Protein AF-A0A1D1V673-F1 (afdb_monomer)

Secondary structure (DSSP, 8-state):
---SSTTSB-TTTTTPPPPS---BPPSSEEEEEEEE--S-S---HHHHHHHHHHHHHHHHHT-STT-PPPSS-S-SEEE-TTS-EEESS-SSB---S-TTTTTTEEEEEESS--SSST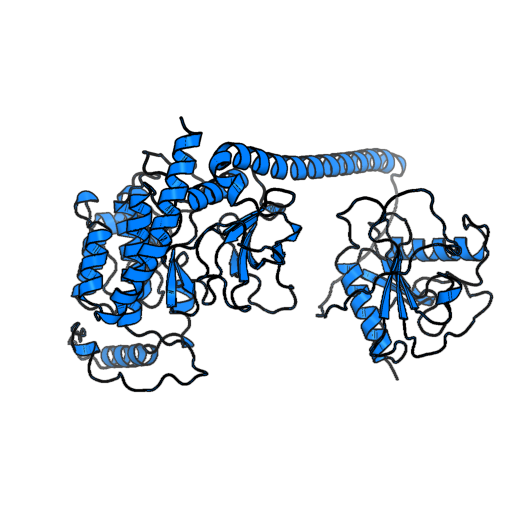T-PPPHHHHHHHHHHHHHHHHTTSEEEEEEEEES-SS---------SPPPS-PPPPPB----------------------TTHHHHHHHHHHHHHHHHHHHHHHHHHHHHHHHHHHHHHHSHHHHHHHBPPGGGEEEPPTTS-GGGEEEE-SS-EEEEEEE-S--TTSS-S-TTSS-STTTTEEEEEE--GGG--HHHHHHHHHHHHHHHHH---TTB--EEEEE-SSS-EEEEE--TTEEHHHHHH-GGGBTTHHHHHHHHHHHHTT-----PPPTTTTSSSS------TT----B-HHHHHHHHHHHHHHHHHHHHTTEE-S--SGGGEEE-TT--EEE--GGG-EESS------TTPPP-GGG--HHHHHSTT---HHHHHHHHHHHHHHHHTTSPPTTTTTSTT--SHHHHHHHHHTT--PPPPTT--HHHHHHHHHHT-SSGGGSPPHHHHHHHHHHTS-HHHHHHHHHHHHHHHHHHHHHHHHHHHT--

Structure (mmCIF, N/CA/C/O backbone):
data_AF-A0A1D1V673-F1
#
_entry.id   AF-A0A1D1V673-F1
#
loop_
_atom_site.group_PDB
_atom_site.id
_atom_site.type_symbol
_atom_site.label_atom_id
_atom_site.label_alt_id
_atom_site.label_comp_id
_atom_site.label_asym_id
_atom_site.label_entity_id
_atom_site.label_seq_id
_atom_site.pdbx_PDB_ins_code
_atom_site.Cartn_x
_atom_site.Cartn_y
_atom_site.Cartn_z
_atom_site.occupancy
_atom_site.B_iso_or_equiv
_atom_site.auth_seq_id
_atom_site.auth_comp_id
_atom_site.auth_asym_id
_atom_site.auth_atom_id
_atom_site.pdbx_PDB_model_num
ATOM 1 N N . MET A 1 1 ? 11.106 -20.265 47.624 1.00 32.03 1 MET A N 1
ATOM 2 C CA . MET A 1 1 ? 9.904 -20.278 46.762 1.00 32.03 1 MET A CA 1
ATOM 3 C C . MET A 1 1 ? 9.604 -18.835 46.405 1.00 32.03 1 MET A C 1
ATOM 5 O O . MET A 1 1 ? 9.009 -18.136 47.212 1.00 32.03 1 MET A O 1
ATOM 9 N N . GLY A 1 2 ? 10.173 -18.324 45.316 1.00 38.97 2 GLY A N 1
ATOM 10 C CA . GLY A 1 2 ? 10.207 -16.886 45.058 1.00 38.97 2 GLY A CA 1
ATOM 11 C C . GLY A 1 2 ? 10.139 -16.556 43.573 1.00 38.97 2 GLY A C 1
ATOM 12 O O . GLY A 1 2 ? 10.525 -17.374 42.748 1.00 38.97 2 GLY A O 1
ATOM 13 N N . SER A 1 3 ? 9.661 -15.335 43.318 1.00 45.88 3 SER A N 1
ATOM 14 C CA . SER A 1 3 ? 9.827 -14.518 42.108 1.00 45.88 3 SER A CA 1
ATOM 15 C C . SER A 1 3 ? 9.028 -14.835 40.833 1.00 45.88 3 SER A C 1
ATOM 17 O O . SER A 1 3 ? 9.628 -14.886 39.768 1.00 45.88 3 SER A O 1
ATOM 19 N N . ASN A 1 4 ? 7.689 -14.885 40.878 1.00 56.91 4 ASN A N 1
ATOM 20 C CA . ASN A 1 4 ? 6.883 -14.627 39.660 1.00 56.91 4 ASN A CA 1
ATOM 21 C C . ASN A 1 4 ? 6.107 -13.291 39.674 1.00 56.91 4 ASN A C 1
ATOM 23 O O . ASN A 1 4 ? 5.568 -12.869 38.653 1.00 56.91 4 ASN A O 1
ATOM 27 N N . CYS A 1 5 ? 6.100 -12.567 40.803 1.00 77.62 5 CYS A N 1
ATOM 28 C CA . CYS A 1 5 ? 5.280 -11.359 40.979 1.00 77.62 5 CYS A CA 1
ATOM 29 C C . CYS A 1 5 ? 5.991 -10.199 41.702 1.00 77.62 5 CYS A C 1
ATOM 31 O O . CYS A 1 5 ? 5.331 -9.331 42.264 1.00 77.62 5 CYS A O 1
ATOM 33 N N . SER A 1 6 ? 7.329 -10.159 41.716 1.00 78.69 6 SER A N 1
ATOM 34 C CA . SER A 1 6 ? 8.121 -9.174 42.490 1.00 78.69 6 SER A CA 1
ATOM 35 C C . SER A 1 6 ? 8.006 -7.721 42.010 1.00 78.69 6 SER A C 1
ATOM 37 O O . SER A 1 6 ? 8.618 -6.833 42.586 1.00 78.69 6 SER A O 1
ATOM 39 N N . TRP A 1 7 ? 7.267 -7.486 40.929 1.00 89.56 7 TRP A N 1
ATOM 40 C CA . TRP A 1 7 ? 7.009 -6.175 40.335 1.00 89.56 7 TRP A CA 1
ATOM 41 C C . TRP A 1 7 ? 5.727 -5.519 40.875 1.00 89.56 7 TRP A C 1
ATOM 43 O O . TRP A 1 7 ? 5.427 -4.382 40.514 1.00 89.56 7 TRP A O 1
ATOM 53 N N . ILE A 1 8 ? 4.956 -6.229 41.706 1.00 93.81 8 ILE A N 1
ATOM 54 C CA . ILE A 1 8 ? 3.811 -5.662 42.422 1.00 93.81 8 ILE A CA 1
ATOM 55 C C . ILE A 1 8 ? 4.352 -4.789 43.555 1.00 93.81 8 ILE A C 1
ATOM 57 O O . ILE A 1 8 ? 5.090 -5.282 44.405 1.00 93.81 8 ILE A O 1
ATOM 61 N N . ILE A 1 9 ? 3.941 -3.521 43.592 1.00 94.44 9 ILE A N 1
ATOM 62 C CA . ILE A 1 9 ? 4.285 -2.596 44.671 1.00 94.44 9 ILE A CA 1
ATOM 63 C C . ILE A 1 9 ? 3.601 -3.076 45.945 1.00 94.44 9 ILE A C 1
ATOM 65 O O . ILE A 1 9 ? 2.375 -3.002 46.086 1.00 94.44 9 ILE A O 1
ATOM 69 N N . THR A 1 10 ? 4.410 -3.583 46.861 1.00 94.25 10 THR A N 1
ATOM 70 C CA . THR A 1 10 ? 3.971 -4.165 48.124 1.00 94.25 10 THR A CA 1
ATOM 71 C C . THR A 1 10 ? 3.368 -3.112 49.040 1.00 94.25 10 THR A C 1
ATOM 73 O O . THR A 1 10 ? 3.652 -1.912 48.941 1.00 94.25 10 THR A O 1
ATOM 76 N N . ARG A 1 11 ? 2.579 -3.576 50.010 1.00 93.56 11 ARG A N 1
ATOM 77 C CA . ARG A 1 11 ? 2.031 -2.725 51.078 1.00 93.56 11 ARG A CA 1
ATOM 78 C C . ARG A 1 11 ? 3.078 -1.855 51.772 1.00 93.56 11 ARG A C 1
ATOM 80 O O . ARG A 1 11 ? 2.797 -0.703 52.090 1.00 93.56 11 ARG A O 1
ATOM 87 N N . THR A 1 12 ? 4.284 -2.374 51.976 1.00 91.69 12 THR A N 1
ATOM 88 C CA . THR A 1 12 ? 5.381 -1.615 52.585 1.00 91.69 12 THR A CA 1
ATOM 89 C C . THR A 1 12 ? 5.859 -0.490 51.664 1.00 91.69 12 THR A C 1
ATOM 91 O O . THR A 1 12 ? 6.010 0.646 52.107 1.00 91.69 12 THR A O 1
ATOM 94 N N . GLU A 1 13 ? 6.029 -0.759 50.368 1.00 91.00 13 GLU A N 1
ATOM 95 C CA . GLU A 1 13 ? 6.554 0.211 49.394 1.00 91.00 13 GLU A CA 1
ATOM 96 C C . GLU A 1 13 ? 5.611 1.386 49.123 1.00 91.00 13 GLU A C 1
ATOM 98 O O . GLU A 1 13 ? 6.067 2.502 48.850 1.00 91.00 13 GLU A O 1
ATOM 103 N N . TRP A 1 14 ? 4.294 1.171 49.209 1.00 93.12 14 TRP A N 1
ATOM 104 C CA . TRP A 1 14 ? 3.331 2.270 49.159 1.00 93.12 14 TRP A CA 1
ATOM 105 C C . TRP A 1 14 ? 2.950 2.815 50.537 1.00 93.12 14 TRP A C 1
ATOM 107 O O . TRP A 1 14 ? 2.175 3.762 50.587 1.00 93.12 14 TRP A O 1
ATOM 117 N N . ASN A 1 15 ? 3.577 2.362 51.629 1.00 93.44 15 ASN A N 1
ATOM 118 C CA . ASN A 1 15 ? 3.338 2.801 53.014 1.00 93.44 15 ASN A CA 1
ATOM 119 C C . ASN A 1 15 ? 1.876 2.623 53.460 1.00 93.44 15 ASN A C 1
ATOM 121 O O . ASN A 1 15 ? 1.220 3.570 53.903 1.00 93.44 15 ASN A O 1
ATOM 125 N N . ALA A 1 16 ? 1.365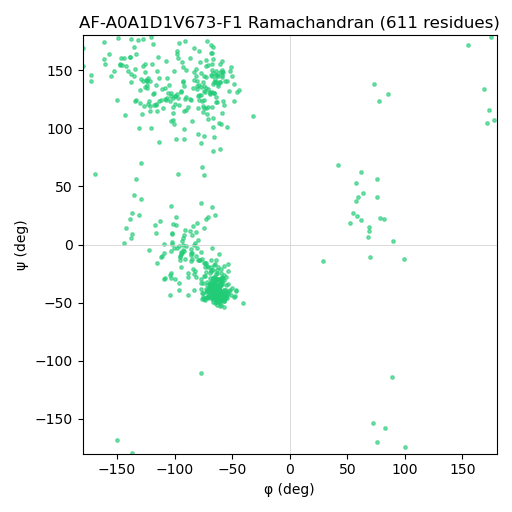 1.408 53.291 1.00 93.00 16 ALA A N 1
ATOM 126 C CA . ALA A 1 16 ? 0.054 1.007 53.766 1.00 93.00 16 ALA A CA 1
ATOM 127 C C . ALA A 1 16 ? -0.024 1.068 55.286 1.00 93.00 16 ALA A C 1
ATOM 129 O O . ALA A 1 16 ? 0.873 0.599 55.990 1.00 93.00 16 ALA A O 1
ATOM 130 N N . ARG A 1 17 ? -1.159 1.533 55.803 1.00 93.81 17 ARG A N 1
ATOM 131 C CA . ARG A 1 17 ? -1.465 1.361 57.221 1.00 93.81 17 ARG A CA 1
ATOM 132 C C . ARG A 1 17 ? -1.822 -0.110 57.511 1.00 93.81 17 ARG A C 1
ATOM 134 O O . ARG A 1 17 ? -2.272 -0.828 56.599 1.00 93.81 17 ARG A O 1
ATOM 141 N N . PRO A 1 18 ? -1.609 -0.593 58.745 1.00 93.44 18 PRO A N 1
ATOM 142 C CA . PRO A 1 18 ? -1.967 -1.957 59.112 1.00 93.44 18 PRO A CA 1
ATOM 143 C C . PRO A 1 18 ? -3.493 -2.152 59.048 1.00 93.44 18 PRO A C 1
ATOM 145 O O . PRO A 1 18 ? -4.235 -1.230 59.398 1.00 93.44 18 PRO A O 1
ATOM 148 N N . PRO A 1 19 ? -3.980 -3.322 58.596 1.00 93.38 19 PRO A N 1
ATOM 149 C CA . PRO A 1 19 ? -5.406 -3.635 58.629 1.00 93.38 19 PRO A CA 1
ATOM 150 C C . PRO A 1 19 ? -5.899 -3.773 60.080 1.00 93.38 19 PRO A C 1
ATOM 152 O O . PRO A 1 19 ? -5.157 -4.250 60.938 1.00 93.38 19 PRO A O 1
ATOM 155 N N . LYS A 1 20 ? -7.156 -3.398 60.353 1.00 91.75 20 LYS A N 1
ATOM 156 C CA . LYS A 1 20 ? -7.810 -3.608 61.662 1.00 91.75 20 LYS A CA 1
ATOM 157 C C . LYS A 1 20 ? -8.069 -5.091 61.924 1.00 91.75 20 LYS A C 1
ATOM 159 O O . LYS A 1 20 ? -7.875 -5.564 63.036 1.00 91.75 20 LYS A O 1
ATOM 164 N N . ASN A 1 21 ? -8.489 -5.817 60.889 1.00 90.12 21 ASN A N 1
ATOM 165 C CA . ASN A 1 21 ? -8.712 -7.255 60.924 1.00 90.12 21 ASN A CA 1
ATOM 166 C C . ASN A 1 21 ? -8.392 -7.878 59.557 1.00 90.12 21 ASN A C 1
ATOM 168 O O . ASN A 1 21 ? -8.444 -7.208 58.522 1.00 90.12 21 ASN A O 1
ATOM 172 N N . VAL A 1 22 ? -8.045 -9.165 59.544 1.00 89.00 22 VAL A N 1
ATOM 173 C CA . VAL A 1 22 ? -7.684 -9.902 58.330 1.00 89.00 22 VAL A CA 1
ATOM 174 C C . VAL A 1 22 ? -8.534 -11.158 58.225 1.00 89.00 22 VAL A C 1
ATOM 176 O O . VAL A 1 22 ? -8.456 -12.054 59.056 1.00 89.00 22 VAL A O 1
ATOM 179 N N . THR A 1 23 ? -9.313 -11.250 57.151 1.00 91.69 23 THR A N 1
ATOM 180 C CA . THR A 1 23 ? -10.013 -12.479 56.767 1.00 91.69 23 THR A CA 1
ATOM 181 C C . THR A 1 23 ? -9.307 -13.107 55.574 1.00 91.69 23 THR A C 1
ATOM 183 O O . THR A 1 23 ? -9.049 -12.423 54.581 1.00 91.69 23 THR A O 1
ATOM 186 N N . MET A 1 24 ? -9.008 -14.401 55.658 1.00 92.25 24 MET A N 1
ATOM 187 C CA . MET A 1 24 ? -8.362 -15.138 54.571 1.00 92.25 24 MET A CA 1
ATOM 188 C C . MET A 1 24 ? -9.360 -15.475 53.460 1.00 92.25 24 MET A C 1
ATOM 190 O O . MET A 1 24 ? -10.549 -15.678 53.713 1.00 92.25 24 MET A O 1
ATOM 194 N N . LEU A 1 25 ? -8.869 -15.506 52.224 1.00 90.75 25 LEU A N 1
ATOM 195 C CA . LEU A 1 25 ? -9.609 -15.981 51.060 1.00 90.75 25 LEU A CA 1
ATOM 196 C C . LEU A 1 25 ? -9.303 -17.469 50.845 1.00 90.75 25 LEU A C 1
ATOM 198 O O . LEU A 1 25 ? -8.159 -17.887 51.015 1.00 90.75 25 LEU A O 1
ATOM 202 N N . ALA A 1 26 ? -10.309 -18.262 50.476 1.00 89.06 26 ALA A N 1
ATOM 203 C CA . ALA A 1 26 ? -10.083 -19.639 50.046 1.00 89.06 26 ALA A CA 1
ATOM 204 C C . ALA A 1 26 ? -9.357 -19.638 48.692 1.00 89.06 26 ALA A C 1
ATOM 206 O O . ALA A 1 26 ? -9.748 -18.903 47.784 1.00 89.06 26 ALA A O 1
ATOM 207 N N . LEU A 1 27 ? -8.288 -20.426 48.575 1.00 89.62 27 LEU A N 1
ATOM 208 C CA . LEU A 1 27 ? -7.419 -20.468 47.400 1.00 89.62 27 LEU A CA 1
ATOM 209 C C . LEU A 1 27 ? -7.293 -21.906 46.867 1.00 89.62 27 LEU A C 1
ATOM 211 O O . LEU A 1 27 ? -7.286 -22.831 47.684 1.00 89.62 27 LEU A O 1
ATOM 215 N N . PRO A 1 28 ? -7.124 -22.095 45.545 1.00 88.56 28 PRO A N 1
ATOM 216 C CA . PRO A 1 28 ? -7.158 -21.066 44.497 1.00 88.56 28 PRO A CA 1
ATOM 217 C C . PRO A 1 28 ? -8.563 -20.462 44.312 1.00 88.56 28 PRO A C 1
ATOM 219 O O . PRO A 1 28 ? -9.572 -21.132 44.497 1.00 88.56 28 PRO A O 1
ATOM 222 N N . GLY A 1 29 ? -8.636 -19.169 43.994 1.00 85.12 29 GLY A N 1
ATOM 223 C CA . GLY A 1 29 ? -9.907 -18.480 43.760 1.00 85.12 29 GLY A CA 1
ATOM 224 C C . GLY A 1 29 ? -10.445 -18.742 42.342 1.00 85.12 29 GLY A C 1
ATOM 225 O O . GLY A 1 29 ? -9.682 -18.584 41.385 1.00 85.12 29 GLY A O 1
ATOM 226 N N . PRO A 1 30 ? -11.741 -19.066 42.165 1.00 85.75 30 PRO A N 1
ATOM 227 C CA . PRO A 1 30 ? -12.320 -19.386 40.853 1.00 85.75 30 PRO A CA 1
ATOM 228 C C . PRO A 1 30 ? -12.682 -18.154 40.008 1.00 85.75 30 PRO A C 1
ATOM 230 O O . PRO A 1 30 ? -13.062 -18.276 38.839 1.00 85.75 30 PRO A O 1
ATOM 233 N N . HIS A 1 31 ? -12.648 -16.947 40.579 1.00 85.38 31 HIS A N 1
ATOM 234 C CA . HIS A 1 31 ? -13.204 -15.760 39.931 1.00 85.38 31 HIS A CA 1
ATOM 235 C C . HIS A 1 31 ? -12.321 -14.524 40.075 1.00 85.38 31 HIS A C 1
ATOM 237 O O . HIS A 1 31 ? -11.716 -14.278 41.119 1.00 85.38 31 HIS A O 1
ATOM 243 N N . ILE A 1 32 ? -12.334 -13.681 39.045 1.00 86.38 32 ILE A N 1
ATOM 244 C CA . ILE A 1 32 ? -11.690 -12.366 39.061 1.00 86.38 32 ILE A CA 1
ATOM 245 C C . ILE A 1 32 ? -12.713 -11.308 38.677 1.00 86.38 32 ILE A C 1
ATOM 247 O O . ILE A 1 32 ? -13.467 -11.485 37.724 1.00 86.38 32 ILE A O 1
ATOM 251 N N . VAL A 1 33 ? -12.727 -10.198 39.411 1.00 85.62 33 VAL A N 1
ATOM 252 C CA . VAL A 1 33 ? -13.616 -9.061 39.160 1.00 85.62 33 VAL A CA 1
ATOM 253 C C . VAL A 1 33 ? -12.780 -7.843 38.785 1.00 85.62 33 VAL A C 1
ATOM 255 O O . VAL A 1 33 ? -11.963 -7.378 39.582 1.00 85.62 33 VAL A O 1
ATOM 258 N N . LEU A 1 34 ? -13.008 -7.313 37.585 1.00 84.31 34 LEU A N 1
ATOM 259 C CA . LEU A 1 34 ? -12.426 -6.065 37.101 1.00 84.31 34 LEU A CA 1
ATOM 260 C C . LEU A 1 34 ? -13.383 -4.903 37.359 1.00 84.31 34 LEU A C 1
ATOM 262 O O . LEU A 1 34 ? -14.566 -4.981 37.023 1.00 84.31 34 LEU A O 1
ATOM 266 N N . SER A 1 35 ? -12.871 -3.818 37.929 1.00 82.75 35 SER A N 1
ATOM 267 C CA . SER A 1 35 ? -13.652 -2.610 38.208 1.00 82.75 35 SER A CA 1
ATOM 268 C C . SER A 1 35 ? -12.776 -1.353 38.162 1.00 82.75 35 SER A C 1
ATOM 270 O O . SER A 1 35 ? -11.641 -1.393 37.685 1.00 82.75 35 SER A O 1
ATOM 272 N N . GLN A 1 36 ? -13.303 -0.225 38.628 1.00 83.38 36 GLN A N 1
ATOM 273 C CA . GLN A 1 36 ? -12.698 1.100 38.526 1.00 83.38 36 GLN A CA 1
ATOM 274 C C . GLN A 1 36 ? -12.937 1.949 39.781 1.00 83.38 36 GLN A C 1
ATOM 276 O O . GLN A 1 36 ? -13.909 1.726 40.502 1.00 83.38 36 GLN A O 1
ATOM 281 N N . THR A 1 37 ? -12.050 2.910 40.060 1.00 76.75 37 THR A N 1
ATOM 282 C CA . THR A 1 37 ? -12.095 3.740 41.284 1.00 76.75 37 THR A CA 1
ATOM 283 C C . THR A 1 37 ? -12.842 5.071 41.139 1.00 76.75 37 THR A C 1
ATOM 285 O O . THR A 1 37 ? -13.044 5.731 42.155 1.00 76.75 37 THR A O 1
ATOM 288 N N . ALA A 1 38 ? -13.265 5.459 39.926 1.00 67.44 38 ALA A N 1
ATOM 289 C CA . ALA A 1 38 ? -13.955 6.721 39.628 1.00 67.44 38 ALA A CA 1
ATOM 290 C C . ALA A 1 38 ? -13.120 7.997 39.893 1.00 67.44 38 ALA A C 1
ATOM 292 O O . ALA A 1 38 ? -13.611 8.966 40.472 1.00 67.44 38 ALA A O 1
ATOM 293 N N . MET A 1 39 ? -11.845 8.004 39.484 1.00 66.75 39 MET A N 1
ATOM 294 C CA . MET A 1 39 ? -10.909 9.125 39.700 1.00 66.75 39 MET A CA 1
ATOM 295 C C . MET A 1 39 ? -10.217 9.611 38.413 1.00 66.75 39 MET A C 1
ATOM 297 O O . MET A 1 39 ? -10.424 9.045 37.346 1.00 66.75 39 MET A O 1
ATOM 301 N N . SER A 1 40 ? -9.397 10.667 38.494 1.00 59.84 40 SER A N 1
ATOM 302 C CA . SER A 1 40 ? -8.627 11.171 37.341 1.00 59.84 40 SER A CA 1
ATOM 303 C C . SER A 1 40 ? -7.585 10.151 36.852 1.00 59.84 40 SER A C 1
ATOM 305 O O . SER A 1 40 ? -6.932 9.488 37.652 1.00 59.84 40 SER A O 1
ATOM 307 N N . GLU A 1 41 ? -7.437 10.044 35.531 1.00 58.69 41 GLU A N 1
ATOM 308 C CA . GLU A 1 41 ? -6.726 8.974 34.810 1.00 58.69 41 GLU A CA 1
ATOM 309 C C . GLU A 1 41 ? -5.196 9.171 34.740 1.00 58.69 41 GLU A C 1
ATOM 311 O O . GLU A 1 41 ? -4.445 8.212 34.567 1.00 58.69 41 GLU A O 1
ATOM 316 N N . SER A 1 42 ? -4.708 10.409 34.878 1.00 55.25 42 SER A N 1
ATOM 317 C CA . SER A 1 42 ? -3.292 10.740 34.674 1.00 55.25 42 SER A CA 1
ATOM 318 C C . SER A 1 42 ? -2.531 10.819 35.994 1.00 55.25 42 SER A C 1
ATOM 320 O O . SER A 1 42 ? -2.447 11.887 36.604 1.00 55.25 42 SER A O 1
ATOM 322 N N . LEU A 1 43 ? -1.954 9.706 36.434 1.00 64.75 43 LEU A N 1
ATOM 323 C CA . LEU A 1 43 ? -1.208 9.661 37.686 1.00 64.75 43 LEU A CA 1
ATOM 324 C C . LEU A 1 43 ? 0.154 9.004 37.426 1.00 64.75 43 LEU A C 1
ATOM 326 O O . LEU A 1 43 ? 0.230 7.888 36.923 1.00 64.75 43 LEU A O 1
ATOM 330 N N . THR A 1 44 ? 1.232 9.729 37.729 1.00 68.81 44 THR A N 1
ATOM 331 C CA . THR A 1 44 ? 2.574 9.148 37.841 1.00 68.81 44 THR A CA 1
ATOM 332 C C . THR A 1 44 ? 2.624 8.231 39.063 1.00 68.81 44 THR A C 1
ATOM 334 O O . THR A 1 44 ? 1.769 8.325 39.948 1.00 68.81 44 THR A O 1
ATOM 337 N N . PHE A 1 45 ? 3.647 7.383 39.155 1.00 77.62 45 PHE A N 1
ATOM 338 C CA . PHE A 1 45 ? 3.888 6.495 40.295 1.00 77.62 45 PHE A CA 1
ATOM 339 C C . PHE A 1 45 ? 3.618 7.126 41.676 1.00 77.62 45 PHE A C 1
ATOM 341 O O . PHE A 1 45 ? 2.869 6.558 42.472 1.00 77.62 45 PHE A O 1
ATOM 348 N N . ASP A 1 46 ? 4.163 8.315 41.960 1.00 79.38 46 ASP A N 1
ATOM 349 C CA . ASP A 1 46 ? 3.986 8.976 43.261 1.00 79.38 46 ASP A CA 1
ATOM 350 C C . ASP A 1 46 ? 2.559 9.470 43.498 1.00 79.38 46 ASP A C 1
ATOM 352 O O . ASP A 1 46 ? 2.060 9.410 44.625 1.00 79.38 46 ASP A O 1
ATOM 356 N N . VAL A 1 47 ? 1.877 9.904 42.438 1.00 82.50 47 VAL A N 1
ATOM 357 C CA . VAL A 1 47 ? 0.480 10.324 42.539 1.00 82.50 47 VAL A CA 1
ATOM 358 C C . VAL A 1 47 ? -0.411 9.107 42.776 1.00 82.50 47 VAL A C 1
ATOM 360 O O . VAL A 1 47 ? -1.211 9.115 43.707 1.00 82.50 47 VAL A O 1
ATOM 363 N N . CYS A 1 48 ? -0.217 8.021 42.025 1.00 85.94 48 CYS A N 1
ATOM 364 C CA . CYS A 1 48 ? -0.942 6.771 42.253 1.00 85.94 48 CYS A CA 1
ATOM 365 C C . CYS A 1 48 ? -0.702 6.224 43.661 1.00 85.94 48 CYS A C 1
ATOM 367 O O . CYS A 1 48 ? -1.650 5.858 44.351 1.00 85.94 48 CYS A O 1
ATOM 369 N N . ARG A 1 49 ? 0.545 6.243 44.136 1.00 88.62 49 ARG A N 1
ATOM 370 C CA . ARG A 1 49 ? 0.900 5.846 45.501 1.00 88.62 49 ARG A CA 1
ATOM 371 C C . ARG A 1 49 ? 0.162 6.679 46.555 1.00 88.62 49 ARG A C 1
ATOM 373 O O . ARG A 1 49 ? -0.375 6.113 47.508 1.00 88.62 49 ARG A O 1
ATOM 380 N N . ALA A 1 50 ? 0.138 8.004 46.409 1.00 86.88 50 ALA A N 1
ATOM 381 C CA . ALA A 1 50 ? -0.588 8.888 47.322 1.00 86.88 50 ALA A CA 1
ATOM 382 C C . ALA A 1 50 ? -2.101 8.613 47.294 1.00 86.88 50 ALA A C 1
ATOM 384 O O . ALA A 1 50 ? -2.755 8.594 48.338 1.00 86.88 50 ALA A O 1
ATOM 385 N N . GLU A 1 51 ? -2.642 8.322 46.116 1.00 87.44 51 GLU A N 1
ATOM 386 C CA . GLU A 1 51 ? -4.052 8.003 45.932 1.00 87.44 51 GLU A CA 1
ATOM 387 C C . GLU A 1 51 ? -4.444 6.639 46.524 1.00 87.44 51 GLU A C 1
ATOM 389 O O . GLU A 1 51 ? -5.471 6.557 47.198 1.00 87.44 51 GLU A O 1
ATOM 394 N N . VAL A 1 52 ? -3.615 5.588 46.409 1.00 90.62 52 VAL A N 1
ATOM 395 C CA . VAL A 1 52 ? -3.858 4.313 47.126 1.00 90.62 52 VAL A CA 1
ATOM 396 C C . VAL A 1 52 ? -3.985 4.561 48.633 1.00 90.62 52 VAL A C 1
ATOM 398 O O . VAL A 1 52 ? -4.911 4.046 49.266 1.00 90.62 52 VAL A O 1
ATOM 401 N N . ARG A 1 53 ? -3.101 5.389 49.213 1.00 91.25 53 ARG A N 1
ATOM 402 C CA . ARG A 1 53 ? -3.170 5.751 50.642 1.00 91.25 53 ARG A CA 1
ATOM 403 C C . ARG A 1 53 ? -4.462 6.485 50.973 1.00 91.25 53 ARG A C 1
ATOM 405 O O . ARG A 1 53 ? -5.105 6.170 51.971 1.00 91.25 53 ARG A O 1
ATOM 412 N N . LYS A 1 54 ? -4.859 7.443 50.134 1.00 88.25 54 LYS A N 1
ATOM 413 C CA . LYS A 1 54 ? -6.102 8.200 50.313 1.00 88.25 54 LYS A CA 1
ATOM 414 C C . LYS A 1 54 ? -7.319 7.278 50.293 1.00 88.25 54 LYS A C 1
ATOM 416 O O . LYS A 1 54 ? -8.164 7.379 51.175 1.00 88.25 54 LYS A O 1
ATOM 421 N N . ILE A 1 55 ? -7.367 6.338 49.352 1.00 88.44 55 ILE A N 1
ATOM 422 C CA . ILE A 1 55 ? -8.421 5.322 49.264 1.00 88.44 55 ILE A CA 1
ATOM 423 C C . ILE A 1 55 ? -8.438 4.440 50.520 1.00 88.44 55 ILE A C 1
ATOM 425 O O . ILE A 1 55 ? -9.507 4.176 51.068 1.00 88.44 55 ILE A O 1
ATOM 429 N N . GLN A 1 56 ? -7.276 3.983 51.000 1.00 92.38 56 GLN A N 1
ATOM 430 C CA . GLN A 1 56 ? -7.202 3.188 52.228 1.00 92.38 56 GLN A CA 1
ATOM 431 C C . GLN A 1 56 ? -7.721 3.969 53.444 1.00 92.38 56 GLN A C 1
ATOM 433 O O . GLN A 1 56 ? -8.485 3.420 54.237 1.00 92.38 56 GLN A O 1
ATOM 438 N N . ASN A 1 57 ? -7.351 5.245 53.568 1.00 89.81 57 ASN A N 1
ATOM 439 C CA . ASN A 1 57 ? -7.822 6.098 54.655 1.00 89.81 57 ASN A CA 1
ATOM 440 C C . ASN A 1 57 ? -9.333 6.313 54.587 1.00 89.81 57 ASN A C 1
ATOM 442 O O . ASN A 1 57 ? -10.021 6.062 55.569 1.00 89.81 57 ASN A O 1
ATOM 446 N N . LEU A 1 58 ? -9.870 6.653 53.411 1.00 85.62 58 LEU A N 1
ATOM 447 C CA . LEU A 1 58 ? -11.316 6.799 53.218 1.00 85.62 58 LEU A CA 1
ATOM 448 C C . LEU A 1 58 ? -12.080 5.537 53.635 1.00 85.62 58 LEU A C 1
ATOM 450 O O . LEU A 1 58 ? -13.065 5.631 54.364 1.00 85.62 58 LEU A O 1
ATOM 454 N N . HIS A 1 59 ? -11.604 4.359 53.228 1.00 88.62 59 HIS A N 1
ATOM 455 C CA . HIS A 1 59 ? -12.240 3.091 53.574 1.00 88.62 59 HIS A CA 1
ATOM 456 C C . HIS A 1 59 ? -12.224 2.795 55.073 1.00 88.62 59 HIS A C 1
ATOM 458 O O . HIS A 1 59 ? -13.205 2.294 55.614 1.00 88.62 59 HIS A O 1
ATOM 464 N N . MET A 1 60 ? -11.117 3.068 55.753 1.00 89.06 60 MET A N 1
ATOM 465 C CA . MET A 1 60 ? -10.946 2.633 57.135 1.00 89.06 60 MET A CA 1
ATOM 466 C C . MET A 1 60 ? -11.316 3.705 58.176 1.00 89.06 60 MET A C 1
ATOM 468 O O . MET A 1 60 ? -11.466 3.363 59.355 1.00 89.06 60 MET A O 1
ATOM 472 N N . ASP A 1 61 ? -11.484 4.961 57.758 1.00 86.44 61 ASP A N 1
ATOM 473 C CA . ASP A 1 61 ? -11.884 6.090 58.612 1.00 86.44 61 ASP A CA 1
ATOM 474 C C . ASP A 1 61 ? -13.372 6.462 58.447 1.00 86.44 61 ASP A C 1
ATOM 476 O O . ASP A 1 61 ? -13.842 7.397 59.085 1.00 86.44 61 ASP A O 1
ATOM 480 N N . GLY A 1 62 ? -14.129 5.723 57.623 1.00 70.31 62 GLY A N 1
ATOM 481 C CA . GLY A 1 62 ? -15.567 5.955 57.415 1.00 70.31 62 GLY A CA 1
ATOM 482 C C . GLY A 1 62 ? -15.886 7.118 56.473 1.00 70.31 62 GLY A C 1
ATOM 483 O O . GLY A 1 62 ? -16.979 7.669 56.522 1.00 70.31 62 GLY A O 1
ATOM 484 N N . GLY A 1 63 ? -14.943 7.488 55.601 1.00 61.50 63 GLY A N 1
ATOM 485 C CA . GLY A 1 63 ? -15.110 8.525 54.575 1.00 61.50 63 GLY A CA 1
ATOM 486 C C . GLY A 1 63 ? -15.775 8.026 53.287 1.00 61.50 63 GLY A C 1
ATOM 487 O O . GLY A 1 63 ? -15.655 8.666 52.243 1.00 61.50 63 GLY A O 1
ATOM 488 N N . THR A 1 64 ? -16.411 6.856 53.331 1.00 65.00 64 THR A N 1
ATOM 489 C CA . THR A 1 64 ? -17.148 6.273 52.209 1.00 65.00 64 THR A CA 1
ATOM 490 C C . THR A 1 64 ? -18.534 6.896 52.132 1.00 65.00 64 THR A C 1
ATOM 492 O O . THR A 1 64 ? -19.115 7.298 53.136 1.00 65.00 64 THR A O 1
ATOM 495 N N . THR A 1 65 ? -19.105 6.975 50.938 1.00 56.88 65 THR A N 1
ATOM 496 C CA . THR A 1 65 ? -20.447 7.553 50.761 1.00 56.88 65 THR A CA 1
ATOM 497 C C . THR A 1 65 ? -21.564 6.701 51.368 1.00 56.88 65 THR A C 1
ATOM 499 O O . THR A 1 65 ? -22.641 7.223 51.629 1.00 56.88 65 THR A O 1
ATOM 502 N N . THR A 1 66 ? -21.310 5.414 51.622 1.00 61.91 66 THR A N 1
ATOM 503 C CA . THR A 1 66 ? -22.217 4.516 52.351 1.00 61.91 66 THR A CA 1
ATOM 504 C C . THR A 1 66 ? -22.049 4.603 53.869 1.00 61.91 66 THR A C 1
ATOM 506 O O . THR A 1 66 ? -22.810 3.968 54.594 1.00 61.91 66 THR A O 1
ATOM 509 N N . GLY A 1 67 ? -21.044 5.338 54.363 1.00 65.19 67 GLY A N 1
ATOM 510 C CA . GLY A 1 67 ? -20.677 5.374 55.780 1.00 65.19 67 GLY A CA 1
ATOM 511 C C . GLY A 1 67 ? -20.100 4.056 56.310 1.00 65.19 67 GLY A C 1
ATOM 512 O O . GLY A 1 67 ? -19.869 3.925 57.511 1.00 65.19 67 GLY A O 1
ATOM 513 N N . GLU A 1 68 ? -19.859 3.067 55.442 1.00 69.31 68 GLU A N 1
ATOM 514 C CA . GLU A 1 68 ? -19.252 1.804 55.845 1.00 69.31 68 GLU A CA 1
ATOM 515 C C . GLU A 1 68 ? -17.771 1.998 56.182 1.00 69.31 68 GLU A C 1
ATOM 517 O O . GLU A 1 68 ? -17.005 2.614 55.433 1.00 69.31 68 GLU A O 1
ATOM 522 N N . VAL A 1 69 ? -17.372 1.417 57.313 1.00 81.81 69 VAL A N 1
ATOM 523 C CA . VAL A 1 69 ? -15.988 1.374 57.779 1.00 81.81 69 VAL A CA 1
ATOM 524 C C . VAL A 1 69 ? -15.427 -0.006 57.477 1.00 81.81 69 VAL A C 1
ATOM 526 O O . VAL A 1 69 ? -15.896 -1.012 58.007 1.00 81.81 69 VAL A O 1
ATOM 529 N N . PHE A 1 70 ? -14.393 -0.056 56.648 1.00 85.25 70 PHE A N 1
ATOM 530 C CA . PHE A 1 70 ? -13.706 -1.292 56.308 1.00 85.25 70 PHE A CA 1
ATOM 531 C C . PHE A 1 70 ? -12.507 -1.549 57.228 1.00 85.25 70 PHE A C 1
ATOM 533 O O . PHE A 1 70 ? -11.848 -0.629 57.718 1.00 85.25 70 PHE A O 1
ATOM 540 N N . ASP A 1 71 ? -12.169 -2.826 57.403 1.00 88.88 71 ASP A N 1
ATOM 541 C CA . ASP A 1 71 ? -10.972 -3.242 58.145 1.00 88.88 71 ASP A CA 1
ATOM 542 C C . ASP A 1 71 ? -9.659 -2.941 57.407 1.00 88.88 71 ASP A C 1
ATOM 544 O O . ASP A 1 71 ? -8.594 -2.915 58.016 1.00 88.88 71 ASP A O 1
ATOM 548 N N . ASP A 1 72 ? -9.727 -2.730 56.093 1.00 92.81 72 ASP A N 1
ATOM 549 C CA . ASP A 1 72 ? -8.610 -2.392 55.208 1.00 92.81 72 ASP A CA 1
ATOM 550 C C . ASP A 1 72 ? -9.151 -1.792 53.901 1.00 92.81 72 ASP A C 1
ATOM 552 O O . ASP A 1 72 ? -10.360 -1.855 53.654 1.00 92.81 72 ASP A O 1
ATOM 556 N N . ILE A 1 73 ? -8.269 -1.311 53.018 1.00 92.12 73 ILE A N 1
ATOM 557 C CA . ILE A 1 73 ? -8.617 -0.967 51.632 1.00 92.12 73 ILE A CA 1
ATOM 558 C C . ILE A 1 73 ? -9.463 -2.078 50.998 1.00 92.12 73 ILE A C 1
ATOM 560 O O . ILE A 1 73 ? -9.126 -3.249 51.123 1.00 92.12 73 ILE A O 1
ATOM 564 N N . ALA A 1 74 ? -10.581 -1.748 50.351 1.00 88.38 74 ALA A N 1
ATOM 565 C CA . ALA A 1 74 ? -11.547 -2.764 49.930 1.00 88.38 74 ALA A CA 1
ATOM 566 C C . ALA A 1 74 ? -11.023 -3.726 48.841 1.00 88.38 74 ALA A C 1
ATOM 568 O O . ALA A 1 74 ? -11.441 -4.882 48.776 1.00 88.38 74 ALA A O 1
ATOM 569 N N . MET A 1 75 ? -10.094 -3.275 48.000 1.00 91.31 75 MET A N 1
ATOM 570 C CA . MET A 1 75 ? -9.645 -4.001 46.811 1.00 91.31 75 MET A CA 1
ATOM 571 C C . MET A 1 75 ? -8.461 -4.928 47.089 1.00 91.31 75 MET A C 1
ATOM 573 O O . MET A 1 75 ? -7.604 -4.632 47.926 1.00 91.31 75 MET A O 1
ATOM 577 N N . ASN A 1 76 ? -8.365 -6.030 46.337 1.00 95.50 76 ASN A N 1
ATOM 578 C CA . ASN A 1 76 ? -7.179 -6.890 46.375 1.00 95.50 76 ASN A CA 1
ATOM 579 C C . ASN A 1 76 ? -5.997 -6.209 45.684 1.00 95.50 76 ASN A C 1
ATOM 581 O O . ASN A 1 76 ? -4.909 -6.178 46.257 1.00 95.50 76 ASN A O 1
ATOM 585 N N . PHE A 1 77 ? -6.231 -5.621 44.509 1.00 96.44 77 PHE A N 1
ATOM 586 C CA . PHE A 1 77 ? -5.214 -4.925 43.725 1.00 96.44 77 PHE A CA 1
ATOM 587 C C . PHE A 1 77 ? -5.762 -3.660 43.072 1.00 96.44 77 PHE A C 1
ATOM 589 O O . PHE A 1 77 ? -6.938 -3.591 42.701 1.00 96.44 77 PHE A O 1
ATOM 596 N N . LEU A 1 78 ? -4.883 -2.674 42.905 1.00 94.19 78 LEU A N 1
ATOM 597 C CA . LEU A 1 78 ? -5.160 -1.452 42.157 1.00 94.19 78 LEU A CA 1
ATOM 598 C C . LEU A 1 78 ? -4.112 -1.268 41.061 1.00 94.19 78 LEU A C 1
ATOM 600 O O . LEU A 1 78 ? -2.932 -1.533 41.288 1.00 94.19 78 LEU A O 1
ATOM 604 N N . ILE A 1 79 ? -4.534 -0.794 39.892 1.00 92.38 79 ILE A N 1
ATOM 605 C CA . ILE A 1 79 ? -3.662 -0.590 38.733 1.00 92.38 79 ILE A CA 1
ATOM 606 C C . ILE A 1 79 ? -3.732 0.866 38.291 1.00 92.38 79 ILE A C 1
ATOM 608 O O . ILE A 1 79 ? -4.801 1.375 37.955 1.00 92.38 79 ILE A O 1
ATOM 612 N N . CYS A 1 80 ? -2.577 1.517 38.293 1.00 90.12 80 CYS A N 1
ATOM 613 C CA . CYS A 1 80 ? -2.386 2.883 37.831 1.00 90.12 80 CYS A CA 1
ATOM 614 C C . CYS A 1 80 ? -2.472 2.978 36.297 1.00 90.12 80 CYS A C 1
ATOM 616 O O . CYS A 1 80 ? -2.225 1.994 35.595 1.00 90.12 80 CYS A O 1
ATOM 618 N N . GLY A 1 81 ? -2.757 4.169 35.758 1.00 83.44 81 GLY A N 1
ATOM 619 C CA . GLY A 1 81 ? -2.796 4.401 34.308 1.00 83.44 81 GLY A CA 1
ATOM 620 C C . GLY A 1 81 ? -1.475 4.080 33.589 1.00 83.44 81 GLY A C 1
ATOM 621 O O . GLY A 1 81 ? -1.491 3.649 32.437 1.00 83.44 81 GLY A O 1
ATOM 622 N N . ASP A 1 82 ? -0.336 4.208 34.278 1.00 85.62 82 ASP A N 1
ATOM 623 C CA . ASP A 1 82 ? 0.999 3.864 33.764 1.00 85.62 82 ASP A CA 1
ATOM 624 C C . ASP A 1 82 ? 1.334 2.357 33.814 1.00 85.62 82 ASP A C 1
ATOM 626 O O . ASP A 1 82 ? 2.389 1.940 33.337 1.00 85.62 82 ASP A O 1
ATOM 630 N N . GLY A 1 83 ? 0.435 1.524 34.352 1.00 88.69 83 GLY A N 1
ATOM 631 C CA . GLY A 1 83 ? 0.634 0.081 34.503 1.00 88.69 83 GLY A CA 1
ATOM 632 C C . GLY A 1 83 ? 1.285 -0.353 35.819 1.00 88.69 83 GLY A C 1
ATOM 633 O O . GLY A 1 83 ? 1.513 -1.551 36.006 1.00 88.69 83 GLY A O 1
ATOM 634 N N . THR A 1 84 ? 1.559 0.566 36.748 1.00 92.25 84 THR A N 1
ATOM 635 C CA . THR A 1 84 ? 2.000 0.215 38.105 1.00 92.25 84 THR A CA 1
ATOM 636 C C . THR A 1 84 ? 0.884 -0.513 38.852 1.00 92.25 84 THR A C 1
ATOM 638 O O . THR A 1 84 ? -0.249 -0.031 38.910 1.00 92.25 84 THR A O 1
ATOM 641 N N . VAL A 1 85 ? 1.203 -1.655 39.465 1.00 95.00 85 VAL A N 1
ATOM 642 C CA . VAL A 1 85 ? 0.248 -2.443 40.257 1.00 95.00 85 VAL A CA 1
ATOM 643 C C . VAL A 1 85 ? 0.572 -2.329 41.734 1.00 95.00 85 VAL A C 1
ATOM 645 O O . VAL A 1 85 ? 1.681 -2.644 42.152 1.00 95.00 85 VAL A O 1
ATOM 648 N N . PHE A 1 86 ? -0.418 -1.923 42.519 1.00 95.12 86 PHE A N 1
ATOM 649 C CA . PHE A 1 86 ? -0.336 -1.818 43.967 1.00 95.12 86 PHE A CA 1
ATOM 650 C C . PHE A 1 86 ? -1.065 -2.983 44.627 1.00 95.12 86 PHE A C 1
ATOM 652 O O . PHE A 1 86 ? -2.228 -3.274 44.321 1.00 95.12 86 PHE A O 1
ATOM 659 N N . GLU A 1 87 ? -0.385 -3.627 45.569 1.00 96.00 87 GLU A N 1
ATOM 660 C CA . GLU A 1 87 ? -0.983 -4.616 46.452 1.00 96.00 87 GLU A CA 1
ATOM 661 C C . GLU A 1 87 ? -1.923 -3.917 47.442 1.00 96.00 87 GLU A C 1
ATOM 663 O O . GLU A 1 87 ? -1.477 -3.237 48.364 1.00 96.00 87 GLU A O 1
ATOM 668 N N . GLY A 1 88 ? -3.233 -4.092 47.267 1.00 95.12 88 GLY A N 1
ATOM 669 C CA . GLY A 1 88 ? -4.222 -3.734 48.278 1.00 95.12 88 GLY A CA 1
ATOM 670 C C . GLY A 1 88 ? -4.229 -4.795 49.375 1.00 95.12 88 GLY A C 1
ATOM 671 O O . GLY A 1 88 ? -3.270 -4.940 50.135 1.00 95.12 88 GLY A O 1
ATOM 672 N N . ARG A 1 89 ? -5.300 -5.586 49.455 1.00 94.69 89 ARG A N 1
ATOM 673 C CA . ARG A 1 89 ? -5.343 -6.760 50.346 1.00 94.69 89 ARG A CA 1
ATOM 674 C C . ARG A 1 89 ? -4.466 -7.924 49.865 1.00 94.69 89 ARG A C 1
ATOM 676 O O . ARG A 1 89 ? -4.129 -8.790 50.669 1.00 94.69 89 ARG A O 1
ATOM 683 N N . GLY A 1 90 ? -4.083 -7.939 48.589 1.00 93.56 90 GLY A N 1
ATOM 684 C CA . GLY A 1 90 ? -3.272 -9.003 48.000 1.00 93.56 90 GLY A CA 1
ATOM 685 C C . GLY A 1 90 ? -4.061 -10.289 47.732 1.00 93.56 90 GLY A C 1
ATOM 686 O O . GLY A 1 90 ? -5.292 -10.316 47.811 1.00 93.56 90 GLY A O 1
ATOM 687 N N . TRP A 1 91 ? -3.347 -11.365 47.393 1.00 94.00 91 TRP A N 1
ATOM 688 C CA . TRP A 1 91 ? -3.939 -12.628 46.932 1.00 94.00 91 TRP A CA 1
ATOM 689 C C . TRP A 1 91 ? -4.631 -13.441 48.027 1.00 94.00 91 TRP A C 1
ATOM 691 O O . TRP A 1 91 ? -5.688 -14.017 47.793 1.00 94.00 91 TRP A O 1
ATOM 701 N N . ALA A 1 92 ? -4.035 -13.499 49.219 1.00 91.00 92 ALA A N 1
ATOM 702 C CA . ALA A 1 92 ? -4.450 -14.429 50.270 1.00 91.00 92 ALA A CA 1
ATOM 703 C C . ALA A 1 92 ? -5.596 -13.912 51.154 1.00 91.00 92 ALA A C 1
ATOM 705 O O . ALA A 1 92 ? -6.110 -14.647 51.996 1.00 91.00 92 ALA A O 1
ATOM 706 N N . LYS A 1 93 ? -5.994 -12.645 50.996 1.00 93.00 93 LYS A N 1
ATOM 707 C CA . LYS A 1 93 ? -6.959 -11.978 51.876 1.00 93.00 93 LYS A CA 1
ATOM 708 C C . LYS A 1 93 ? -8.249 -11.656 51.135 1.00 93.00 93 LYS A C 1
ATOM 710 O O . LYS A 1 93 ? -8.247 -11.258 49.971 1.00 93.00 93 LYS A O 1
ATOM 715 N N . ARG A 1 94 ? -9.364 -11.786 51.846 1.00 91.31 94 ARG A N 1
ATOM 716 C CA . ARG A 1 94 ? -10.713 -11.519 51.348 1.00 91.31 94 ARG A CA 1
ATOM 717 C C . ARG A 1 94 ? -10.874 -10.037 50.983 1.00 91.31 94 ARG A C 1
ATOM 719 O O . ARG A 1 94 ? -10.619 -9.169 51.822 1.00 91.31 94 ARG A O 1
ATOM 726 N N . GLY A 1 95 ? -11.330 -9.751 49.762 1.00 87.06 95 GLY A N 1
ATOM 727 C CA . GLY A 1 95 ? -11.729 -8.405 49.329 1.00 87.06 95 GLY A CA 1
ATOM 728 C C . GLY A 1 95 ? -12.980 -7.891 50.058 1.00 87.06 95 GLY A C 1
ATOM 729 O O . GLY A 1 95 ? -13.668 -8.650 50.738 1.00 87.06 95 GLY A O 1
ATOM 730 N N . ALA A 1 96 ? -13.302 -6.610 49.890 1.00 83.50 96 ALA A N 1
ATOM 731 C CA . ALA A 1 96 ? -14.531 -5.975 50.373 1.00 83.50 96 ALA A CA 1
ATOM 732 C C . ALA A 1 96 ? -15.251 -5.182 49.259 1.00 83.50 96 ALA A C 1
ATOM 734 O O . ALA A 1 96 ? -15.774 -4.102 49.493 1.00 83.50 96 ALA A O 1
ATOM 735 N N . HIS A 1 97 ? -15.260 -5.719 48.035 1.00 74.44 97 HIS A N 1
ATOM 736 C CA . HIS A 1 97 ? -15.812 -5.075 46.839 1.00 74.44 97 HIS A CA 1
ATOM 737 C C . HIS A 1 97 ? -17.315 -5.357 46.624 1.00 74.44 97 HIS A C 1
ATOM 739 O O . HIS A 1 97 ? -18.075 -4.443 46.317 1.00 74.44 97 HIS A O 1
ATOM 745 N N . ARG A 1 98 ? -17.778 -6.604 46.805 1.00 74.62 98 ARG A N 1
ATOM 746 C CA . ARG A 1 98 ? -19.206 -6.983 46.732 1.00 74.62 98 ARG A CA 1
ATOM 747 C C . ARG A 1 98 ? -19.464 -8.171 47.652 1.00 74.62 98 ARG A C 1
ATOM 749 O O . ARG A 1 98 ? -18.811 -9.202 47.515 1.00 74.62 98 ARG A O 1
ATOM 756 N N . ARG A 1 99 ? -20.417 -8.049 48.586 1.00 72.56 99 ARG A N 1
ATOM 757 C CA . ARG A 1 99 ? -20.606 -8.992 49.716 1.00 72.56 99 ARG A CA 1
ATOM 758 C C . ARG A 1 99 ? -20.620 -10.471 49.296 1.00 72.56 99 ARG A C 1
ATOM 760 O O . ARG A 1 99 ? -19.903 -11.274 49.894 1.00 72.56 99 ARG A O 1
ATOM 767 N N . GLU A 1 100 ? -21.346 -10.800 48.229 1.00 75.06 100 GLU A N 1
ATOM 768 C CA . GLU A 1 100 ? -21.483 -12.167 47.692 1.00 75.06 100 GLU A CA 1
ATOM 769 C C . GLU A 1 100 ? -20.239 -12.696 46.963 1.00 75.06 100 GLU A C 1
ATOM 771 O O . GLU A 1 100 ? -20.091 -13.903 46.779 1.00 75.06 100 GLU A O 1
ATOM 776 N N . TRP A 1 101 ? -19.345 -11.805 46.537 1.00 79.25 101 TRP A N 1
ATOM 777 C CA . TRP A 1 101 ? -18.154 -12.123 45.746 1.00 79.25 101 TRP A CA 1
ATOM 778 C C . TRP A 1 101 ? -16.874 -12.088 46.571 1.00 79.25 101 TRP A C 1
ATOM 780 O O . TRP A 1 101 ? -15.951 -12.844 46.300 1.00 79.25 101 TRP A O 1
ATOM 790 N N . ASN A 1 102 ? -16.857 -11.310 47.654 1.00 82.50 102 ASN A N 1
ATOM 791 C CA . ASN A 1 102 ? -15.699 -11.100 48.518 1.00 82.50 102 ASN A CA 1
ATOM 792 C C . ASN A 1 102 ? -14.964 -12.391 48.907 1.00 82.50 102 ASN A C 1
ATOM 794 O O . ASN A 1 102 ? -13.745 -12.376 49.001 1.00 82.50 102 ASN A O 1
ATOM 798 N N . GLY A 1 103 ? -15.697 -13.479 49.178 1.00 84.75 103 GLY A N 1
ATOM 799 C CA . GLY A 1 103 ? -15.136 -14.767 49.611 1.00 84.75 103 GLY A CA 1
ATOM 800 C C . GLY A 1 103 ? -14.777 -15.745 48.490 1.00 84.75 103 GLY A C 1
ATOM 801 O O . GLY A 1 103 ? -14.315 -16.837 48.796 1.00 84.75 103 GLY A O 1
ATOM 802 N N . LYS A 1 104 ? -15.013 -15.386 47.224 1.00 85.62 104 LYS A N 1
ATOM 803 C CA . LYS A 1 104 ? -14.846 -16.274 46.062 1.00 85.62 104 LYS A CA 1
ATOM 804 C C . LYS A 1 104 ? -14.180 -15.608 44.855 1.00 85.62 104 LYS A C 1
ATOM 806 O O . LYS A 1 104 ? -14.126 -16.217 43.793 1.00 85.62 104 LYS A O 1
ATOM 811 N N . SER A 1 105 ? -13.714 -14.365 44.983 1.00 89.00 105 SER A N 1
ATOM 812 C CA . SER A 1 105 ? -13.053 -13.652 43.892 1.00 89.00 105 SER A CA 1
ATOM 813 C C . SER A 1 105 ? -11.931 -12.726 44.343 1.00 89.00 105 SER A C 1
ATOM 815 O O . SER A 1 105 ? -11.949 -12.168 45.446 1.00 89.00 105 SER A O 1
ATOM 817 N N . HIS A 1 106 ? -10.993 -12.497 43.426 1.00 92.44 106 HIS A N 1
ATOM 818 C CA . HIS A 1 106 ? -10.002 -11.430 43.522 1.00 92.44 106 HIS A CA 1
ATOM 819 C C . HIS A 1 106 ? -10.484 -10.195 42.770 1.00 92.44 106 HIS A C 1
ATOM 821 O O . HIS A 1 106 ? -10.911 -10.274 41.619 1.00 92.44 106 HIS A O 1
ATOM 827 N N . SER A 1 107 ? -10.397 -9.036 43.415 1.00 92.00 107 SER A N 1
ATOM 828 C CA . SER A 1 107 ? -10.789 -7.756 42.823 1.00 92.00 107 SER A CA 1
ATOM 829 C C . SER A 1 107 ? -9.593 -6.958 42.311 1.00 92.00 107 SER A C 1
ATOM 831 O O . SER A 1 107 ? -8.642 -6.700 43.053 1.00 92.00 107 SER A O 1
ATOM 833 N N . ILE A 1 108 ? -9.659 -6.527 41.053 1.00 92.88 108 ILE A N 1
ATOM 834 C CA . ILE A 1 108 ? -8.641 -5.700 40.401 1.00 92.88 108 ILE A CA 1
ATOM 835 C C . ILE A 1 108 ? -9.310 -4.410 39.933 1.00 92.88 108 ILE A C 1
ATOM 837 O O . ILE A 1 108 ? -10.239 -4.436 39.127 1.00 92.88 108 ILE A O 1
ATOM 841 N N . TYR A 1 109 ? -8.847 -3.277 40.456 1.00 91.31 109 TYR A N 1
ATOM 842 C CA . TYR A 1 109 ? -9.433 -1.972 40.164 1.00 91.31 109 TYR A CA 1
ATOM 843 C C . TYR A 1 109 ? -8.484 -1.109 39.339 1.00 91.31 109 TYR A C 1
ATOM 845 O O . TYR A 1 109 ? -7.359 -0.838 39.756 1.00 91.31 109 TYR A O 1
ATOM 853 N N . PHE A 1 110 ? -8.954 -0.629 38.192 1.00 88.56 110 PHE A N 1
ATOM 854 C CA . PHE A 1 110 ? -8.264 0.394 37.417 1.00 88.56 110 PHE A CA 1
ATOM 855 C C . PHE A 1 110 ? -8.480 1.762 38.058 1.00 88.56 110 PHE A C 1
ATOM 857 O O . PHE A 1 110 ? -9.613 2.168 38.328 1.00 88.56 110 PHE A O 1
ATOM 864 N N . MET A 1 111 ? -7.395 2.491 38.286 1.00 87.06 111 MET A N 1
ATOM 865 C CA . MET A 1 111 ? -7.477 3.877 38.720 1.00 87.06 111 MET A CA 1
ATOM 866 C C . MET A 1 111 ? -7.960 4.738 37.553 1.00 87.06 111 MET A C 1
ATOM 868 O O . MET A 1 111 ? -7.274 4.844 36.538 1.00 87.06 111 MET A O 1
ATOM 872 N N . GLY A 1 112 ? -9.168 5.288 37.659 1.00 79.56 112 GLY A N 1
ATOM 873 C CA . GLY A 1 112 ? -9.783 6.069 36.583 1.00 79.56 112 GLY A CA 1
ATOM 874 C C . GLY A 1 112 ? -11.312 6.079 36.626 1.00 79.56 112 GLY A C 1
ATOM 875 O O . GLY A 1 112 ? -11.912 5.346 37.415 1.00 79.56 112 GLY A O 1
ATOM 876 N N . ASP A 1 113 ? -11.928 6.902 35.774 1.00 75.44 113 ASP A N 1
ATOM 877 C CA . ASP A 1 113 ? -13.365 6.889 35.479 1.00 75.44 113 ASP A CA 1
ATOM 878 C C . ASP A 1 113 ? -13.613 6.574 33.994 1.00 75.44 113 ASP A C 1
ATOM 880 O O . ASP A 1 113 ? -13.181 7.292 33.089 1.00 75.44 113 ASP A O 1
ATOM 884 N N . TYR A 1 114 ? -14.327 5.480 33.772 1.00 73.56 114 TYR A N 1
ATOM 885 C CA . TYR A 1 114 ? -14.619 4.815 32.508 1.00 73.56 114 TYR A CA 1
ATOM 886 C C . TYR A 1 114 ? -16.132 4.515 32.391 1.00 73.56 114 TYR A C 1
ATOM 888 O O . TYR A 1 114 ? -16.516 3.546 31.739 1.00 73.56 114 TYR A O 1
ATOM 896 N N . ARG A 1 115 ? -17.006 5.282 33.076 1.00 56.84 115 ARG A N 1
ATOM 897 C CA . ARG A 1 115 ? -18.434 4.927 33.257 1.00 56.84 115 ARG A CA 1
ATOM 898 C C . ARG A 1 115 ? -19.426 5.400 32.184 1.00 56.84 115 ARG A C 1
ATOM 900 O O . ARG A 1 115 ? -20.436 4.727 32.029 1.00 56.84 115 ARG A O 1
ATOM 907 N N . GLU A 1 116 ? -19.212 6.499 31.448 1.00 45.34 116 GLU A N 1
ATOM 908 C CA . GLU A 1 116 ? -20.344 7.127 30.712 1.00 45.34 116 GLU A CA 1
ATOM 909 C C . GLU A 1 116 ? -20.061 7.723 29.314 1.00 45.34 116 GLU A C 1
ATOM 911 O O . GLU A 1 116 ? -20.917 8.401 28.751 1.00 45.34 116 GLU A O 1
ATOM 916 N N . THR A 1 117 ? -18.928 7.429 28.665 1.00 39.38 117 THR A N 1
ATOM 917 C CA . THR A 1 117 ? -18.796 7.686 27.211 1.00 39.38 117 THR A CA 1
ATOM 918 C C . THR A 1 117 ? -18.171 6.483 26.515 1.00 39.38 117 THR A C 1
ATOM 920 O O . THR A 1 117 ? -17.099 6.015 26.890 1.00 39.38 117 THR A O 1
ATOM 923 N N . SER A 1 118 ? -18.878 5.962 25.520 1.00 43.91 118 SER A N 1
ATOM 924 C CA . SER A 1 118 ? -18.735 4.649 24.884 1.00 43.91 118 SER A CA 1
ATOM 925 C C . SER A 1 118 ? -17.451 4.397 24.068 1.00 43.91 118 SER A C 1
ATOM 927 O O . SER A 1 118 ? -17.513 3.635 23.115 1.00 43.91 118 SER A O 1
ATOM 929 N N . ASP A 1 119 ? -16.298 4.973 24.428 1.00 46.72 119 ASP A N 1
ATOM 930 C CA . ASP A 1 119 ? -15.010 4.770 23.727 1.00 46.72 119 ASP A CA 1
ATOM 931 C C . ASP A 1 119 ? -13.767 4.745 24.653 1.00 46.72 119 ASP A C 1
ATOM 933 O O . ASP A 1 119 ? -12.635 4.638 24.173 1.00 46.72 119 ASP A O 1
ATOM 937 N N . ARG A 1 120 ? -13.919 4.867 25.982 1.00 60.66 120 ARG A N 1
ATOM 938 C CA . ARG A 1 120 ? -12.778 4.935 26.920 1.00 60.66 120 ARG A CA 1
ATOM 939 C C . ARG A 1 120 ? -12.547 3.616 27.662 1.00 60.66 120 ARG A C 1
ATOM 941 O O . ARG A 1 120 ? -13.272 3.283 28.591 1.00 60.66 120 ARG A O 1
ATOM 948 N N . LEU A 1 121 ? -11.492 2.902 27.275 1.00 69.62 121 LEU A N 1
ATOM 949 C CA . LEU A 1 121 ? -10.922 1.771 28.016 1.00 69.62 121 LEU A CA 1
ATOM 950 C C . LEU A 1 121 ? -9.784 2.252 28.934 1.00 69.62 121 LEU A C 1
ATOM 952 O O . LEU A 1 121 ? -9.158 3.264 28.606 1.00 69.62 121 LEU A O 1
ATOM 956 N N . PRO A 1 122 ? -9.447 1.515 30.015 1.00 77.25 122 PRO A N 1
ATOM 957 C CA . PRO A 1 122 ? -8.213 1.756 30.753 1.00 77.25 122 PRO A CA 1
ATOM 958 C C . PRO A 1 122 ? -7.002 1.810 29.808 1.00 77.25 122 PRO A C 1
ATOM 960 O O . PRO A 1 122 ? -6.972 1.063 28.819 1.00 77.25 122 PRO A O 1
ATOM 963 N N . PRO A 1 123 ? -5.990 2.652 30.089 1.00 79.38 123 PRO A N 1
ATOM 964 C CA . PRO A 1 123 ? -4.801 2.752 29.256 1.00 79.38 123 PRO A CA 1
ATOM 965 C C . PRO A 1 123 ? -4.163 1.389 28.995 1.00 79.38 123 PRO A C 1
ATOM 967 O O . PRO A 1 123 ? -4.190 0.489 29.839 1.00 79.38 123 PRO A O 1
ATOM 970 N N . ARG A 1 124 ? -3.529 1.239 27.828 1.00 77.38 124 ARG A N 1
ATOM 971 C CA . ARG A 1 124 ? -2.954 -0.047 27.411 1.00 77.38 124 ARG A CA 1
ATOM 972 C C . ARG A 1 124 ? -1.973 -0.616 28.443 1.00 77.38 124 ARG A C 1
ATOM 974 O O . ARG A 1 124 ? -2.022 -1.810 28.712 1.00 77.38 124 ARG A O 1
ATOM 981 N N . ALA A 1 125 ? -1.163 0.240 29.068 1.00 81.75 125 ALA A N 1
ATOM 982 C CA . ALA A 1 125 ? -0.232 -0.156 30.123 1.00 81.75 125 ALA A CA 1
ATOM 983 C C . ALA A 1 125 ? -0.945 -0.766 31.344 1.00 81.75 125 ALA A C 1
ATOM 985 O O . ALA A 1 125 ? -0.511 -1.797 31.858 1.00 81.75 125 ALA A O 1
ATOM 986 N N . ALA A 1 126 ? -2.074 -0.188 31.762 1.00 84.31 126 ALA A N 1
ATOM 987 C CA . ALA A 1 126 ? -2.902 -0.713 32.842 1.00 84.31 126 ALA A CA 1
ATOM 988 C C . ALA A 1 126 ? -3.547 -2.059 32.465 1.00 84.31 126 ALA A C 1
ATOM 990 O O . ALA A 1 126 ? -3.505 -3.009 33.248 1.00 84.31 126 ALA A O 1
ATOM 991 N N . LEU A 1 127 ? -4.088 -2.181 31.246 1.00 82.12 127 LEU A N 1
ATOM 992 C CA . LEU A 1 127 ? -4.661 -3.441 30.748 1.00 82.12 127 LEU A CA 1
ATOM 993 C C . LEU A 1 127 ? -3.615 -4.562 30.663 1.00 82.12 127 LEU A C 1
ATOM 995 O O . LEU A 1 127 ? -3.884 -5.696 31.063 1.00 82.12 127 LEU A O 1
ATOM 999 N N . ASP A 1 128 ? -2.414 -4.254 30.178 1.00 77.19 128 ASP A N 1
ATOM 1000 C CA . ASP A 1 128 ? -1.320 -5.222 30.086 1.00 77.19 128 ASP A CA 1
ATOM 1001 C C . ASP A 1 128 ? -0.787 -5.602 31.481 1.00 77.19 128 ASP A C 1
ATOM 1003 O O . ASP A 1 128 ? -0.449 -6.762 31.728 1.00 77.19 128 ASP A O 1
ATOM 1007 N N . ALA A 1 129 ? -0.783 -4.669 32.435 1.00 84.12 129 ALA A N 1
ATOM 1008 C CA . ALA A 1 129 ? -0.477 -4.956 33.834 1.00 84.12 129 ALA A CA 1
ATOM 1009 C C . ALA A 1 129 ? -1.523 -5.866 34.497 1.00 84.12 129 ALA A C 1
ATOM 1011 O O . ALA A 1 129 ? -1.142 -6.794 35.208 1.00 84.12 129 ALA A O 1
ATOM 1012 N N . ALA A 1 130 ? -2.816 -5.673 34.211 1.00 86.50 130 ALA A N 1
ATOM 1013 C CA . ALA A 1 130 ? -3.880 -6.548 34.706 1.00 86.50 130 ALA A CA 1
ATOM 1014 C C . ALA A 1 130 ? -3.695 -7.988 34.219 1.00 86.50 130 ALA A C 1
ATOM 1016 O O . ALA A 1 130 ? -3.777 -8.923 35.010 1.00 86.50 130 ALA A O 1
ATOM 1017 N N . ARG A 1 131 ? -3.371 -8.175 32.934 1.00 81.75 131 ARG A N 1
ATOM 1018 C CA . ARG A 1 131 ? -3.101 -9.507 32.363 1.00 81.75 131 ARG A CA 1
ATOM 1019 C C . ARG A 1 131 ? -1.919 -10.182 33.044 1.00 81.75 131 ARG A C 1
ATOM 1021 O O . ARG A 1 131 ? -2.034 -11.326 33.471 1.00 81.75 131 ARG A O 1
ATOM 1028 N N . ARG A 1 132 ? -0.806 -9.456 33.193 1.00 85.75 132 ARG A N 1
ATOM 1029 C CA . ARG A 1 132 ? 0.381 -9.965 33.895 1.00 85.75 132 ARG A CA 1
ATOM 1030 C C . ARG A 1 132 ? 0.072 -10.320 35.345 1.00 85.75 132 ARG A C 1
ATOM 1032 O O . ARG A 1 132 ? 0.565 -11.333 35.825 1.00 85.75 132 ARG A O 1
ATOM 1039 N N . LEU A 1 133 ? -0.748 -9.518 36.025 1.00 91.31 133 LEU A N 1
ATOM 1040 C CA . LEU A 1 133 ? -1.158 -9.768 37.404 1.00 91.31 133 LEU A CA 1
ATOM 1041 C C . LEU A 1 133 ? -1.985 -11.052 37.512 1.00 91.31 133 LEU A C 1
ATOM 1043 O O . LEU A 1 133 ? -1.698 -11.888 38.360 1.00 91.31 133 LEU A O 1
ATOM 1047 N N . ILE A 1 134 ? -2.978 -11.225 36.638 1.00 87.31 134 ILE A N 1
ATOM 1048 C CA . ILE A 1 134 ? -3.828 -12.420 36.616 1.00 87.31 134 ILE A CA 1
ATOM 1049 C C . ILE A 1 134 ? -2.991 -13.669 36.340 1.00 87.31 134 ILE A C 1
ATOM 1051 O O . ILE A 1 134 ? -3.102 -14.643 37.080 1.00 87.31 134 ILE A O 1
ATOM 1055 N N . GLN A 1 135 ? -2.109 -13.620 35.337 1.00 82.75 135 GLN A N 1
ATOM 1056 C CA . GLN A 1 135 ? -1.219 -14.738 35.026 1.00 82.75 135 GLN A CA 1
ATOM 1057 C C . GLN A 1 135 ? -0.314 -15.082 36.215 1.00 82.75 135 GLN A C 1
ATOM 1059 O O . GLN A 1 135 ? -0.214 -16.241 36.591 1.00 82.75 135 GLN A O 1
ATOM 1064 N N . CYS A 1 136 ? 0.255 -14.070 36.876 1.00 87.94 136 CYS A N 1
ATOM 1065 C CA . CYS A 1 136 ? 1.011 -14.235 38.118 1.00 87.94 136 CYS A CA 1
ATOM 1066 C C . CYS A 1 136 ? 0.189 -14.956 39.208 1.00 87.94 136 CYS A C 1
ATOM 1068 O O . CYS A 1 136 ? 0.721 -15.825 39.902 1.00 87.94 136 CYS A O 1
ATOM 1070 N N . GLY A 1 137 ? -1.099 -14.626 39.348 1.00 87.88 137 GLY A N 1
ATOM 1071 C CA . GLY A 1 137 ? -2.015 -15.290 40.276 1.00 87.88 137 GLY A CA 1
ATOM 1072 C C . GLY A 1 137 ? -2.262 -16.760 39.92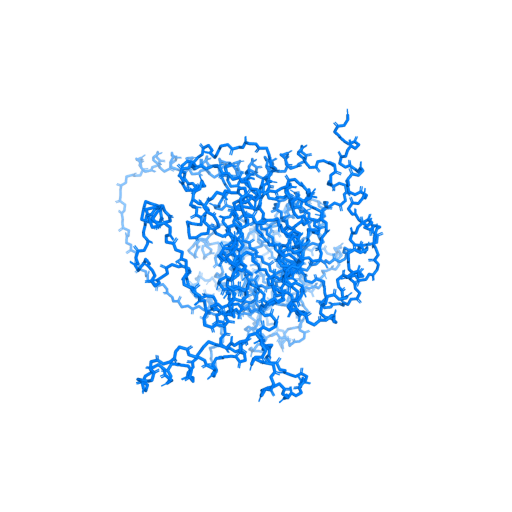8 1.00 87.88 137 GLY A C 1
ATOM 1073 O O . GLY A 1 137 ? -2.247 -17.601 40.825 1.00 87.88 137 GLY A O 1
ATOM 1074 N N . VAL A 1 138 ? -2.436 -17.079 38.642 1.00 85.50 138 VAL A N 1
ATOM 1075 C CA . VAL A 1 138 ? -2.614 -18.458 38.151 1.00 85.50 138 VAL A CA 1
ATOM 1076 C C . VAL A 1 138 ? -1.340 -19.279 38.356 1.00 85.50 138 VAL A C 1
ATOM 1078 O O . VAL A 1 138 ? -1.388 -20.353 38.956 1.00 85.50 138 VAL A O 1
ATOM 1081 N N . ASP A 1 139 ? -0.190 -18.747 37.938 1.00 85.62 139 ASP A N 1
ATOM 1082 C CA . ASP A 1 139 ? 1.114 -19.416 38.040 1.00 85.62 139 ASP A CA 1
ATOM 1083 C C . ASP A 1 139 ? 1.522 -19.668 39.498 1.00 85.62 139 ASP A C 1
ATOM 1085 O O . ASP A 1 139 ? 2.228 -20.626 39.799 1.00 85.62 139 ASP A O 1
ATOM 1089 N N . SER A 1 140 ? 1.074 -18.804 40.412 1.00 87.50 140 SER A N 1
ATOM 1090 C CA . SER A 1 140 ? 1.338 -18.923 41.850 1.00 87.50 140 SER A CA 1
ATOM 1091 C C . SER A 1 140 ? 0.255 -19.710 42.602 1.00 87.50 140 SER A C 1
ATOM 1093 O O . SER A 1 140 ? 0.271 -19.726 43.831 1.00 87.50 140 SER A O 1
ATOM 1095 N N . HIS A 1 141 ? -0.699 -20.330 41.895 1.00 89.06 141 HIS A N 1
ATOM 1096 C CA . HIS A 1 141 ? -1.832 -21.078 42.462 1.00 89.06 141 HIS A CA 1
ATOM 1097 C C . HIS A 1 141 ? -2.745 -20.269 43.404 1.00 89.06 141 HIS A C 1
ATOM 1099 O O . HIS A 1 141 ? -3.446 -20.828 44.247 1.00 89.06 141 HIS A O 1
ATOM 1105 N N . PHE A 1 142 ? -2.779 -18.944 43.251 1.00 91.62 142 PHE A N 1
ATOM 1106 C CA . PHE A 1 142 ? -3.764 -18.090 43.917 1.00 91.62 142 PHE A CA 1
ATOM 1107 C C . PHE A 1 142 ? -5.094 -18.041 43.160 1.00 91.62 142 PHE A C 1
ATOM 1109 O O . PHE A 1 142 ? -6.134 -17.798 43.767 1.00 91.62 142 PHE A O 1
ATOM 1116 N N . VAL A 1 143 ? -5.066 -18.278 41.850 1.00 87.69 143 VAL A N 1
ATOM 1117 C CA . VAL A 1 143 ? -6.225 -18.269 40.951 1.00 87.69 143 VAL A CA 1
ATOM 1118 C C . VAL A 1 143 ? -6.303 -19.620 40.241 1.00 87.69 143 VAL A C 1
ATOM 1120 O O . VAL A 1 143 ? -5.274 -20.184 39.870 1.00 87.69 143 VAL A O 1
ATOM 1123 N N . GLU A 1 144 ? -7.510 -20.154 40.064 1.00 82.44 144 GLU A N 1
ATOM 1124 C CA . GLU A 1 144 ? -7.720 -21.409 39.330 1.00 82.44 144 GLU A CA 1
ATOM 1125 C C . GLU A 1 144 ? -7.315 -21.270 37.855 1.00 82.44 144 GLU A C 1
ATOM 1127 O O . GLU A 1 144 ? -7.456 -20.203 37.267 1.00 82.44 144 GLU A O 1
ATOM 1132 N N . GLN A 1 145 ? -6.853 -22.345 37.208 1.00 76.44 145 GLN A N 1
ATOM 1133 C CA . GLN A 1 145 ? -6.493 -22.292 35.780 1.00 76.44 145 GLN A CA 1
ATOM 1134 C C . GLN A 1 145 ? -7.698 -21.988 34.870 1.00 76.44 145 GLN A C 1
ATOM 1136 O O . GLN A 1 145 ? -7.544 -21.356 33.829 1.00 76.44 145 GLN A O 1
ATOM 1141 N N . ASN A 1 146 ? -8.900 -22.405 35.273 1.00 76.94 146 ASN A N 1
ATOM 1142 C CA . ASN A 1 146 ? -10.176 -22.211 34.579 1.00 76.94 146 ASN A CA 1
ATOM 1143 C C . ASN A 1 146 ? -11.026 -21.091 35.212 1.00 76.94 146 ASN A C 1
ATOM 1145 O O . ASN A 1 146 ? -12.256 -21.174 35.233 1.00 76.94 146 ASN A O 1
ATOM 1149 N N . TYR A 1 147 ? -10.379 -20.051 35.743 1.00 80.31 147 TYR A N 1
ATOM 1150 C CA . TYR A 1 147 ? -11.071 -18.934 36.378 1.00 80.31 147 TYR A CA 1
ATOM 1151 C C . TYR A 1 147 ? -12.051 -18.221 35.434 1.00 80.31 147 TYR A C 1
ATOM 1153 O O . TYR A 1 147 ? -11.845 -18.116 34.224 1.00 80.31 147 TYR A O 1
ATOM 1161 N N . THR A 1 148 ? -13.114 -17.657 36.008 1.00 75.88 148 THR A N 1
ATOM 1162 C CA . THR A 1 148 ? -14.055 -16.792 35.280 1.00 75.88 148 THR A CA 1
ATOM 1163 C C . THR A 1 148 ? -13.752 -15.321 35.550 1.00 75.88 148 THR A C 1
ATOM 1165 O O . THR A 1 148 ? -13.668 -14.895 36.705 1.00 75.88 148 THR A O 1
ATOM 1168 N N . LEU A 1 149 ? -13.607 -14.534 34.483 1.00 76.50 149 LEU A N 1
ATOM 1169 C CA . LEU A 1 149 ? -13.362 -13.095 34.552 1.00 76.50 149 LEU A CA 1
ATOM 1170 C C . LEU A 1 149 ? -14.669 -12.313 34.388 1.00 76.50 149 LEU A C 1
ATOM 1172 O O . LEU A 1 149 ? -15.361 -12.468 33.384 1.00 76.50 149 LEU A O 1
ATOM 1176 N N . TYR A 1 150 ? -14.962 -11.436 35.343 1.00 73.31 150 TYR A N 1
ATOM 1177 C CA . TYR A 1 150 ? -16.154 -10.593 35.381 1.00 73.31 150 TYR A CA 1
ATOM 1178 C C . TYR A 1 150 ? -15.772 -9.114 35.294 1.00 73.31 150 TYR A C 1
ATOM 1180 O O . TYR A 1 150 ? -14.832 -8.677 35.959 1.00 73.31 150 TYR A O 1
ATOM 1188 N N . GLY A 1 151 ? -16.504 -8.328 34.503 1.00 66.38 151 GLY A N 1
ATOM 1189 C CA . GLY A 1 151 ? -16.303 -6.879 34.383 1.00 66.38 151 GLY A CA 1
ATOM 1190 C C . GLY A 1 151 ? -17.449 -6.077 34.994 1.00 66.38 151 GLY A C 1
ATOM 1191 O O . GLY A 1 151 ? -18.613 -6.367 34.719 1.00 66.38 151 GLY A O 1
ATOM 1192 N N . SER A 1 152 ? -17.120 -5.050 35.783 1.00 57.22 152 SER A N 1
ATOM 1193 C CA . SER A 1 152 ? -18.097 -4.156 36.397 1.00 57.22 152 SER A CA 1
ATOM 1194 C C . SER A 1 152 ? -18.417 -2.913 35.575 1.00 57.22 152 SER A C 1
ATOM 1196 O O . SER A 1 152 ? -17.548 -2.067 35.409 1.00 57.22 152 SER A O 1
ATOM 1198 N N . TYR A 1 153 ? -19.673 -2.809 35.102 1.00 52.50 153 TYR A N 1
ATOM 1199 C CA . TYR A 1 153 ? -20.263 -1.679 34.359 1.00 52.50 153 TYR A CA 1
ATOM 1200 C C . TYR A 1 153 ? -19.335 -1.063 33.298 1.00 52.50 153 TYR A C 1
ATOM 1202 O O . TYR A 1 153 ? -18.897 0.078 33.417 1.00 52.50 153 TYR A O 1
ATOM 1210 N N . LEU A 1 154 ? -19.075 -1.829 32.234 1.00 45.97 154 LEU A N 1
ATOM 1211 C CA . LEU A 1 154 ? -18.425 -1.349 31.005 1.00 45.97 154 LEU A CA 1
ATOM 1212 C C . LEU A 1 154 ? -19.415 -1.113 29.834 1.00 45.97 154 LEU A C 1
ATOM 1214 O O . LEU A 1 154 ? -18.958 -0.883 28.721 1.00 45.97 154 LEU A O 1
ATOM 1218 N N . ASN A 1 155 ? -20.743 -1.164 30.065 1.00 32.69 155 ASN A N 1
ATOM 1219 C CA . ASN A 1 155 ? -21.810 -0.526 29.251 1.00 32.69 155 ASN A CA 1
ATOM 1220 C C . ASN A 1 155 ? -23.233 -0.934 29.715 1.00 32.69 155 ASN A C 1
ATOM 1222 O O . ASN A 1 155 ? -23.583 -2.104 29.575 1.00 32.69 155 ASN A O 1
ATOM 1226 N N . ALA A 1 156 ? -24.043 0.019 30.210 1.00 28.56 156 ALA A N 1
ATOM 1227 C CA . ALA A 1 156 ? -25.516 0.161 30.067 1.00 28.56 156 ALA A CA 1
ATOM 1228 C C . ALA A 1 156 ? -26.029 1.255 31.040 1.00 28.56 156 ALA A C 1
ATOM 1230 O O . ALA A 1 156 ? -25.606 1.294 32.189 1.00 28.56 156 ALA A O 1
ATOM 1231 N N . GLY A 1 157 ? -26.884 2.166 30.562 1.00 26.53 157 GLY A N 1
ATOM 1232 C CA . GLY A 1 157 ? -27.089 3.522 31.099 1.00 26.53 157 GLY A CA 1
ATOM 1233 C C . GLY A 1 157 ? -27.867 3.741 32.419 1.00 26.53 157 GLY A C 1
ATOM 1234 O O . GLY A 1 157 ? -28.905 3.124 32.626 1.00 26.53 157 GLY A O 1
ATOM 1235 N N . VAL A 1 158 ? -27.388 4.769 33.159 1.00 27.73 158 VAL A N 1
ATOM 1236 C CA . VAL A 1 158 ? -28.075 5.823 33.977 1.00 27.73 158 VAL A CA 1
ATOM 1237 C C . VAL A 1 158 ? -28.724 5.421 35.338 1.00 27.73 158 VAL A C 1
ATOM 1239 O O . VAL A 1 158 ? -29.479 4.454 35.341 1.00 27.73 158 VAL A O 1
ATOM 1242 N N . PRO A 1 159 ? -28.629 6.197 36.467 1.00 31.66 159 PRO A N 1
ATOM 1243 C CA . PRO A 1 159 ? -27.686 7.269 36.870 1.00 31.66 159 PRO A CA 1
ATOM 1244 C C . PRO A 1 159 ? -27.126 7.226 38.340 1.00 31.66 159 PRO A C 1
ATOM 1246 O O . PRO A 1 159 ? -27.682 6.603 39.236 1.00 31.66 159 PRO A O 1
ATOM 1249 N N . VAL A 1 160 ? -26.116 8.086 38.580 1.00 25.91 160 VAL A N 1
ATOM 1250 C CA . VAL A 1 160 ? -25.662 8.777 39.829 1.00 25.91 160 VAL A CA 1
ATOM 1251 C C . VAL A 1 160 ? -24.704 8.098 40.845 1.00 25.91 160 VAL A C 1
ATOM 1253 O O . VAL A 1 160 ? -24.965 7.051 41.419 1.00 25.91 160 VAL A O 1
ATOM 1256 N N . ALA A 1 161 ? -23.663 8.892 41.162 1.00 23.98 161 ALA A N 1
ATOM 1257 C CA . ALA A 1 161 ? -22.833 9.002 42.375 1.00 23.98 161 ALA A CA 1
ATOM 1258 C C . ALA A 1 161 ? -21.735 7.960 42.652 1.00 23.98 161 ALA A C 1
ATOM 1260 O O . ALA A 1 161 ? -21.966 6.771 42.827 1.00 23.98 161 ALA A O 1
ATOM 1261 N N . CYS A 1 162 ? -20.507 8.477 42.808 1.00 28.84 162 CYS A N 1
ATOM 1262 C CA . CYS A 1 162 ? -19.411 7.875 43.569 1.00 28.84 162 CYS A CA 1
ATOM 1263 C C . CYS A 1 162 ? -19.935 7.072 44.756 1.00 28.84 162 CYS A C 1
ATOM 1265 O O . CYS A 1 162 ? -20.399 7.706 45.692 1.00 28.84 162 CYS A O 1
ATOM 1267 N N . HIS A 1 163 ? -19.844 5.741 44.759 1.00 32.41 163 HIS A N 1
ATOM 1268 C CA . HIS A 1 163 ? -20.035 4.964 45.978 1.00 32.41 163 HIS A CA 1
ATOM 1269 C C . HIS A 1 163 ? -18.912 3.949 46.172 1.00 32.41 163 HIS A C 1
ATOM 1271 O O . HIS A 1 163 ? -18.883 2.876 45.579 1.00 32.41 163 HIS A O 1
ATOM 1277 N N . CYS A 1 164 ? -17.964 4.313 47.033 1.00 29.62 164 CYS A N 1
ATOM 1278 C CA . CYS A 1 164 ? -16.984 3.426 47.650 1.00 29.62 164 CYS A CA 1
ATOM 1279 C C . CYS A 1 164 ? -17.678 2.576 48.737 1.00 29.62 164 CYS A C 1
ATOM 1281 O O . CYS A 1 164 ? -17.337 2.651 49.912 1.00 29.62 164 CYS A O 1
ATOM 1283 N N . GLY A 1 165 ? -18.681 1.790 48.334 1.00 29.28 165 GLY A N 1
ATOM 1284 C CA . GLY A 1 165 ? -19.454 0.883 49.183 1.00 29.28 165 GLY A CA 1
ATOM 1285 C C . GLY A 1 165 ? -20.110 -0.242 48.363 1.00 29.28 165 GLY A C 1
ATOM 1286 O O . GLY A 1 165 ? -20.141 -0.160 47.133 1.00 29.28 165 GLY A O 1
ATOM 1287 N N . PRO A 1 166 ? -20.578 -1.328 49.001 1.00 30.23 166 PRO A N 1
ATOM 1288 C CA . PRO A 1 166 ? -21.073 -2.521 48.327 1.00 30.23 166 PRO A CA 1
ATOM 1289 C C . PRO A 1 166 ? -22.347 -2.219 47.534 1.00 30.23 166 PRO A C 1
ATOM 1291 O O . PRO A 1 166 ? -23.302 -1.655 48.054 1.00 30.23 166 PRO A O 1
ATOM 1294 N N . ILE A 1 167 ? -22.353 -2.650 46.272 1.00 34.88 167 ILE A N 1
ATOM 1295 C CA . ILE A 1 167 ? -23.512 -2.585 45.373 1.00 34.88 167 ILE A CA 1
ATOM 1296 C C . ILE A 1 167 ? -24.592 -3.539 45.902 1.00 34.88 167 ILE A C 1
ATOM 1298 O O . ILE A 1 167 ? -24.346 -4.749 46.000 1.00 34.88 167 ILE A O 1
ATOM 1302 N N . ASP A 1 168 ? -25.760 -2.996 46.255 1.00 28.09 168 ASP A N 1
ATOM 1303 C CA . ASP A 1 168 ? -26.859 -3.740 46.869 1.00 28.09 168 ASP A CA 1
ATOM 1304 C C . ASP A 1 168 ? -27.753 -4.470 45.839 1.00 28.09 168 ASP A C 1
ATOM 1306 O O . ASP A 1 168 ? -28.115 -3.956 44.783 1.00 28.09 168 ASP A O 1
ATOM 1310 N N . ARG A 1 169 ? -28.028 -5.724 46.206 1.00 30.8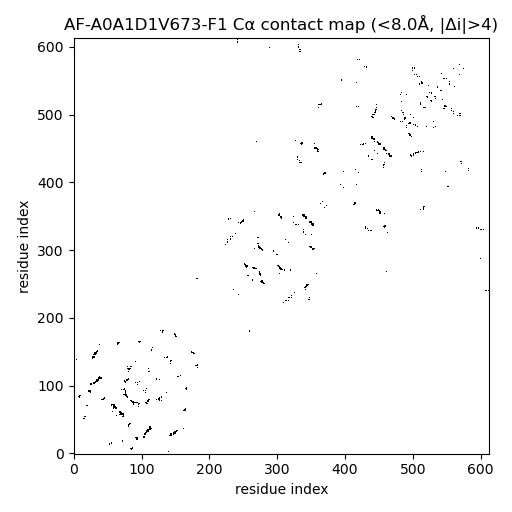4 169 ARG A N 1
ATOM 1311 C CA . ARG A 1 169 ? -29.060 -6.734 45.881 1.00 30.84 169 ARG A CA 1
ATOM 1312 C C . ARG A 1 169 ? -29.819 -6.860 44.543 1.00 30.84 169 ARG A C 1
ATOM 1314 O O . ARG A 1 169 ? -30.352 -7.949 44.359 1.00 30.84 169 ARG A O 1
ATOM 1321 N N . GLU A 1 170 ? -29.844 -5.925 43.592 1.00 32.75 170 GLU A N 1
ATOM 1322 C CA . GLU A 1 170 ? -30.752 -6.066 42.414 1.00 32.75 170 GLU A CA 1
ATOM 1323 C C . GLU A 1 170 ? -30.158 -5.716 41.027 1.00 32.75 170 GLU A C 1
ATOM 1325 O O . GLU A 1 170 ? -30.883 -5.390 40.091 1.00 32.75 170 GLU A O 1
ATOM 1330 N N . SER A 1 171 ? -28.838 -5.837 40.832 1.00 37.69 171 SER A N 1
ATOM 1331 C CA . SER A 1 171 ? -28.202 -5.634 39.511 1.00 37.69 171 SER A CA 1
ATOM 1332 C C . SER A 1 171 ? -28.040 -6.938 38.701 1.00 37.69 171 SER A C 1
ATOM 1334 O O . SER A 1 171 ? -27.617 -7.947 39.281 1.00 37.69 171 SER A O 1
ATOM 1336 N N . PRO A 1 172 ? -28.274 -6.934 37.367 1.00 35.16 172 PRO A N 1
ATOM 1337 C CA . PRO A 1 172 ? -28.105 -8.112 36.506 1.00 35.16 172 PRO A CA 1
ATOM 1338 C C . PRO A 1 172 ? -26.655 -8.651 36.512 1.00 35.16 172 PRO A C 1
ATOM 1340 O O . PRO A 1 172 ? -25.718 -7.907 36.820 1.00 35.16 172 PRO A O 1
ATOM 1343 N N . PRO A 1 173 ? -26.443 -9.950 36.217 1.00 36.25 173 PRO A N 1
ATOM 1344 C CA . PRO A 1 173 ? -25.146 -10.611 36.370 1.00 36.25 173 PRO A CA 1
ATOM 1345 C C . PRO A 1 173 ? -24.058 -10.025 35.455 1.00 36.25 173 PRO A C 1
ATOM 1347 O O . PRO A 1 173 ? -24.316 -9.610 34.329 1.00 36.25 173 PRO A O 1
ATOM 1350 N N . TRP A 1 174 ? -22.818 -10.010 35.956 1.00 44.56 174 TRP A N 1
ATOM 1351 C CA . TRP A 1 174 ? -21.628 -9.588 35.215 1.00 44.56 174 TRP A CA 1
ATOM 1352 C C . TRP A 1 174 ? -21.373 -10.506 34.000 1.00 44.56 174 TRP A C 1
ATOM 1354 O O . TRP A 1 174 ? -21.414 -11.729 34.139 1.00 44.56 174 TRP A O 1
ATOM 1364 N N . ASN A 1 175 ? -21.042 -9.939 32.835 1.00 38.50 175 ASN A N 1
ATOM 1365 C CA . ASN A 1 175 ? -20.740 -10.716 31.625 1.00 38.50 175 ASN A CA 1
ATOM 1366 C C . ASN A 1 175 ? -19.291 -11.272 31.636 1.00 38.50 175 ASN A C 1
ATOM 1368 O O . ASN A 1 175 ? -18.382 -10.542 32.046 1.00 38.50 175 ASN A O 1
ATOM 1372 N N . PRO A 1 176 ? -19.047 -12.514 31.163 1.00 38.38 176 PRO A N 1
ATOM 1373 C CA . PRO A 1 176 ? -17.703 -13.097 31.033 1.00 38.38 176 PRO A CA 1
ATOM 1374 C C . PRO A 1 176 ? -16.808 -12.358 30.016 1.00 38.38 176 PRO A C 1
ATOM 1376 O O . PRO A 1 176 ? -17.300 -11.916 28.977 1.00 38.38 176 PRO A O 1
ATOM 1379 N N . VAL A 1 177 ? -15.491 -12.277 30.264 1.00 44.62 177 VAL A N 1
ATOM 1380 C CA . VAL A 1 177 ? -14.488 -11.654 29.360 1.00 44.62 177 VAL A CA 1
ATOM 1381 C C . VAL A 1 177 ? -13.314 -12.615 29.078 1.00 44.62 177 VAL A C 1
ATOM 1383 O O . VAL A 1 177 ? -12.860 -13.311 29.981 1.00 44.62 177 VAL A O 1
ATOM 1386 N N . THR A 1 178 ? -12.793 -12.664 27.842 1.00 34.88 178 THR A N 1
ATOM 1387 C CA . THR A 1 178 ? -11.686 -13.562 27.424 1.00 34.88 178 THR A CA 1
ATOM 1388 C C . THR A 1 178 ? -10.271 -13.019 27.758 1.00 34.88 178 THR A C 1
ATOM 1390 O O . THR A 1 178 ? -10.053 -11.816 27.583 1.00 34.88 178 THR A O 1
ATOM 1393 N N . PRO A 1 179 ? -9.281 -13.850 28.177 1.00 35.75 179 PRO A N 1
ATOM 1394 C CA . PRO A 1 179 ? -7.912 -13.417 28.537 1.00 35.75 179 PRO A CA 1
ATOM 1395 C C . PRO A 1 179 ? -6.994 -13.130 27.327 1.00 35.75 179 PRO A C 1
ATOM 1397 O O . PRO A 1 179 ? -7.197 -13.671 26.247 1.00 35.75 179 PRO A O 1
ATOM 1400 N N . PHE A 1 180 ? -5.945 -12.316 27.509 1.00 36.22 180 PHE A N 1
ATOM 1401 C CA . PHE A 1 180 ? -5.043 -11.821 26.446 1.00 36.22 180 PHE A CA 1
ATOM 1402 C C . PHE A 1 180 ? -3.546 -12.043 26.795 1.00 36.22 180 PHE A C 1
ATOM 1404 O O . PHE A 1 180 ? -3.157 -11.831 27.944 1.00 36.22 180 PHE A O 1
ATOM 1411 N N . ALA A 1 181 ? -2.711 -12.395 25.802 1.00 31.11 181 ALA A N 1
ATOM 1412 C CA . ALA A 1 181 ? -1.302 -12.823 25.939 1.00 31.11 181 ALA A CA 1
ATOM 1413 C C . ALA A 1 181 ? -0.252 -11.676 26.054 1.00 31.11 181 ALA A C 1
ATOM 1415 O O . ALA A 1 181 ? -0.573 -10.501 25.875 1.00 31.11 181 ALA A O 1
ATOM 1416 N N . ALA A 1 182 ? 0.997 -12.017 26.411 1.00 29.08 182 ALA A N 1
ATOM 1417 C CA . ALA A 1 182 ? 2.037 -11.119 26.947 1.00 29.08 182 ALA A CA 1
ATOM 1418 C C . ALA A 1 182 ? 3.328 -11.033 26.096 1.00 29.08 182 ALA A C 1
ATOM 1420 O O . ALA A 1 182 ? 3.694 -12.000 25.436 1.00 29.08 182 ALA A O 1
ATOM 1421 N N . SER A 1 183 ? 4.083 -9.924 26.208 1.00 30.88 183 SER A N 1
ATOM 1422 C CA . SER A 1 183 ? 5.528 -9.864 25.889 1.00 30.88 183 SER A CA 1
ATOM 1423 C C . SER A 1 183 ? 6.258 -8.725 26.636 1.00 30.88 183 SER A C 1
ATOM 1425 O O . SER A 1 183 ? 5.689 -7.661 26.868 1.00 30.88 183 SER A O 1
ATOM 1427 N N . THR A 1 184 ? 7.514 -8.976 27.024 1.00 27.92 184 THR A N 1
ATOM 1428 C CA . THR A 1 184 ? 8.339 -8.312 28.065 1.00 27.92 184 THR A CA 1
ATOM 1429 C C . THR A 1 184 ? 9.341 -7.225 27.584 1.00 27.92 184 THR A C 1
ATOM 1431 O O . THR A 1 184 ? 9.632 -7.174 26.393 1.00 27.92 184 THR A O 1
ATOM 1434 N N . PRO A 1 185 ? 9.925 -6.393 28.493 1.00 41.56 185 PRO A N 1
ATOM 1435 C CA . PRO A 1 185 ? 10.675 -5.156 28.181 1.00 41.56 185 PRO A CA 1
ATOM 1436 C C . PRO A 1 185 ? 12.156 -5.119 28.664 1.00 41.56 185 PRO A C 1
ATOM 1438 O O . PRO A 1 185 ? 12.616 -6.032 29.348 1.00 41.56 185 PRO A O 1
ATOM 1441 N N . LYS A 1 186 ? 12.884 -4.017 28.381 1.00 26.14 186 LYS A N 1
ATOM 1442 C CA . LYS A 1 186 ? 14.178 -3.616 29.004 1.00 26.14 186 LYS A CA 1
ATOM 1443 C C . LYS A 1 186 ? 14.314 -2.068 29.124 1.00 26.14 186 LYS A C 1
ATOM 1445 O O . LYS A 1 186 ? 13.540 -1.376 28.467 1.00 26.14 186 LYS A O 1
ATOM 1450 N N . PRO A 1 187 ? 15.203 -1.521 29.992 1.00 31.95 187 PRO A N 1
ATOM 1451 C CA . PRO A 1 187 ? 14.819 -0.524 31.007 1.00 31.95 187 PRO A CA 1
ATOM 1452 C C . PRO A 1 187 ? 15.483 0.874 30.914 1.00 31.95 187 PRO A C 1
ATOM 1454 O O . PRO A 1 187 ? 16.392 1.107 30.125 1.00 31.95 187 PRO A O 1
ATOM 1457 N N . GLN A 1 188 ? 14.982 1.779 31.771 1.00 35.00 188 GLN A N 1
ATOM 1458 C CA . GLN A 1 188 ? 15.311 3.203 31.957 1.00 35.00 188 GLN A CA 1
ATOM 1459 C C . GLN A 1 188 ? 16.593 3.487 32.766 1.00 35.00 188 GLN A C 1
ATOM 1461 O O . GLN A 1 188 ? 17.065 2.638 33.520 1.00 35.00 188 GLN A O 1
ATOM 1466 N N . VAL A 1 189 ? 17.049 4.747 32.709 1.00 27.31 189 VAL A N 1
ATOM 1467 C CA . VAL A 1 189 ? 17.941 5.387 33.695 1.00 27.31 189 VAL A CA 1
ATOM 1468 C C . VAL A 1 189 ? 17.282 6.672 34.222 1.00 27.31 189 VAL A C 1
ATOM 1470 O O . VAL A 1 189 ? 16.672 7.421 33.461 1.00 27.31 189 VAL A O 1
ATOM 1473 N N . SER A 1 190 ? 17.385 6.880 35.535 1.00 29.41 190 SER A N 1
ATOM 1474 C CA . SER A 1 190 ? 16.843 7.976 36.348 1.00 29.41 190 SER A CA 1
ATOM 1475 C C . SER A 1 190 ? 17.885 9.071 36.618 1.00 29.41 190 SER A C 1
ATOM 1477 O O . SER A 1 190 ? 19.078 8.812 36.503 1.00 29.41 190 SER A O 1
ATOM 1479 N N . MET A 1 191 ? 17.449 10.262 37.052 1.00 28.89 191 MET A N 1
ATOM 1480 C CA . MET A 1 191 ? 17.931 10.908 38.289 1.00 28.89 191 MET A CA 1
ATOM 1481 C C . MET A 1 191 ? 17.133 12.182 38.628 1.00 28.89 191 MET A C 1
ATOM 1483 O O . MET A 1 191 ? 16.649 12.902 37.760 1.00 28.89 191 MET A O 1
ATOM 1487 N N . THR A 1 192 ? 16.976 12.385 39.934 1.00 29.08 192 THR A N 1
ATOM 1488 C CA . THR A 1 192 ? 16.187 13.384 40.674 1.00 29.08 192 THR A CA 1
ATOM 1489 C C . THR A 1 192 ? 17.030 14.582 41.123 1.00 29.08 192 THR A C 1
ATOM 1491 O O . THR A 1 192 ? 18.229 14.417 41.330 1.00 29.08 192 THR A O 1
ATOM 1494 N N . GLY A 1 193 ? 16.403 15.722 41.450 1.00 29.05 193 GLY A N 1
ATOM 1495 C CA . GLY A 1 193 ? 17.040 16.738 42.304 1.00 29.05 193 GLY A CA 1
ATOM 1496 C C . GLY A 1 193 ? 16.297 18.075 42.427 1.00 29.05 193 GLY A C 1
ATOM 1497 O O . GLY A 1 193 ? 16.344 18.887 41.517 1.00 29.05 193 GLY A O 1
ATOM 1498 N N . ASP A 1 194 ? 15.646 18.265 43.576 1.00 31.06 194 ASP A N 1
ATOM 1499 C CA . ASP A 1 194 ? 14.899 19.421 44.123 1.00 31.06 194 ASP A CA 1
ATOM 1500 C C . ASP A 1 194 ? 15.833 20.634 44.435 1.00 31.06 194 ASP A C 1
ATOM 1502 O O . ASP A 1 194 ? 17.004 20.435 44.747 1.00 31.06 194 ASP A O 1
ATOM 1506 N N . THR A 1 195 ? 15.439 21.919 44.380 1.00 33.72 195 THR A N 1
ATOM 1507 C CA . THR A 1 195 ? 14.833 22.651 45.520 1.00 33.72 195 THR A CA 1
ATOM 1508 C C . THR A 1 195 ? 14.445 24.117 45.208 1.00 33.72 195 THR A C 1
ATOM 1510 O O . THR A 1 195 ? 15.003 24.788 44.347 1.00 33.72 195 THR A O 1
ATOM 1513 N N . ARG A 1 196 ? 13.450 24.572 45.985 1.00 36.59 196 ARG A N 1
ATOM 1514 C CA . ARG A 1 196 ? 12.663 25.827 46.047 1.00 36.59 196 ARG A CA 1
ATOM 1515 C C . ARG A 1 196 ? 13.400 27.184 46.025 1.00 36.59 196 ARG A C 1
ATOM 1517 O O . ARG A 1 196 ? 14.237 27.420 46.886 1.00 36.59 196 ARG A O 1
ATOM 1524 N N . ASN A 1 197 ? 12.853 28.151 45.270 1.00 37.47 197 ASN A N 1
ATOM 1525 C CA . ASN A 1 197 ? 12.219 29.400 45.766 1.00 37.47 197 ASN A CA 1
ATOM 1526 C C . ASN A 1 197 ? 11.776 30.293 44.586 1.00 37.47 197 ASN A C 1
ATOM 1528 O O . ASN A 1 197 ? 12.642 30.869 43.968 1.00 37.47 197 ASN A O 1
ATOM 1532 N N . ASP A 1 198 ? 10.466 30.413 44.300 1.00 42.66 198 ASP A N 1
ATOM 1533 C CA . ASP A 1 198 ? 9.781 31.622 43.757 1.00 42.66 198 ASP A CA 1
ATOM 1534 C C . ASP A 1 198 ? 8.249 31.415 43.839 1.00 42.66 198 ASP A C 1
ATOM 1536 O O . ASP A 1 198 ? 7.541 31.340 42.838 1.00 42.66 198 ASP A O 1
ATOM 1540 N N . LYS A 1 199 ? 7.676 31.222 45.034 1.00 46.81 199 LYS A N 1
ATOM 1541 C CA . LYS A 1 199 ? 6.269 30.766 45.149 1.00 46.81 199 LYS A CA 1
ATOM 1542 C C . LYS A 1 199 ? 5.216 31.721 44.558 1.00 46.81 199 LYS A C 1
ATOM 1544 O O . LYS A 1 199 ? 4.120 31.268 44.251 1.00 46.81 199 LYS A O 1
ATOM 1549 N N . TYR A 1 200 ? 5.539 32.997 44.349 1.00 46.00 200 TYR A N 1
ATOM 1550 C CA . TYR A 1 200 ? 4.615 33.964 43.745 1.00 46.00 200 TYR A CA 1
ATOM 1551 C C . TYR A 1 200 ? 4.831 34.148 42.236 1.00 46.00 200 TYR A C 1
ATOM 1553 O O . TYR A 1 200 ? 3.856 34.286 41.501 1.00 46.00 200 TYR A O 1
ATOM 1561 N N . LEU A 1 201 ? 6.073 34.035 41.750 1.00 47.94 201 LEU A N 1
ATOM 1562 C CA . LEU A 1 201 ? 6.372 34.065 40.315 1.00 47.94 201 LEU A CA 1
ATOM 1563 C C . LEU A 1 201 ? 6.005 32.729 39.646 1.00 47.94 201 LEU A C 1
ATOM 1565 O O . LEU A 1 201 ? 5.353 32.736 38.605 1.00 47.94 201 LEU A O 1
ATOM 1569 N N . TYR A 1 202 ? 6.297 31.588 40.290 1.00 48.97 202 TYR A N 1
ATOM 1570 C CA . TYR A 1 202 ? 5.891 30.252 39.822 1.00 48.97 202 TYR A CA 1
ATOM 1571 C C . TYR A 1 202 ? 4.380 30.012 39.913 1.00 48.97 202 TYR A C 1
ATOM 1573 O O . TYR A 1 202 ? 3.865 29.191 39.164 1.00 48.97 202 TYR A O 1
ATOM 1581 N N . GLY A 1 203 ? 3.652 30.711 40.792 1.00 54.31 203 GLY A N 1
ATOM 1582 C CA . GLY A 1 203 ? 2.190 30.608 40.870 1.00 54.31 203 GLY A CA 1
ATOM 1583 C C . GLY A 1 203 ? 1.500 31.232 39.656 1.00 54.31 203 GLY A C 1
ATOM 1584 O O . GLY A 1 203 ? 0.617 30.620 39.056 1.00 54.31 203 GLY A O 1
ATOM 1585 N N . VAL A 1 204 ? 1.956 32.418 39.241 1.00 59.22 204 VAL A N 1
ATOM 1586 C CA . VAL A 1 204 ? 1.439 33.108 38.050 1.00 59.22 204 VAL A CA 1
ATOM 1587 C C . VAL A 1 204 ? 1.962 32.450 36.769 1.00 59.22 204 VAL A C 1
ATOM 1589 O O . VAL A 1 204 ? 1.160 32.151 35.887 1.00 59.22 204 VAL A O 1
ATOM 1592 N N . LEU A 1 205 ? 3.262 32.121 36.682 1.00 55.19 205 LEU A N 1
ATOM 1593 C CA . LEU A 1 205 ? 3.798 31.360 35.542 1.00 55.19 205 LEU A CA 1
ATOM 1594 C C . LEU A 1 205 ? 3.160 29.972 35.437 1.00 55.19 205 LEU A C 1
ATOM 1596 O O . LEU A 1 205 ? 2.806 29.554 34.344 1.00 55.19 205 LEU A O 1
ATOM 1600 N N . GLY A 1 206 ? 2.981 29.262 36.551 1.00 64.62 206 GLY A N 1
ATOM 1601 C CA . GLY A 1 206 ? 2.363 27.937 36.591 1.00 64.62 206 GLY A CA 1
ATOM 1602 C C . GLY A 1 206 ? 0.880 27.966 36.225 1.00 64.62 206 GLY A C 1
ATOM 1603 O O . GLY A 1 206 ? 0.414 27.069 35.527 1.00 64.62 206 GLY A O 1
ATOM 1604 N N . GLY A 1 207 ? 0.154 29.021 36.612 1.00 73.12 207 GLY A N 1
ATOM 1605 C CA . GLY A 1 207 ? -1.224 29.259 36.180 1.00 73.12 207 GLY A CA 1
ATOM 1606 C C . GLY A 1 207 ? -1.329 29.552 34.683 1.00 73.12 207 GLY A C 1
ATOM 1607 O O . GLY A 1 207 ? -2.168 28.965 34.002 1.00 73.12 207 GLY A O 1
ATOM 1608 N N . VAL A 1 208 ? -0.434 30.388 34.144 1.00 79.81 208 VAL A N 1
ATOM 1609 C CA . VAL A 1 208 ? -0.369 30.677 32.702 1.00 79.81 208 VAL A CA 1
ATOM 1610 C C . VAL A 1 208 ? 0.043 29.434 31.916 1.00 79.81 208 VAL A C 1
ATOM 1612 O O . VAL A 1 208 ? -0.611 29.106 30.932 1.00 79.81 208 VAL A O 1
ATOM 1615 N N . ILE A 1 209 ? 1.060 28.689 32.355 1.00 77.69 209 ILE A N 1
ATOM 1616 C CA . ILE A 1 209 ? 1.492 27.435 31.721 1.00 77.69 209 ILE A CA 1
ATOM 1617 C C . ILE A 1 209 ? 0.372 26.393 31.791 1.00 77.69 209 ILE A C 1
ATOM 1619 O O . ILE A 1 209 ? 0.051 25.792 30.773 1.00 77.69 209 ILE A O 1
ATOM 1623 N N . GLY A 1 210 ? -0.278 26.215 32.944 1.00 78.56 210 GLY A N 1
ATOM 1624 C CA . GLY A 1 210 ? -1.400 25.288 33.113 1.00 78.56 210 GLY A CA 1
ATOM 1625 C C . GLY A 1 210 ? -2.591 25.637 32.220 1.00 78.56 210 GLY A C 1
ATOM 1626 O O . GLY A 1 210 ? -3.098 24.771 31.509 1.00 78.56 210 GLY A O 1
ATOM 1627 N N . PHE A 1 211 ? -2.990 26.911 32.175 1.00 82.62 211 PHE A N 1
ATOM 1628 C CA . PHE A 1 211 ? -4.042 27.391 31.277 1.00 82.62 211 PHE A CA 1
ATOM 1629 C C . PHE A 1 211 ? -3.651 27.213 29.806 1.00 82.62 211 PHE A C 1
ATOM 1631 O O . PHE A 1 211 ? -4.446 26.719 29.013 1.00 82.62 211 PHE A O 1
ATOM 1638 N N . THR A 1 212 ? -2.401 27.516 29.451 1.00 82.25 212 THR A N 1
ATOM 1639 C CA . THR A 1 212 ? -1.882 27.331 28.090 1.00 82.25 212 THR A CA 1
ATOM 1640 C C . THR A 1 212 ? -1.876 25.853 27.704 1.00 82.25 212 THR A C 1
ATOM 1642 O O . THR A 1 212 ? -2.307 25.522 26.607 1.00 82.25 212 THR A O 1
ATOM 1645 N N . LEU A 1 213 ? -1.474 24.942 28.595 1.00 83.25 213 LEU A N 1
ATOM 1646 C CA . LEU A 1 213 ? -1.505 23.494 28.364 1.00 83.25 213 LEU A CA 1
ATOM 1647 C C . LEU A 1 213 ? -2.936 22.964 28.213 1.00 83.25 213 LEU A C 1
ATOM 1649 O O . LEU A 1 213 ? -3.184 22.133 27.343 1.00 83.25 213 LEU A O 1
ATOM 1653 N N . VAL A 1 214 ? -3.889 23.475 28.997 1.00 83.44 214 VAL A N 1
ATOM 1654 C CA . VAL A 1 214 ? -5.318 23.149 28.859 1.00 83.44 214 VAL A CA 1
ATOM 1655 C C . VAL A 1 214 ? -5.870 23.676 27.533 1.00 83.44 214 VAL A C 1
ATOM 1657 O O . VAL A 1 214 ? -6.519 22.930 26.800 1.00 83.44 214 VAL A O 1
ATOM 1660 N N . CYS A 1 215 ? -5.565 24.920 27.162 1.00 80.81 215 CYS A N 1
ATOM 1661 C CA . CYS A 1 215 ? -5.931 25.482 25.864 1.00 80.81 215 CYS A CA 1
ATOM 1662 C C . CYS A 1 215 ? -5.292 24.702 24.711 1.00 80.81 215 CYS A C 1
ATOM 1664 O O . CYS A 1 215 ? -5.979 24.405 23.741 1.00 80.81 215 CYS A O 1
ATOM 1666 N N . LEU A 1 216 ? -4.022 24.306 24.818 1.00 80.75 216 LEU A N 1
ATOM 1667 C CA . LEU A 1 216 ? -3.337 23.450 23.845 1.00 80.75 216 LEU A CA 1
ATOM 1668 C C . LEU A 1 216 ? -3.970 22.060 23.768 1.00 80.75 216 LEU A C 1
ATOM 1670 O O . LEU A 1 216 ? -4.119 21.538 22.667 1.00 80.75 216 LEU A O 1
ATOM 1674 N N . PHE A 1 217 ? -4.411 21.484 24.887 1.00 78.50 217 PHE A N 1
ATOM 1675 C CA . PHE A 1 217 ? -5.128 20.210 24.920 1.00 78.50 217 PHE A CA 1
ATOM 1676 C C . PHE A 1 217 ? -6.503 20.304 24.246 1.00 78.50 217 PHE A C 1
ATOM 1678 O O . PHE A 1 217 ? -6.834 19.465 23.407 1.00 78.50 217 PHE A O 1
ATOM 1685 N N . PHE A 1 218 ? -7.286 21.347 24.534 1.00 76.38 218 PHE A N 1
ATOM 1686 C CA . PHE A 1 218 ? -8.568 21.581 23.863 1.00 76.38 218 PHE A CA 1
ATOM 1687 C C . PHE A 1 218 ? -8.392 21.955 22.389 1.00 76.38 218 PHE A C 1
ATOM 1689 O O . PHE A 1 218 ? -9.147 21.459 21.557 1.00 76.38 218 PHE A O 1
ATOM 1696 N N . MET A 1 219 ? -7.374 22.744 22.035 1.00 67.12 219 MET A N 1
ATOM 1697 C CA . MET A 1 219 ? -7.003 23.016 20.643 1.00 67.12 219 MET A CA 1
ATOM 1698 C C . MET A 1 219 ? -6.558 21.738 19.929 1.00 67.12 219 MET A C 1
ATOM 1700 O O . MET A 1 219 ? -6.918 21.539 18.773 1.00 67.12 219 MET A O 1
ATOM 1704 N N . TRP A 1 220 ? -5.834 20.842 20.601 1.00 70.44 220 TRP A N 1
ATOM 1705 C CA . TRP A 1 220 ? -5.440 19.541 20.063 1.00 70.44 220 TRP A CA 1
ATOM 1706 C C . TRP A 1 220 ? -6.647 18.615 19.865 1.00 70.44 220 TRP A C 1
ATOM 1708 O O . TRP A 1 220 ? -6.799 18.048 18.784 1.00 70.44 220 TRP A O 1
ATOM 1718 N N . LEU A 1 221 ? -7.560 18.516 20.840 1.00 70.00 221 LEU A N 1
ATOM 1719 C CA . LEU A 1 221 ? -8.816 17.763 20.711 1.00 70.00 221 LEU A CA 1
ATOM 1720 C C . LEU A 1 221 ? -9.718 18.331 19.612 1.00 70.00 221 LEU A C 1
ATOM 1722 O O . LEU A 1 221 ? -10.304 17.571 18.836 1.00 70.00 221 LEU A O 1
ATOM 1726 N N . TRP A 1 222 ? -9.824 19.658 19.533 1.00 65.44 222 TRP A N 1
ATOM 1727 C CA . TRP A 1 222 ? -10.570 20.352 18.490 1.00 65.44 222 TRP A CA 1
ATOM 1728 C C . TRP A 1 222 ? -9.940 20.108 17.121 1.00 65.44 222 TRP A C 1
ATOM 1730 O O . TRP A 1 222 ? -10.650 19.706 16.207 1.00 65.44 222 TRP A O 1
ATOM 1740 N N . LYS A 1 223 ? -8.613 20.218 16.987 1.00 62.53 223 LYS A N 1
ATOM 1741 C CA . LYS A 1 223 ? -7.876 19.907 15.752 1.00 62.53 223 LYS A CA 1
ATOM 1742 C C . LYS A 1 223 ? -8.040 18.439 15.344 1.00 62.53 223 LYS A C 1
ATOM 1744 O O . LYS A 1 223 ? -8.274 18.166 14.169 1.00 62.53 223 LYS A O 1
ATOM 1749 N N . ARG A 1 224 ? -8.008 17.502 16.300 1.00 63.59 224 ARG A N 1
ATOM 1750 C CA . ARG A 1 224 ? -8.223 16.063 16.064 1.00 63.59 224 ARG A CA 1
ATOM 1751 C C . ARG A 1 224 ? -9.642 15.772 15.568 1.00 63.59 224 ARG A C 1
ATOM 1753 O O . ARG A 1 224 ? -9.795 15.112 14.544 1.00 63.59 224 ARG A O 1
ATOM 1760 N N . ARG A 1 225 ? -10.671 16.304 16.243 1.00 61.91 225 ARG A N 1
ATOM 1761 C CA . ARG A 1 225 ? -12.082 16.174 15.819 1.00 61.91 225 ARG A CA 1
ATOM 1762 C C . ARG A 1 225 ? -12.384 16.934 14.525 1.00 61.91 225 ARG A C 1
ATOM 1764 O O . ARG A 1 225 ? -13.244 16.506 13.764 1.00 61.91 225 ARG A O 1
ATOM 1771 N N . SER A 1 226 ? -11.710 18.055 14.283 1.00 63.34 226 SER A N 1
ATOM 1772 C CA . SER A 1 226 ? -11.866 18.860 13.069 1.00 63.34 226 SER A CA 1
ATOM 1773 C C . SER A 1 226 ? -11.298 18.129 11.851 1.00 63.34 226 SER A C 1
ATOM 1775 O O . SER A 1 226 ? -11.978 18.041 10.834 1.00 63.34 226 SER A O 1
ATOM 1777 N N . GLY A 1 227 ? -10.119 17.506 11.971 1.00 65.50 227 GLY A N 1
ATOM 1778 C CA . GLY A 1 227 ? -9.499 16.740 10.883 1.00 65.50 227 GLY A CA 1
ATOM 1779 C C . GLY A 1 227 ? -10.304 15.507 10.456 1.00 65.50 227 GLY A C 1
ATOM 1780 O O . GLY A 1 227 ? -10.526 15.304 9.264 1.00 65.50 227 GLY A O 1
ATOM 1781 N N . THR A 1 228 ? -10.809 14.708 11.404 1.00 68.81 228 THR A N 1
ATOM 1782 C CA . THR A 1 228 ? -11.642 13.538 11.059 1.00 68.81 228 THR A CA 1
ATOM 1783 C C . THR A 1 228 ? -12.972 13.947 10.431 1.00 68.81 228 THR A C 1
ATOM 1785 O O . THR A 1 228 ? -13.348 13.392 9.402 1.00 68.81 228 THR A O 1
ATOM 1788 N N . ARG A 1 229 ? -13.639 14.979 10.970 1.00 74.88 229 ARG A N 1
ATOM 1789 C CA . ARG A 1 229 ? -14.866 15.537 10.373 1.00 74.88 229 ARG A CA 1
ATOM 1790 C C . ARG A 1 229 ? -14.627 16.171 9.005 1.00 74.88 229 ARG A C 1
ATOM 1792 O O . ARG A 1 229 ? -15.522 16.130 8.168 1.00 74.88 229 ARG A O 1
ATOM 1799 N N . PHE A 1 230 ? -13.465 16.783 8.779 1.00 77.44 230 PHE A N 1
ATOM 1800 C CA . PHE A 1 230 ? -13.092 17.341 7.479 1.00 77.44 230 PHE A CA 1
ATOM 1801 C C . PHE A 1 230 ? -12.994 16.238 6.427 1.00 77.44 230 PHE A C 1
ATOM 1803 O O . PHE A 1 230 ? -13.651 16.324 5.393 1.00 77.44 230 PHE A O 1
ATOM 1810 N N . LEU A 1 231 ? -12.226 15.184 6.721 1.00 74.50 231 LEU A N 1
ATOM 1811 C CA . LEU A 1 231 ? -12.057 14.047 5.822 1.00 74.50 231 LEU A CA 1
ATOM 1812 C C . LEU A 1 231 ? -13.394 13.344 5.552 1.00 74.50 231 LEU A C 1
ATOM 1814 O O . LEU A 1 231 ? -13.726 13.099 4.397 1.00 74.50 231 LEU A O 1
ATOM 1818 N N . GLU A 1 232 ? -14.192 13.102 6.596 1.00 79.38 232 GLU A N 1
ATOM 1819 C CA . GLU A 1 232 ? -15.535 12.534 6.462 1.00 79.38 232 GLU A CA 1
ATOM 1820 C C . GLU A 1 232 ? -16.419 13.387 5.542 1.00 79.38 232 GLU A C 1
ATOM 1822 O O . GLU A 1 232 ? -16.960 12.872 4.565 1.00 79.38 232 GLU A O 1
ATOM 1827 N N . LYS A 1 233 ? -16.546 14.695 5.809 1.00 81.38 233 LYS A N 1
ATOM 1828 C CA . LYS A 1 233 ? -17.359 15.599 4.979 1.00 81.38 233 LYS A CA 1
ATOM 1829 C C . LYS A 1 233 ? -16.886 15.621 3.533 1.00 81.38 233 LYS A C 1
ATOM 1831 O O . LYS A 1 233 ? -17.716 15.608 2.630 1.00 81.38 233 LYS A O 1
ATOM 1836 N N . LYS A 1 234 ? -15.570 15.652 3.315 1.00 81.44 234 LYS A N 1
ATOM 1837 C CA . LYS A 1 234 ? -14.985 15.694 1.977 1.00 81.44 234 LYS A CA 1
ATOM 1838 C C . LYS A 1 234 ? -15.296 14.418 1.195 1.00 81.44 234 LYS A C 1
ATOM 1840 O O . LYS A 1 234 ? -15.820 14.513 0.091 1.00 81.44 234 LYS A O 1
ATOM 1845 N N . VAL A 1 235 ? -15.050 13.243 1.779 1.00 79.50 235 VAL A N 1
ATOM 1846 C CA . VAL A 1 235 ? -15.347 11.955 1.127 1.00 79.50 235 VAL A CA 1
ATOM 1847 C C . VAL A 1 235 ? -16.850 11.796 0.903 1.00 79.50 235 VAL A C 1
ATOM 1849 O O . VAL A 1 235 ? -17.259 11.373 -0.172 1.00 79.50 235 VAL A O 1
ATOM 1852 N N . ARG A 1 236 ? -17.692 12.208 1.861 1.00 82.69 236 ARG A N 1
ATOM 1853 C CA . ARG A 1 236 ? -19.151 12.221 1.677 1.00 82.69 236 ARG A CA 1
ATOM 1854 C C . ARG A 1 236 ? -19.599 13.120 0.530 1.00 82.69 236 ARG A C 1
ATOM 1856 O O . ARG A 1 236 ? -20.540 12.754 -0.156 1.00 82.69 236 ARG A O 1
ATOM 1863 N N . LEU A 1 237 ? -18.933 14.252 0.307 1.00 81.88 237 LEU A N 1
ATOM 1864 C CA . LEU A 1 237 ? -19.233 15.148 -0.810 1.00 81.88 237 LEU A CA 1
ATOM 1865 C C . LEU A 1 237 ? -18.753 14.571 -2.154 1.00 81.88 237 LEU A C 1
ATOM 1867 O O . LEU A 1 237 ? -19.510 14.564 -3.114 1.00 81.88 237 LEU A O 1
ATOM 1871 N N . GLN A 1 238 ? -17.510 14.080 -2.221 1.00 77.69 238 GLN A N 1
ATOM 1872 C CA . GLN A 1 238 ? -16.884 13.615 -3.470 1.00 77.69 238 GLN A CA 1
ATOM 1873 C C . GLN A 1 238 ? -17.370 12.228 -3.918 1.00 77.69 238 GLN A C 1
ATOM 1875 O O . GLN A 1 238 ? -17.439 11.939 -5.107 1.00 77.69 238 GLN A O 1
ATOM 1880 N N . CYS A 1 239 ? -17.681 11.347 -2.966 1.00 77.69 239 CYS A N 1
ATOM 1881 C CA . CYS A 1 239 ? -17.953 9.931 -3.217 1.00 77.69 239 CYS A CA 1
ATOM 1882 C C . CYS A 1 239 ? -19.384 9.518 -2.843 1.00 77.69 239 CYS A C 1
ATOM 1884 O O . CYS A 1 239 ? -19.649 8.324 -2.717 1.00 77.69 239 CYS A O 1
ATOM 1886 N N . ALA A 1 240 ? -20.318 10.467 -2.668 1.00 79.19 240 ALA A N 1
ATOM 1887 C CA . ALA A 1 240 ? -21.714 10.192 -2.285 1.00 79.19 240 ALA A CA 1
ATOM 1888 C C . ALA A 1 240 ? -22.352 9.060 -3.111 1.00 79.19 240 ALA A C 1
ATOM 1890 O O . ALA A 1 240 ? -23.028 8.188 -2.567 1.00 79.19 240 ALA A O 1
ATOM 1891 N N . TRP A 1 241 ? -22.057 9.054 -4.412 1.00 78.50 241 TRP A N 1
ATOM 1892 C CA . TRP A 1 241 ? -22.502 8.080 -5.405 1.00 78.50 241 TRP A CA 1
ATOM 1893 C C . TRP A 1 241 ? -22.120 6.627 -5.083 1.00 78.50 241 TRP A C 1
ATOM 1895 O O . TRP A 1 241 ? -22.853 5.697 -5.412 1.00 78.50 241 TRP A O 1
ATOM 1905 N N . ALA A 1 242 ? -20.998 6.426 -4.392 1.00 74.50 242 ALA A N 1
ATOM 1906 C CA . ALA A 1 242 ? -20.442 5.118 -4.071 1.00 74.50 242 ALA A CA 1
ATOM 1907 C C . ALA A 1 242 ? -20.774 4.680 -2.629 1.00 74.50 242 ALA A C 1
ATOM 1909 O O . ALA A 1 242 ? -20.890 3.485 -2.340 1.00 74.50 242 ALA A O 1
ATOM 1910 N N . LEU A 1 243 ? -20.942 5.628 -1.699 1.00 76.25 243 LEU A N 1
ATOM 1911 C CA . LEU A 1 243 ? -20.962 5.342 -0.257 1.00 76.25 243 LEU A CA 1
ATOM 1912 C C . LEU A 1 243 ? -22.115 4.455 0.209 1.00 76.25 243 LEU A C 1
ATOM 1914 O O . LEU A 1 243 ? -21.912 3.659 1.120 1.00 76.25 243 LEU A O 1
ATOM 1918 N N . ILE A 1 244 ? -23.274 4.496 -0.453 1.00 69.81 244 ILE A N 1
ATOM 1919 C CA . ILE A 1 244 ? -24.408 3.603 -0.140 1.00 69.81 244 ILE A CA 1
ATOM 1920 C C . ILE A 1 244 ? -23.993 2.121 -0.206 1.00 69.81 244 ILE A C 1
ATOM 1922 O O . ILE A 1 244 ? -24.574 1.279 0.472 1.00 69.81 244 ILE A O 1
ATOM 1926 N N . ARG A 1 245 ? -22.983 1.794 -1.020 1.00 69.56 245 ARG A N 1
ATOM 1927 C CA . ARG A 1 245 ? -22.531 0.419 -1.273 1.00 69.56 245 ARG A CA 1
ATOM 1928 C C . ARG A 1 245 ? -21.255 0.050 -0.540 1.00 69.56 245 ARG A C 1
ATOM 1930 O O . ARG A 1 245 ? -21.040 -1.125 -0.260 1.00 69.56 245 ARG A O 1
ATOM 1937 N N . TYR A 1 246 ? -20.404 1.037 -0.285 1.00 79.38 246 TYR A N 1
ATOM 1938 C CA . TYR A 1 246 ? -19.054 0.812 0.215 1.00 79.38 246 TYR A CA 1
ATOM 1939 C C . TYR A 1 246 ? -18.846 1.270 1.658 1.00 79.38 246 TYR A C 1
ATOM 1941 O O . TYR A 1 246 ? -17.798 0.963 2.221 1.00 79.38 246 TYR A O 1
ATOM 1949 N N . GLU A 1 247 ? -19.780 2.000 2.275 1.00 83.38 247 GLU A N 1
ATOM 1950 C CA . GLU A 1 247 ? -19.632 2.420 3.670 1.00 83.38 247 GLU A CA 1
ATOM 1951 C C . GLU A 1 247 ? -19.833 1.229 4.625 1.00 83.38 247 GLU A C 1
ATOM 1953 O O . GLU A 1 247 ? -20.902 0.624 4.694 1.00 83.38 247 GLU A O 1
ATOM 1958 N N . ILE A 1 248 ? -18.783 0.895 5.377 1.00 82.88 248 ILE A N 1
ATOM 1959 C CA . ILE A 1 248 ? -18.763 -0.199 6.347 1.00 82.88 248 ILE A CA 1
ATOM 1960 C C . ILE A 1 248 ? -18.868 0.401 7.757 1.00 82.88 248 ILE A C 1
ATOM 1962 O O . ILE A 1 248 ? -18.010 1.196 8.157 1.00 82.88 248 ILE A O 1
ATOM 1966 N N . PRO A 1 249 ? -19.870 0.007 8.565 1.00 81.69 249 PRO A N 1
ATOM 1967 C CA . PRO A 1 249 ? -19.938 0.414 9.961 1.00 81.69 249 PRO A CA 1
ATOM 1968 C C . PRO A 1 249 ? -18.725 -0.111 10.758 1.00 81.69 249 PRO A C 1
ATOM 1970 O O . PRO A 1 249 ? -18.394 -1.293 10.633 1.00 81.69 249 PRO A O 1
ATOM 1973 N N . PRO A 1 250 ? -18.112 0.690 11.657 1.00 81.12 250 PRO A N 1
ATOM 1974 C CA . PRO A 1 250 ? -16.875 0.316 12.359 1.00 81.12 250 PRO A CA 1
ATOM 1975 C C . PRO A 1 250 ? -16.927 -1.035 13.087 1.00 81.12 250 PRO A C 1
ATOM 1977 O O . PRO A 1 250 ? -15.948 -1.773 13.100 1.00 81.12 250 PRO A O 1
ATOM 1980 N N . LYS A 1 251 ? -18.094 -1.404 13.636 1.00 76.56 251 LYS A N 1
ATOM 1981 C CA . LYS A 1 251 ? -18.335 -2.681 14.338 1.00 76.56 251 LYS A CA 1
ATOM 1982 C C . LYS A 1 251 ? -18.048 -3.934 13.499 1.00 76.56 251 LYS A C 1
ATOM 1984 O O . LYS A 1 251 ? -17.916 -5.020 14.055 1.00 76.56 251 LYS A O 1
ATOM 1989 N N . HIS A 1 252 ? -17.996 -3.794 12.178 1.00 78.56 252 HIS A N 1
ATOM 1990 C CA . HIS A 1 252 ? -17.764 -4.889 11.242 1.00 78.56 252 HIS A CA 1
ATOM 1991 C C . HIS A 1 252 ? -16.300 -5.064 10.849 1.00 78.56 252 HIS A C 1
ATOM 1993 O O . HIS A 1 252 ? -15.965 -6.040 10.178 1.00 78.56 252 HIS A O 1
ATOM 1999 N N . VAL A 1 253 ? -15.425 -4.153 11.274 1.00 79.38 253 VAL A N 1
ATOM 2000 C CA . VAL A 1 253 ? -13.999 -4.187 10.963 1.00 79.38 253 VAL A CA 1
ATOM 2001 C C . VAL A 1 253 ? -13.224 -4.525 12.230 1.00 79.38 253 VAL A C 1
ATOM 2003 O O . VAL A 1 253 ? -13.244 -3.784 13.209 1.00 79.38 253 VAL A O 1
ATOM 2006 N N . CYS A 1 254 ? -12.522 -5.655 12.214 1.00 79.00 254 CYS A N 1
ATOM 2007 C CA . CYS A 1 254 ? -11.673 -6.093 13.314 1.00 79.00 254 CYS A CA 1
ATOM 2008 C C . CYS A 1 254 ? -10.208 -6.085 12.868 1.00 79.00 254 CYS A C 1
ATOM 2010 O O . CYS A 1 254 ? -9.845 -6.729 11.885 1.00 79.00 254 CYS A O 1
ATOM 2012 N N . LEU A 1 255 ? -9.346 -5.363 13.583 1.00 77.94 255 LEU A N 1
ATOM 2013 C CA . LEU A 1 255 ? -7.902 -5.432 13.355 1.00 77.94 255 LEU A CA 1
ATOM 2014 C C . LEU A 1 255 ? -7.357 -6.725 13.973 1.00 77.94 255 LEU A C 1
ATOM 2016 O O . LEU A 1 255 ? -7.702 -7.053 15.107 1.00 77.94 255 LEU A O 1
ATOM 2020 N N . VAL A 1 256 ? -6.487 -7.444 13.258 1.00 65.56 256 VAL A N 1
ATOM 2021 C CA . VAL A 1 256 ? -5.856 -8.659 13.802 1.00 65.56 256 VAL A CA 1
ATOM 2022 C C . VAL A 1 256 ? -4.923 -8.282 14.970 1.00 65.56 256 VAL A C 1
ATOM 2024 O O . VAL A 1 256 ? -4.227 -7.259 14.922 1.00 65.56 256 VAL A O 1
ATOM 2027 N N . ASP A 1 257 ? -4.953 -9.083 16.045 1.00 49.34 257 ASP A N 1
ATOM 2028 C CA . ASP A 1 257 ? -4.275 -8.823 17.326 1.00 49.34 257 ASP A CA 1
ATOM 2029 C C . ASP A 1 257 ? -2.766 -8.527 17.133 1.00 49.34 257 ASP A C 1
ATOM 2031 O O . ASP A 1 257 ? -2.086 -9.265 16.420 1.00 49.34 257 ASP A O 1
ATOM 2035 N N . PRO A 1 258 ? -2.202 -7.464 17.752 1.00 38.94 258 PRO A N 1
ATOM 2036 C CA . PRO A 1 258 ? -0.752 -7.219 17.787 1.00 38.94 258 PRO A CA 1
ATOM 2037 C C . PRO A 1 258 ? 0.125 -8.375 18.303 1.00 38.94 258 PRO A C 1
ATOM 2039 O O . PRO A 1 258 ? 1.325 -8.346 18.049 1.00 38.94 258 PRO A O 1
ATOM 2042 N N . LEU A 1 259 ? -0.436 -9.374 18.986 1.00 38.50 259 LEU A N 1
ATOM 2043 C CA . LEU A 1 259 ? 0.285 -10.572 19.441 1.00 38.50 259 LEU A CA 1
ATOM 2044 C C . LEU A 1 259 ? 0.365 -11.685 18.374 1.00 38.50 259 LEU A C 1
ATOM 2046 O O . LEU A 1 259 ? 1.035 -12.688 18.598 1.00 38.50 259 LEU A O 1
ATOM 2050 N N . ALA A 1 260 ? -0.274 -11.513 17.209 1.00 43.41 260 ALA A N 1
ATOM 2051 C CA . ALA A 1 260 ? -0.342 -12.515 16.137 1.00 43.41 260 ALA A CA 1
ATOM 2052 C C . ALA A 1 260 ? 0.894 -12.570 15.207 1.00 43.41 260 ALA A C 1
ATOM 2054 O O . ALA A 1 260 ? 0.846 -13.235 14.174 1.00 43.41 260 ALA A O 1
ATOM 2055 N N . GLY A 1 261 ? 1.998 -11.894 15.551 1.00 45.81 261 GLY A N 1
ATOM 2056 C CA . GLY A 1 261 ? 3.278 -11.997 14.835 1.00 45.81 261 GLY A CA 1
ATOM 2057 C C . GLY A 1 261 ? 3.600 -10.854 13.848 1.00 45.81 261 GLY A C 1
ATOM 2058 O O . GLY A 1 261 ? 2.885 -9.848 13.794 1.00 45.81 261 GLY A O 1
ATOM 2059 N N . PRO A 1 262 ? 4.710 -10.974 13.087 1.00 47.66 262 PRO A N 1
ATOM 2060 C CA . PRO A 1 262 ? 5.264 -9.913 12.230 1.00 47.66 262 PRO A CA 1
ATOM 2061 C C . PRO A 1 262 ? 4.364 -9.505 11.047 1.00 47.66 262 PRO A C 1
ATOM 2063 O O . PRO A 1 262 ? 4.515 -8.402 10.525 1.00 47.66 262 PRO A O 1
ATOM 2066 N N . ASP A 1 263 ? 3.374 -10.324 10.682 1.00 52.53 263 ASP A N 1
ATOM 2067 C CA . ASP A 1 263 ? 2.508 -10.129 9.505 1.00 52.53 263 ASP A CA 1
ATOM 2068 C C . ASP A 1 263 ? 1.370 -9.109 9.707 1.00 52.53 263 ASP A C 1
ATOM 2070 O O . ASP A 1 263 ? 0.519 -8.926 8.831 1.00 52.53 263 ASP A O 1
ATOM 2074 N N . LYS A 1 264 ? 1.309 -8.433 10.864 1.00 67.00 264 LYS A N 1
ATOM 2075 C CA . LYS A 1 264 ? 0.278 -7.418 11.134 1.00 67.00 264 LYS A CA 1
ATOM 2076 C C . LYS A 1 264 ? 0.485 -6.146 10.317 1.00 67.00 264 LYS A C 1
ATOM 2078 O O . LYS A 1 264 ? -0.488 -5.591 9.806 1.00 67.00 264 LYS A O 1
ATOM 2083 N N . TYR A 1 265 ? 1.720 -5.654 10.248 1.00 72.75 265 TYR A N 1
ATOM 2084 C CA . TYR A 1 265 ? 2.059 -4.438 9.513 1.00 72.75 265 TYR A CA 1
ATOM 2085 C C . TYR A 1 265 ? 2.455 -4.821 8.094 1.00 72.75 265 TYR A C 1
ATOM 2087 O O . TYR A 1 265 ? 3.582 -5.232 7.842 1.00 72.75 265 TYR A O 1
ATOM 2095 N N . LEU A 1 266 ? 1.513 -4.673 7.168 1.00 75.81 266 LEU A N 1
ATOM 2096 C CA . LEU A 1 266 ? 1.726 -5.042 5.769 1.00 75.81 266 LEU A CA 1
ATOM 2097 C C . LEU A 1 266 ? 2.603 -4.009 5.056 1.00 75.81 266 LEU A C 1
ATOM 2099 O O . LEU A 1 266 ? 3.421 -4.346 4.202 1.00 75.81 266 LEU A O 1
ATOM 2103 N N . GLY A 1 267 ? 2.473 -2.742 5.448 1.00 70.19 267 GLY A N 1
ATOM 2104 C CA . GLY A 1 267 ? 3.295 -1.673 4.909 1.00 70.19 267 GLY A CA 1
ATOM 2105 C C . GLY A 1 267 ? 2.982 -0.311 5.508 1.00 70.19 267 GLY A C 1
ATOM 2106 O O . GLY A 1 267 ? 1.983 -0.101 6.198 1.00 70.19 267 GLY A O 1
ATOM 2107 N N . LYS A 1 268 ? 3.860 0.643 5.216 1.00 66.38 268 LYS A N 1
ATOM 2108 C CA . LYS A 1 268 ? 3.668 2.065 5.486 1.00 66.38 268 LYS A CA 1
ATOM 2109 C C . LYS A 1 268 ? 3.744 2.758 4.131 1.00 66.38 268 LYS A C 1
ATOM 2111 O O . LYS A 1 268 ? 4.836 2.913 3.600 1.00 66.38 268 LYS A O 1
ATOM 2116 N N . GLY A 1 269 ? 2.590 3.089 3.557 1.00 59.00 269 GLY A N 1
ATOM 2117 C CA . GLY A 1 269 ? 2.534 3.862 2.316 1.00 59.00 269 GLY A CA 1
ATOM 2118 C C . GLY A 1 269 ? 2.936 5.319 2.559 1.00 59.00 269 GLY A C 1
ATOM 2119 O O . GLY A 1 269 ? 3.105 5.742 3.713 1.00 59.00 269 GLY A O 1
ATOM 2120 N N . ASN A 1 270 ? 3.017 6.111 1.485 1.00 54.69 270 ASN A N 1
ATOM 2121 C CA . ASN A 1 270 ? 3.366 7.538 1.563 1.00 54.69 270 ASN A CA 1
ATOM 2122 C C . ASN A 1 270 ? 2.497 8.296 2.584 1.00 54.69 270 ASN A C 1
ATOM 2124 O O . ASN A 1 270 ? 2.989 9.093 3.388 1.00 54.69 270 ASN A O 1
ATOM 2128 N N . PHE A 1 271 ? 1.206 7.964 2.632 1.00 62.31 271 PHE A N 1
ATOM 2129 C CA . PHE A 1 271 ? 0.219 8.717 3.404 1.00 62.31 271 PHE A CA 1
ATOM 2130 C C . PHE A 1 271 ? -0.292 7.967 4.637 1.00 62.31 271 PHE A C 1
ATOM 2132 O O . PHE A 1 271 ? -0.583 8.600 5.642 1.00 62.31 271 PHE A O 1
ATOM 2139 N N . GLY A 1 272 ? -0.331 6.633 4.628 1.00 71.94 272 GLY A N 1
ATOM 2140 C CA . GLY A 1 272 ? -0.999 5.839 5.667 1.00 71.94 272 GLY A CA 1
ATOM 2141 C C . GLY A 1 272 ? -0.229 4.600 6.112 1.00 71.94 272 GLY A C 1
ATOM 2142 O O . GLY A 1 272 ? 0.841 4.279 5.595 1.00 71.94 272 GLY A O 1
ATOM 2143 N N . VAL A 1 273 ? -0.784 3.899 7.094 1.00 81.56 273 VAL A N 1
ATOM 2144 C CA . VAL A 1 273 ? -0.301 2.588 7.545 1.00 81.56 273 VAL A CA 1
ATOM 2145 C C . VAL A 1 273 ? -1.301 1.536 7.085 1.00 81.56 273 VAL A C 1
ATOM 2147 O O . VAL A 1 273 ? -2.505 1.744 7.221 1.00 81.56 273 VAL A O 1
ATOM 2150 N N . VAL A 1 274 ? -0.797 0.433 6.532 1.00 87.00 274 VAL A N 1
ATOM 2151 C CA . VAL A 1 274 ? -1.599 -0.708 6.085 1.00 87.00 274 VAL A CA 1
ATOM 2152 C C . VAL A 1 274 ? -1.402 -1.858 7.062 1.00 87.00 274 VAL A C 1
ATOM 2154 O O . VAL A 1 274 ? -0.270 -2.277 7.326 1.00 87.00 274 VAL A O 1
ATOM 2157 N N . VAL A 1 275 ? -2.506 -2.376 7.590 1.00 86.50 275 VAL A N 1
ATOM 2158 C CA . VAL A 1 275 ? -2.514 -3.510 8.516 1.00 86.50 275 VAL A CA 1
ATOM 2159 C C . VAL A 1 275 ? -3.428 -4.623 8.033 1.00 86.50 275 VAL A C 1
ATOM 2161 O O . VAL A 1 275 ? -4.385 -4.383 7.298 1.00 86.50 275 VAL A O 1
ATOM 2164 N N . LYS A 1 276 ? -3.151 -5.846 8.478 1.00 85.62 276 LYS A N 1
ATOM 2165 C CA . LYS A 1 276 ? -4.045 -6.986 8.278 1.00 85.62 276 LYS A CA 1
ATOM 2166 C C . LYS A 1 276 ? -5.258 -6.881 9.210 1.00 85.62 276 LYS A C 1
ATOM 2168 O O . LYS A 1 276 ? -5.119 -6.644 10.413 1.00 85.62 276 LYS A O 1
ATOM 2173 N N . GLY A 1 277 ? -6.447 -7.077 8.659 1.00 86.19 277 GLY A N 1
ATOM 2174 C CA . GLY A 1 277 ? -7.716 -7.058 9.379 1.00 86.19 277 GLY A CA 1
ATOM 2175 C C . GLY A 1 277 ? -8.644 -8.183 8.957 1.00 86.19 277 GLY A C 1
ATOM 2176 O O . GLY A 1 277 ? -8.302 -8.991 8.097 1.00 86.19 277 GLY A O 1
ATOM 2177 N N . ARG A 1 278 ? -9.827 -8.225 9.562 1.00 83.06 278 ARG A N 1
ATOM 2178 C CA . ARG A 1 278 ? -10.893 -9.175 9.259 1.00 83.06 278 ARG A CA 1
ATOM 2179 C C . ARG A 1 278 ? -12.241 -8.466 9.251 1.00 83.06 278 ARG A C 1
ATOM 2181 O O . ARG A 1 278 ? -12.510 -7.637 10.122 1.00 83.06 278 ARG A O 1
ATOM 2188 N N . LEU A 1 279 ? -13.098 -8.832 8.305 1.00 77.94 279 LEU A N 1
ATOM 2189 C CA . LEU A 1 279 ? -14.503 -8.432 8.328 1.00 77.94 279 LEU A CA 1
ATOM 2190 C C . LEU A 1 279 ? -15.317 -9.426 9.166 1.00 77.94 279 LEU A C 1
ATOM 2192 O O . LEU A 1 279 ? -15.261 -10.633 8.930 1.00 77.94 279 LEU A O 1
ATOM 2196 N N . VAL A 1 280 ? -16.053 -8.930 10.164 1.00 74.00 280 VAL A N 1
ATOM 2197 C CA . VAL A 1 280 ? -16.802 -9.750 11.135 1.00 74.00 280 VAL A CA 1
ATOM 2198 C C . VAL A 1 280 ? -18.288 -9.441 11.04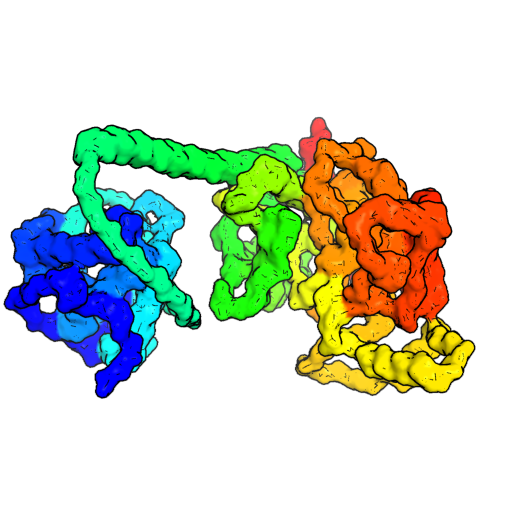5 1.00 74.00 280 VAL A C 1
ATOM 2200 O O . VAL A 1 280 ? -18.697 -8.281 11.099 1.00 74.00 280 VAL A O 1
ATOM 2203 N N . ASN A 1 281 ? -19.115 -10.485 10.917 1.00 62.62 281 ASN A N 1
ATOM 2204 C CA . ASN A 1 281 ? -20.577 -10.376 10.805 1.00 62.62 281 ASN A CA 1
ATOM 2205 C C . ASN A 1 281 ? -21.052 -9.402 9.709 1.00 62.62 281 ASN A C 1
ATOM 2207 O O . ASN A 1 281 ? -22.199 -8.966 9.720 1.00 62.62 281 ASN A O 1
ATOM 2211 N N . TRP A 1 282 ? -20.173 -9.069 8.763 1.00 63.12 282 TRP A N 1
ATOM 2212 C CA . TRP A 1 282 ? -20.489 -8.323 7.559 1.00 63.12 282 TRP A CA 1
ATOM 2213 C C . TRP A 1 282 ? -20.818 -9.341 6.486 1.00 63.12 282 TRP A C 1
ATOM 2215 O O . TRP A 1 282 ? -19.934 -9.896 5.829 1.00 63.12 282 TRP A O 1
ATOM 2225 N N . ARG A 1 283 ? -22.100 -9.686 6.382 1.00 52.41 283 ARG A N 1
ATOM 2226 C CA . ARG A 1 283 ? -22.539 -10.528 5.279 1.00 52.41 283 ARG A CA 1
ATOM 2227 C C . ARG A 1 283 ? -22.577 -9.659 4.033 1.00 52.41 283 ARG A C 1
ATOM 2229 O O . ARG A 1 283 ? -23.376 -8.737 3.929 1.00 52.41 283 ARG A O 1
ATOM 2236 N N . VAL A 1 284 ? -21.777 -10.049 3.050 1.00 50.72 284 VAL A N 1
ATOM 2237 C CA . VAL A 1 284 ? -21.817 -9.596 1.648 1.00 50.72 284 VAL A CA 1
ATOM 2238 C C . VAL A 1 284 ? -23.133 -10.035 0.968 1.00 50.72 284 VAL A C 1
ATOM 2240 O O . VAL A 1 284 ? -23.207 -10.197 -0.232 1.00 50.72 284 VAL A O 1
ATOM 2243 N N . SER A 1 285 ? -24.216 -10.256 1.720 1.00 40.50 285 SER A N 1
ATOM 2244 C CA . SER A 1 285 ? -25.552 -10.510 1.174 1.00 40.50 285 SER A CA 1
ATOM 2245 C C . SER A 1 285 ? -26.267 -9.221 0.746 1.00 40.50 285 SER A C 1
ATOM 2247 O O . SER A 1 285 ? -27.256 -9.296 0.026 1.00 40.50 285 SER A O 1
ATOM 2249 N N . GLU A 1 286 ? -25.770 -8.043 1.147 1.00 40.62 286 GLU A N 1
ATOM 2250 C CA . GLU A 1 286 ? -26.257 -6.733 0.667 1.00 40.62 286 GLU A CA 1
ATOM 2251 C C . GLU A 1 286 ? -25.443 -6.192 -0.524 1.00 40.62 286 GLU A C 1
ATOM 2253 O O . GLU A 1 286 ? -25.945 -5.412 -1.335 1.00 40.62 286 GLU A O 1
ATOM 2258 N N . LEU A 1 287 ? -24.223 -6.701 -0.722 1.00 47.19 287 LEU A N 1
ATOM 2259 C CA . LEU A 1 287 ? -23.504 -6.618 -1.989 1.00 47.19 287 LEU A CA 1
ATOM 2260 C C . LEU A 1 287 ? -24.118 -7.664 -2.927 1.00 47.19 287 LEU A C 1
ATOM 2262 O O . LEU A 1 287 ? -23.677 -8.804 -2.978 1.00 47.19 287 LEU A O 1
ATOM 2266 N N . ARG A 1 288 ? -25.177 -7.296 -3.656 1.00 40.25 288 ARG A N 1
ATOM 2267 C CA . ARG A 1 288 ? -25.665 -8.092 -4.795 1.00 40.25 288 ARG A CA 1
ATOM 2268 C C . ARG A 1 288 ? -24.566 -8.199 -5.863 1.00 40.25 288 ARG A C 1
ATOM 2270 O O . ARG A 1 288 ? -24.600 -7.412 -6.807 1.00 40.25 288 ARG A O 1
ATOM 2277 N N . THR A 1 289 ? -23.629 -9.128 -5.702 1.00 39.66 289 THR A N 1
ATOM 2278 C CA . THR A 1 289 ? -22.815 -9.763 -6.747 1.00 39.66 289 THR A CA 1
ATOM 2279 C C . THR A 1 289 ? -22.227 -11.073 -6.216 1.00 39.66 289 THR A C 1
ATOM 2281 O O . THR A 1 289 ? -22.125 -11.301 -5.015 1.00 39.66 289 THR A O 1
ATOM 2284 N N . ASP A 1 290 ? -21.933 -11.955 -7.157 1.00 41.03 290 ASP A N 1
ATOM 2285 C CA . ASP A 1 290 ? -21.830 -13.396 -7.038 1.00 41.03 290 ASP A CA 1
ATOM 2286 C C . ASP A 1 290 ? -20.961 -14.014 -5.939 1.00 41.03 290 ASP A C 1
ATOM 2288 O O . ASP A 1 290 ? -19.953 -13.510 -5.451 1.00 41.03 290 ASP A O 1
ATOM 2292 N N . SER A 1 291 ? -21.405 -15.217 -5.602 1.00 37.50 291 SER A N 1
ATOM 2293 C CA . SER A 1 291 ? -21.009 -16.051 -4.479 1.00 37.50 291 SER A CA 1
ATOM 2294 C C . SER A 1 291 ? -19.619 -16.704 -4.581 1.00 37.50 291 SER A C 1
ATOM 2296 O O . SER A 1 291 ? -19.405 -17.724 -3.932 1.00 37.50 291 SER A O 1
ATOM 2298 N N . THR A 1 292 ? -18.674 -16.211 -5.381 1.00 40.84 292 THR A N 1
ATOM 2299 C CA . THR A 1 292 ? -17.426 -16.949 -5.686 1.00 40.84 292 THR A CA 1
ATOM 2300 C C . THR A 1 292 ? -16.178 -16.466 -4.941 1.00 40.84 292 THR A C 1
ATOM 2302 O O . THR A 1 292 ? -15.302 -17.285 -4.687 1.00 40.84 292 THR A O 1
ATOM 2305 N N . LEU A 1 293 ? -16.103 -15.209 -4.488 1.00 43.84 293 LEU A N 1
ATOM 2306 C CA . LEU A 1 293 ? -14.879 -14.661 -3.864 1.00 43.84 293 LEU A CA 1
ATOM 2307 C C . LEU A 1 293 ? -14.826 -14.729 -2.326 1.00 43.84 293 LEU A C 1
ATOM 2309 O O . LEU A 1 293 ? -13.775 -14.494 -1.741 1.00 43.84 293 LEU A O 1
ATOM 2313 N N . ILE A 1 294 ? -15.933 -15.055 -1.648 1.00 45.75 294 ILE A N 1
ATOM 2314 C CA . ILE A 1 294 ? -16.002 -15.109 -0.172 1.00 45.75 294 ILE A CA 1
ATOM 2315 C C . ILE A 1 294 ? -16.693 -16.405 0.260 1.00 45.75 294 ILE A C 1
ATOM 2317 O O . ILE A 1 294 ? -17.737 -16.388 0.913 1.00 45.75 294 ILE A O 1
ATOM 2321 N N . LYS A 1 295 ? -16.163 -17.555 -0.167 1.00 37.00 295 LYS A N 1
ATOM 2322 C CA . LYS A 1 295 ? -16.730 -18.869 0.194 1.00 37.00 295 LYS A CA 1
ATOM 2323 C C . LYS A 1 295 ? -15.899 -19.698 1.166 1.00 37.00 295 LYS A C 1
ATOM 2325 O O . LYS A 1 295 ? -16.368 -20.749 1.592 1.00 37.00 295 LYS A O 1
ATOM 2330 N N . THR A 1 296 ? -14.751 -19.211 1.625 1.00 33.06 296 THR A N 1
ATOM 2331 C CA . THR A 1 296 ? -13.903 -19.954 2.565 1.00 33.06 296 THR A CA 1
ATOM 2332 C C . THR A 1 296 ? -13.504 -19.098 3.761 1.00 33.06 296 THR A C 1
ATOM 2334 O O . THR A 1 296 ? -13.109 -17.944 3.633 1.00 33.06 296 THR A O 1
ATOM 2337 N N . ALA A 1 297 ? -13.642 -19.657 4.969 1.00 34.91 297 ALA A N 1
ATOM 2338 C CA . ALA A 1 297 ? -13.423 -18.975 6.251 1.00 34.91 297 ALA A CA 1
ATOM 2339 C C . ALA A 1 297 ? -11.981 -18.446 6.456 1.00 34.91 297 ALA A C 1
ATOM 2341 O O . ALA A 1 297 ? -11.730 -17.700 7.404 1.00 34.91 297 ALA A O 1
ATOM 2342 N N . THR A 1 298 ? -11.061 -18.806 5.558 1.00 37.97 298 THR A N 1
ATOM 2343 C CA . THR A 1 298 ? -9.675 -18.336 5.438 1.00 37.97 298 THR A CA 1
ATOM 2344 C C . THR A 1 298 ? -9.534 -17.014 4.663 1.00 37.97 298 THR A C 1
ATOM 2346 O O . THR A 1 298 ? -8.565 -16.296 4.898 1.00 37.97 298 THR A O 1
ATOM 2349 N N . ASP A 1 299 ? -10.517 -16.633 3.833 1.00 48.94 299 ASP A N 1
ATOM 2350 C CA . ASP A 1 299 ? -10.489 -15.457 2.933 1.00 48.94 299 ASP A CA 1
ATOM 2351 C C . ASP A 1 299 ? -11.216 -14.220 3.487 1.00 48.94 299 ASP A C 1
ATOM 2353 O O . ASP A 1 299 ? -11.533 -13.276 2.771 1.00 48.94 299 ASP A O 1
ATOM 2357 N N . GLN A 1 300 ? -11.481 -14.183 4.795 1.00 66.25 300 GLN A N 1
ATOM 2358 C CA . GLN A 1 300 ? -12.028 -12.983 5.447 1.00 66.25 300 GLN A CA 1
ATOM 2359 C C . GLN A 1 300 ? -10.954 -11.950 5.810 1.00 66.25 300 GLN A C 1
ATOM 2361 O O . GLN A 1 300 ? -11.283 -10.915 6.399 1.00 66.25 300 GLN A O 1
ATOM 2366 N N . PHE A 1 301 ? -9.680 -12.234 5.519 1.00 80.12 301 PHE A N 1
ATOM 2367 C CA . PHE A 1 301 ? -8.611 -11.274 5.744 1.00 80.12 301 PHE A CA 1
ATOM 2368 C C . PHE A 1 301 ? -8.673 -10.147 4.717 1.00 80.12 301 PHE A C 1
ATOM 2370 O O . PHE A 1 301 ? -8.808 -10.371 3.519 1.00 80.12 301 PHE A O 1
ATOM 2377 N N . VAL A 1 302 ? -8.536 -8.925 5.214 1.00 86.50 302 VAL A N 1
ATOM 2378 C CA . VAL A 1 302 ? -8.539 -7.694 4.425 1.00 86.50 302 VAL A CA 1
ATOM 2379 C C . VAL A 1 302 ? -7.301 -6.871 4.753 1.00 86.50 302 VAL A C 1
ATOM 2381 O O . VAL A 1 302 ? -6.745 -6.969 5.852 1.00 86.50 302 VAL A O 1
ATOM 2384 N N . ALA A 1 303 ? -6.866 -6.049 3.808 1.00 89.00 303 ALA A N 1
ATOM 2385 C CA . ALA A 1 303 ? -5.885 -5.007 4.058 1.00 89.00 303 ALA A CA 1
ATOM 2386 C C . ALA A 1 303 ? -6.623 -3.723 4.456 1.00 89.00 303 ALA A C 1
ATOM 2388 O O . ALA A 1 303 ? -7.530 -3.274 3.758 1.00 89.00 303 ALA A O 1
ATOM 2389 N N . ILE A 1 304 ? -6.245 -3.134 5.589 1.00 89.56 304 ILE A N 1
ATOM 2390 C CA . ILE A 1 304 ? -6.867 -1.923 6.125 1.00 89.56 304 ILE A CA 1
ATOM 2391 C C . ILE A 1 304 ? -5.832 -0.810 6.127 1.00 89.56 304 ILE A C 1
ATOM 2393 O O . ILE A 1 304 ? -4.844 -0.884 6.860 1.00 89.56 304 ILE A O 1
ATOM 2397 N N . LYS A 1 305 ? -6.063 0.227 5.322 1.00 88.62 305 LYS A N 1
ATOM 2398 C CA . LYS A 1 305 ? -5.244 1.442 5.300 1.00 88.62 305 LYS A CA 1
ATOM 2399 C C . LYS A 1 305 ? -5.912 2.518 6.145 1.00 88.62 305 LYS A C 1
ATOM 2401 O O . LYS A 1 305 ? -7.086 2.814 5.952 1.00 88.62 305 LYS A O 1
ATOM 2406 N N . PHE A 1 306 ? -5.162 3.131 7.049 1.00 85.69 306 PHE A N 1
ATOM 2407 C CA . PHE A 1 306 ? -5.632 4.261 7.853 1.00 85.69 306 PHE A CA 1
ATOM 2408 C C . PHE A 1 306 ? -4.544 5.331 7.978 1.00 85.69 306 PHE A C 1
ATOM 2410 O O . PHE A 1 306 ? -3.358 5.071 7.744 1.00 85.69 306 PHE A O 1
ATOM 2417 N N . LEU A 1 307 ? -4.950 6.549 8.341 1.00 80.31 307 LEU A N 1
ATOM 2418 C CA . LEU A 1 307 ? -4.067 7.703 8.515 1.00 80.31 307 LEU A CA 1
ATOM 2419 C C . LEU A 1 307 ? -3.798 7.936 10.016 1.00 80.31 307 LEU A C 1
ATOM 2421 O O . LEU A 1 307 ? -4.696 8.411 10.713 1.00 80.31 307 LEU A O 1
ATOM 2425 N N . PRO A 1 308 ? -2.589 7.635 10.539 1.00 76.19 308 PRO A N 1
ATOM 2426 C CA . PRO A 1 308 ? -2.275 7.833 11.956 1.00 76.19 308 PRO A CA 1
ATOM 2427 C C . PRO A 1 308 ? -2.431 9.293 12.398 1.00 76.19 308 PRO A C 1
ATOM 2429 O O . PRO A 1 308 ? -2.079 10.201 11.647 1.00 76.19 308 PRO A O 1
ATOM 2432 N N . ASP A 1 309 ? -2.859 9.528 13.643 1.00 70.38 309 ASP A N 1
ATOM 2433 C CA . ASP A 1 309 ? -3.128 10.876 14.182 1.00 70.38 309 ASP A CA 1
ATOM 2434 C C . ASP A 1 309 ? -1.977 11.878 13.980 1.00 70.38 309 ASP A C 1
ATOM 2436 O O . ASP A 1 309 ? -2.201 13.008 13.553 1.00 70.38 309 ASP A O 1
ATOM 2440 N N . HIS A 1 310 ? -0.732 11.458 14.213 1.00 68.50 310 HIS A N 1
ATOM 2441 C CA . HIS A 1 310 ? 0.453 12.311 14.059 1.00 68.50 310 HIS A CA 1
ATOM 2442 C C . HIS A 1 310 ? 0.766 12.689 12.598 1.00 68.50 310 HIS A C 1
ATOM 2444 O O . HIS A 1 310 ? 1.578 13.579 12.362 1.00 68.50 310 HIS A O 1
ATOM 2450 N N . LYS A 1 311 ? 0.142 12.021 11.618 1.00 70.06 311 LYS A N 1
ATOM 2451 C CA . LYS A 1 311 ? 0.291 12.298 10.183 1.00 70.06 311 LYS A CA 1
ATOM 2452 C C . LYS A 1 311 ? -0.863 13.119 9.598 1.00 70.06 311 LYS A C 1
ATOM 2454 O O . LYS A 1 311 ? -0.799 13.437 8.414 1.00 70.06 311 LYS A O 1
ATOM 2459 N N . LYS A 1 312 ? -1.908 13.455 10.369 1.00 75.06 312 LYS A N 1
ATOM 2460 C CA . LYS A 1 312 ? -3.101 14.175 9.879 1.00 75.06 312 LYS A CA 1
ATOM 2461 C C . LYS A 1 312 ? -2.783 15.662 9.634 1.00 75.06 312 LYS A C 1
ATOM 2463 O O . LYS A 1 312 ? -2.864 16.489 10.540 1.00 75.06 312 LYS A O 1
ATOM 2468 N N . SER A 1 313 ? -2.423 15.996 8.397 1.00 77.94 313 SER A N 1
ATOM 2469 C CA . SER A 1 313 ? -2.359 17.355 7.853 1.00 77.94 313 SER A CA 1
ATOM 2470 C C . SER A 1 313 ? -3.416 17.499 6.759 1.00 77.94 313 SER A C 1
ATOM 2472 O O . SER A 1 313 ? -3.906 16.502 6.235 1.00 77.94 313 SER A O 1
ATOM 2474 N N . GLU A 1 314 ? -3.795 18.724 6.401 1.00 76.38 314 GLU A N 1
ATOM 2475 C CA . GLU A 1 314 ? -4.757 18.945 5.312 1.00 76.38 314 GLU A CA 1
ATOM 2476 C C . GLU A 1 314 ? -4.304 18.267 4.012 1.00 76.38 314 GLU A C 1
ATOM 2478 O O . GLU A 1 314 ? -5.080 17.579 3.355 1.00 76.38 314 GLU A O 1
ATOM 2483 N N . TRP A 1 315 ? -3.012 18.366 3.699 1.00 76.75 315 TRP A N 1
ATOM 2484 C CA . TRP A 1 315 ? -2.423 17.725 2.531 1.00 76.75 315 TRP A CA 1
ATOM 2485 C C . TRP A 1 315 ? -2.492 16.190 2.590 1.00 76.75 315 TRP A C 1
ATOM 2487 O O . TRP A 1 315 ? -2.906 15.569 1.610 1.00 76.75 315 TRP A O 1
ATOM 2497 N N . THR A 1 316 ? -2.145 15.544 3.712 1.00 76.81 316 THR A N 1
ATOM 2498 C CA . THR A 1 316 ? -2.223 14.070 3.806 1.00 76.81 316 THR A CA 1
ATOM 2499 C C . THR A 1 316 ? -3.663 13.572 3.814 1.00 76.81 316 THR A C 1
ATOM 2501 O O . THR A 1 316 ? -3.950 12.550 3.197 1.00 76.81 316 THR A O 1
ATOM 2504 N N . MET A 1 317 ? -4.582 14.305 4.448 1.00 78.81 317 MET A N 1
ATOM 2505 C CA . MET A 1 317 ? -6.014 14.001 4.408 1.00 78.81 317 MET A CA 1
ATOM 2506 C C . MET A 1 317 ? -6.575 14.146 2.991 1.00 78.81 317 MET A C 1
ATOM 2508 O O . MET A 1 317 ? -7.340 13.292 2.554 1.00 78.81 317 MET A O 1
ATOM 2512 N N . ASN A 1 318 ? -6.157 15.173 2.243 1.00 79.88 318 ASN A N 1
ATOM 2513 C CA . ASN A 1 318 ? -6.554 15.356 0.849 1.00 79.88 318 ASN A CA 1
ATOM 2514 C C . ASN A 1 318 ? -6.063 14.213 -0.047 1.00 79.88 318 ASN A C 1
ATOM 2516 O O . ASN A 1 318 ? -6.851 13.714 -0.845 1.00 79.88 318 ASN A O 1
ATOM 2520 N N . ASN A 1 319 ? -4.812 13.768 0.111 1.00 79.56 319 ASN A N 1
ATOM 2521 C CA . ASN A 1 319 ? -4.288 12.624 -0.644 1.00 79.56 319 ASN A CA 1
ATOM 2522 C C . ASN A 1 319 ? -4.974 11.308 -0.251 1.00 79.56 319 ASN A C 1
ATOM 2524 O O . ASN A 1 319 ? -5.255 10.491 -1.117 1.00 79.56 319 ASN A O 1
ATOM 2528 N N . PHE A 1 320 ? -5.295 11.110 1.030 1.00 83.56 320 PHE A N 1
ATOM 2529 C CA . PHE A 1 320 ? -6.007 9.916 1.489 1.00 83.56 320 PHE A CA 1
ATOM 2530 C C . PHE A 1 320 ? -7.458 9.864 0.977 1.00 83.56 320 PHE A C 1
ATOM 2532 O O . PHE A 1 320 ? -7.909 8.812 0.535 1.00 83.56 320 PHE A O 1
ATOM 2539 N N . ALA A 1 321 ? -8.168 11.000 0.968 1.00 82.19 321 ALA A N 1
ATOM 2540 C CA . ALA A 1 321 ? -9.491 11.114 0.344 1.00 82.19 321 ALA A CA 1
ATOM 2541 C C . ALA A 1 321 ? -9.431 10.839 -1.163 1.00 82.19 321 ALA A C 1
ATOM 2543 O O . ALA A 1 321 ? -10.275 10.138 -1.709 1.00 82.19 321 ALA A O 1
ATOM 2544 N N . GLN A 1 322 ? -8.406 11.371 -1.827 1.00 82.62 322 GLN A N 1
ATOM 2545 C CA . GLN A 1 322 ? -8.206 11.165 -3.251 1.00 82.62 322 GLN A CA 1
ATOM 2546 C C . GLN A 1 322 ? -7.885 9.709 -3.586 1.00 82.62 322 GLN A C 1
ATOM 2548 O O . GLN A 1 322 ? -8.384 9.188 -4.573 1.00 82.62 322 GLN A O 1
ATOM 2553 N N . GLU A 1 323 ? -7.095 9.027 -2.760 1.00 85.88 323 GLU A N 1
ATOM 2554 C CA . GLU A 1 323 ? -6.846 7.598 -2.927 1.00 85.88 323 GLU A CA 1
ATOM 2555 C C . GLU A 1 323 ? -8.142 6.782 -2.808 1.00 85.88 323 GLU A C 1
ATOM 2557 O O . GLU A 1 323 ? -8.377 5.898 -3.629 1.00 85.88 323 GLU A O 1
ATOM 2562 N N . MET A 1 324 ? -9.006 7.107 -1.836 1.00 86.00 324 MET A N 1
ATOM 2563 C CA . MET A 1 324 ? -10.338 6.493 -1.723 1.00 86.00 324 MET A CA 1
ATOM 2564 C C . MET A 1 324 ? -11.157 6.695 -2.998 1.00 86.00 324 MET A C 1
ATOM 2566 O O . MET A 1 324 ? -11.710 5.735 -3.527 1.00 86.00 324 MET A O 1
ATOM 2570 N N . GLU A 1 325 ? -11.210 7.929 -3.496 1.00 84.81 325 GLU A N 1
ATOM 2571 C CA . GLU A 1 325 ? -11.949 8.291 -4.706 1.00 84.81 325 GLU A CA 1
ATOM 2572 C C . GLU A 1 325 ? -11.438 7.521 -5.932 1.00 84.81 325 GLU A C 1
ATOM 2574 O O . GLU A 1 325 ? -12.229 6.918 -6.656 1.00 84.81 325 GLU A O 1
ATOM 2579 N N . MET A 1 326 ? -10.117 7.461 -6.126 1.00 86.75 326 MET A N 1
ATOM 2580 C CA . MET A 1 326 ? -9.495 6.742 -7.244 1.00 86.75 326 MET A CA 1
ATOM 2581 C C . MET A 1 326 ? -9.761 5.233 -7.173 1.00 86.75 326 MET A C 1
ATOM 2583 O O . MET A 1 326 ? -10.104 4.626 -8.186 1.00 86.75 326 MET A O 1
ATOM 2587 N N . LEU A 1 327 ? -9.671 4.631 -5.982 1.00 86.56 327 LEU A N 1
ATOM 2588 C CA . LEU A 1 327 ? -9.975 3.210 -5.770 1.00 86.56 327 LEU A CA 1
ATOM 2589 C C . LEU A 1 327 ? -11.463 2.882 -5.969 1.00 86.56 327 LEU A C 1
ATOM 2591 O O . LEU A 1 327 ? -11.793 1.793 -6.434 1.00 86.56 327 LEU A O 1
ATOM 2595 N N . MET A 1 328 ? -12.369 3.807 -5.643 1.00 84.62 328 MET A N 1
ATOM 2596 C CA . MET A 1 328 ? -13.795 3.646 -5.941 1.00 84.62 328 MET A CA 1
ATOM 2597 C C . MET A 1 328 ? -14.076 3.785 -7.438 1.00 84.62 328 MET A C 1
ATOM 2599 O O . MET A 1 328 ? -14.887 3.032 -7.973 1.00 84.62 328 MET A O 1
ATOM 2603 N N . LYS A 1 329 ? -13.416 4.731 -8.115 1.00 85.31 329 LYS A N 1
ATOM 2604 C CA . LYS A 1 329 ? -13.637 5.042 -9.533 1.00 85.31 329 LYS A CA 1
ATOM 2605 C C . LYS A 1 329 ? -13.075 3.981 -10.478 1.00 85.31 329 LYS A C 1
ATOM 2607 O O . LYS A 1 329 ? -13.713 3.673 -11.490 1.00 85.31 329 LYS A O 1
ATOM 2612 N N . VAL A 1 330 ? -11.905 3.418 -10.161 1.00 88.69 330 VAL A N 1
ATOM 2613 C CA . VAL A 1 330 ? -11.247 2.423 -11.023 1.00 88.69 330 VAL A CA 1
ATOM 2614 C C . VAL A 1 330 ? -12.118 1.177 -11.212 1.00 88.69 330 VAL A C 1
ATOM 2616 O O . VAL A 1 330 ? -12.157 0.628 -12.303 1.00 88.69 330 VAL A O 1
ATOM 2619 N N . GLY A 1 331 ? -12.903 0.782 -10.207 1.00 86.00 331 GLY A N 1
ATOM 2620 C CA . GLY A 1 331 ? -13.763 -0.399 -10.283 1.00 86.00 331 GLY A CA 1
ATOM 2621 C C . GLY A 1 331 ? -13.015 -1.696 -9.969 1.00 86.00 331 GLY A C 1
ATOM 2622 O O . GLY A 1 331 ? -12.006 -1.687 -9.263 1.00 86.00 331 GLY A O 1
ATOM 2623 N N . ARG A 1 332 ? -13.542 -2.831 -10.441 1.00 87.44 332 ARG A N 1
ATOM 2624 C CA . ARG A 1 332 ? -12.987 -4.162 -10.164 1.00 87.44 332 ARG A CA 1
ATOM 2625 C C . ARG A 1 332 ? -12.249 -4.744 -11.351 1.00 87.44 332 ARG A C 1
ATOM 2627 O O . ARG A 1 332 ? -12.747 -4.728 -12.474 1.00 87.44 332 ARG A O 1
ATOM 2634 N N . HIS A 1 333 ? -11.097 -5.337 -11.067 1.00 89.44 333 HIS A N 1
ATOM 2635 C CA . HIS A 1 333 ? -10.321 -6.080 -12.047 1.00 89.44 333 HIS A CA 1
ATOM 2636 C C . HIS A 1 333 ? -9.488 -7.164 -11.358 1.00 89.44 333 HIS A C 1
ATOM 2638 O O . HIS A 1 333 ? -9.045 -7.012 -10.216 1.00 89.44 333 HIS A O 1
ATOM 2644 N N . VAL A 1 334 ? -9.233 -8.271 -12.059 1.00 88.75 334 VAL A N 1
ATOM 2645 C CA . VAL A 1 334 ? -8.438 -9.384 -11.519 1.00 88.75 334 VAL A CA 1
ATOM 2646 C C . VAL A 1 334 ? -7.020 -8.950 -11.145 1.00 88.75 334 VAL A C 1
ATOM 2648 O O . VAL A 1 334 ? -6.507 -9.413 -10.129 1.00 88.75 334 VAL A O 1
ATOM 2651 N N . ASN A 1 335 ? -6.431 -8.014 -11.898 1.00 93.94 335 ASN A N 1
ATOM 2652 C CA . ASN A 1 335 ? -5.063 -7.529 -11.696 1.00 93.94 335 ASN A CA 1
ATOM 2653 C C . ASN A 1 335 ? -4.931 -6.172 -10.985 1.00 93.94 335 ASN A C 1
ATOM 2655 O O . ASN A 1 335 ? -3.877 -5.543 -11.044 1.00 93.94 335 ASN A O 1
ATOM 2659 N N . ILE A 1 336 ? -5.972 -5.713 -10.293 1.00 92.62 336 ILE A N 1
ATOM 2660 C CA . ILE A 1 336 ? -5.938 -4.501 -9.459 1.00 92.62 336 ILE A CA 1
ATOM 2661 C C . ILE A 1 336 ? -6.338 -4.892 -8.043 1.00 92.62 336 ILE A C 1
ATOM 2663 O O . ILE A 1 336 ? -7.195 -5.758 -7.880 1.00 92.62 336 ILE A O 1
ATOM 2667 N N . VAL A 1 337 ? -5.721 -4.277 -7.028 1.00 90.75 337 VAL A N 1
ATOM 2668 C CA . VAL A 1 337 ? -6.161 -4.426 -5.636 1.00 90.75 337 VAL A CA 1
ATOM 2669 C C . VAL A 1 337 ? -7.589 -3.903 -5.515 1.00 90.75 337 VAL A C 1
ATOM 2671 O O . VAL A 1 337 ? -7.838 -2.698 -5.510 1.00 90.75 337 VAL A O 1
ATOM 2674 N N . ASN A 1 338 ? -8.533 -4.829 -5.412 1.00 86.94 338 ASN A N 1
ATOM 2675 C CA . ASN A 1 338 ? -9.947 -4.527 -5.358 1.00 86.94 338 ASN A CA 1
ATOM 2676 C C . ASN A 1 338 ? -10.307 -3.842 -4.041 1.00 86.94 338 ASN A C 1
ATOM 2678 O O . ASN A 1 338 ? -10.012 -4.316 -2.935 1.00 86.94 338 ASN A O 1
ATOM 2682 N N . PHE A 1 339 ? -11.007 -2.727 -4.192 1.00 86.81 339 PHE A N 1
ATOM 2683 C CA . PHE A 1 339 ? -11.596 -1.983 -3.101 1.00 86.81 339 PHE A CA 1
ATOM 2684 C C . PHE A 1 339 ? -12.828 -2.718 -2.549 1.00 86.81 339 PHE A C 1
ATOM 2686 O O . PHE A 1 339 ? -13.701 -3.163 -3.300 1.00 86.81 339 PHE A O 1
ATOM 2693 N N . ILE A 1 340 ? -12.886 -2.865 -1.223 1.00 85.81 340 ILE A N 1
ATOM 2694 C CA . ILE A 1 340 ? -13.977 -3.560 -0.527 1.00 85.81 340 ILE A CA 1
ATOM 2695 C C . ILE A 1 340 ? -14.918 -2.554 0.133 1.00 85.81 340 ILE A C 1
ATOM 2697 O O . ILE A 1 340 ? -16.134 -2.718 0.051 1.00 85.81 340 ILE A O 1
ATOM 2701 N N . GLY A 1 341 ? -14.378 -1.519 0.779 1.00 86.12 341 GLY A N 1
ATOM 2702 C CA . GLY A 1 341 ? -15.193 -0.482 1.401 1.00 86.12 341 GLY A CA 1
ATOM 2703 C C . GLY A 1 341 ? -14.403 0.547 2.202 1.00 86.12 341 GLY A C 1
ATOM 2704 O O . GLY A 1 341 ? -13.183 0.468 2.325 1.00 86.12 341 GLY A O 1
ATOM 2705 N N . VAL A 1 342 ? -15.111 1.524 2.758 1.00 88.44 342 VAL A N 1
ATOM 2706 C CA . VAL A 1 342 ? -14.563 2.574 3.622 1.00 88.44 342 VAL A CA 1
ATOM 2707 C C . VAL A 1 342 ? -15.276 2.602 4.959 1.00 88.44 342 VAL A C 1
ATOM 2709 O O . VAL A 1 342 ? -16.494 2.485 5.032 1.00 88.44 342 VAL A O 1
ATOM 2712 N N . VAL A 1 343 ? -14.518 2.841 6.020 1.00 87.12 343 VAL A N 1
ATOM 2713 C CA . VAL A 1 343 ? -15.070 3.253 7.311 1.00 87.12 343 VAL A CA 1
ATOM 2714 C C . VAL A 1 343 ? -14.887 4.760 7.393 1.00 87.12 343 VAL A C 1
ATOM 2716 O O . VAL A 1 343 ? -13.759 5.227 7.281 1.00 87.12 343 VAL A O 1
ATOM 2719 N N . LEU A 1 344 ? -15.968 5.525 7.547 1.00 83.00 344 LEU A N 1
ATOM 2720 C CA . LEU A 1 344 ? -15.900 6.992 7.647 1.00 83.00 344 LEU A CA 1
ATOM 2721 C C . LEU A 1 344 ? -16.197 7.511 9.055 1.00 83.00 344 LEU A C 1
ATOM 2723 O O . LEU A 1 344 ? -15.676 8.550 9.454 1.00 83.00 344 LEU A O 1
ATOM 2727 N N . VAL A 1 345 ? -17.010 6.777 9.817 1.00 76.50 345 VAL A N 1
ATOM 2728 C CA . VAL A 1 345 ? -17.370 7.135 11.190 1.00 76.50 345 VAL A CA 1
ATOM 2729 C C . VAL A 1 345 ? -16.231 6.760 12.139 1.00 76.50 345 VAL A C 1
ATOM 2731 O O . VAL A 1 345 ? -15.828 5.602 12.215 1.00 76.50 345 VAL A O 1
ATOM 2734 N N . GLY A 1 346 ? -15.740 7.738 12.902 1.00 77.94 346 GLY A N 1
ATOM 2735 C CA . GLY A 1 346 ? -14.645 7.544 13.854 1.00 77.94 346 GLY A CA 1
ATOM 2736 C C . GLY A 1 346 ? -13.273 7.748 13.211 1.00 77.94 346 GLY A C 1
ATOM 2737 O O . GLY A 1 346 ? -12.925 8.874 12.851 1.00 77.94 346 GLY A O 1
ATOM 2738 N N . GLU A 1 347 ? -12.474 6.683 13.123 1.00 78.81 347 GLU A N 1
ATOM 2739 C CA . GLU A 1 347 ? -11.181 6.675 12.426 1.00 78.81 347 GLU A CA 1
ATOM 2740 C C . GLU A 1 347 ? -11.392 6.269 10.960 1.00 78.81 347 GLU A C 1
ATOM 2742 O O . GLU A 1 347 ? -11.805 5.134 10.723 1.00 78.81 347 GLU A O 1
ATOM 2747 N N . PRO A 1 348 ? -11.112 7.145 9.974 1.00 83.69 348 PRO A N 1
ATOM 2748 C CA . PRO A 1 348 ? -11.326 6.802 8.575 1.00 83.69 348 PRO A CA 1
ATOM 2749 C C . PRO A 1 348 ? -10.379 5.705 8.074 1.00 83.69 348 PRO A C 1
ATOM 2751 O O . PRO A 1 348 ? -9.160 5.803 8.254 1.00 83.69 348 PRO A O 1
ATOM 2754 N N . MET A 1 349 ? -10.930 4.683 7.415 1.00 88.56 349 MET A N 1
ATOM 2755 C CA . MET A 1 349 ? -10.186 3.516 6.926 1.00 88.56 349 MET A CA 1
ATOM 2756 C C . MET A 1 349 ? -10.586 3.146 5.497 1.00 88.56 349 MET A C 1
ATOM 2758 O O . MET A 1 349 ? -11.760 3.226 5.143 1.00 88.56 349 MET A O 1
ATOM 2762 N N . ILE A 1 350 ? -9.618 2.679 4.710 1.00 89.56 350 ILE A N 1
ATOM 2763 C CA . ILE A 1 350 ? -9.819 2.023 3.411 1.00 89.56 350 ILE A CA 1
ATOM 2764 C C . ILE A 1 350 ? -9.672 0.522 3.633 1.00 89.56 350 ILE A C 1
ATOM 2766 O O . ILE A 1 350 ? -8.651 0.080 4.161 1.00 89.56 350 ILE A O 1
ATOM 2770 N N . VAL A 1 351 ? -10.669 -0.253 3.228 1.00 89.31 351 VAL A N 1
ATOM 2771 C CA . VAL A 1 351 ? -10.677 -1.714 3.299 1.00 89.31 351 VAL A CA 1
ATOM 2772 C C . VAL A 1 351 ? -10.511 -2.269 1.887 1.00 89.31 351 VAL A C 1
ATOM 2774 O O . VAL A 1 351 ? -11.284 -1.945 0.985 1.00 89.31 351 VAL A O 1
ATOM 2777 N N . MET A 1 352 ? -9.494 -3.102 1.697 1.00 89.56 352 MET A N 1
ATOM 2778 C CA . MET A 1 352 ? -9.076 -3.651 0.406 1.00 89.56 352 MET A CA 1
ATOM 2779 C C . MET A 1 352 ? -8.842 -5.157 0.512 1.00 89.56 352 MET A C 1
ATOM 2781 O O . MET A 1 352 ? -8.679 -5.695 1.614 1.00 89.56 352 MET A O 1
ATOM 2785 N N . GLU A 1 353 ? -8.790 -5.837 -0.631 1.00 85.81 353 GLU A N 1
ATOM 2786 C CA . GLU A 1 353 ? -8.394 -7.245 -0.660 1.00 85.81 353 GLU A CA 1
ATOM 2787 C C . GLU A 1 353 ? -6.986 -7.456 -0.083 1.00 85.81 353 GLU A C 1
ATOM 2789 O O . GLU A 1 353 ? -6.086 -6.622 -0.221 1.00 85.81 353 GLU A O 1
ATOM 2794 N N . TYR A 1 354 ? -6.799 -8.578 0.610 1.00 86.75 354 TYR A N 1
ATOM 2795 C CA . TYR A 1 354 ? -5.519 -8.932 1.206 1.00 86.75 354 TYR A CA 1
ATOM 2796 C C . TYR A 1 354 ? -4.674 -9.769 0.240 1.00 86.75 354 TYR A C 1
ATOM 2798 O O . TYR A 1 354 ? -5.089 -10.832 -0.211 1.00 86.75 354 TYR A O 1
ATOM 2806 N N . CYS A 1 355 ? -3.451 -9.312 -0.026 1.00 87.94 355 CYS A N 1
ATOM 2807 C CA . CYS A 1 355 ? -2.464 -10.021 -0.837 1.00 87.94 355 CYS A CA 1
ATOM 2808 C C . CYS A 1 355 ? -1.449 -10.720 0.077 1.00 87.94 355 CYS A C 1
ATOM 2810 O O . CYS A 1 355 ? -0.587 -10.071 0.674 1.00 87.94 355 CYS A O 1
ATOM 2812 N N . SER A 1 356 ? -1.573 -12.040 0.225 1.00 84.44 356 SER A N 1
ATOM 2813 C CA . SER A 1 356 ? -0.841 -12.813 1.238 1.00 84.44 356 SER A CA 1
ATOM 2814 C C . SER A 1 356 ? 0.668 -12.919 1.020 1.00 84.44 356 SER A C 1
ATOM 2816 O O . SER A 1 356 ? 1.380 -13.174 1.986 1.00 84.44 356 SER A O 1
ATOM 2818 N N . LEU A 1 357 ? 1.164 -12.733 -0.208 1.00 83.81 357 LEU A N 1
ATOM 2819 C CA . LEU A 1 357 ? 2.599 -12.801 -0.519 1.00 83.81 357 LEU A CA 1
ATOM 2820 C C . LEU A 1 357 ? 3.288 -11.428 -0.461 1.00 83.81 357 LEU A C 1
ATOM 2822 O O . LEU A 1 357 ? 4.500 -11.340 -0.649 1.00 83.81 357 LEU A O 1
ATOM 2826 N N . GLY A 1 358 ? 2.542 -10.363 -0.153 1.00 88.50 358 GLY A N 1
ATOM 2827 C CA . GLY A 1 358 ? 3.086 -9.015 -0.016 1.00 88.50 358 GLY A CA 1
ATOM 2828 C C . GLY A 1 358 ? 3.473 -8.384 -1.354 1.00 88.50 358 GLY A C 1
ATOM 2829 O O . GLY A 1 358 ? 2.868 -8.683 -2.382 1.00 88.50 358 GLY A O 1
ATOM 2830 N N . SER A 1 359 ? 4.437 -7.459 -1.319 1.00 91.75 359 SER A N 1
ATOM 2831 C CA . SER A 1 359 ? 4.890 -6.713 -2.496 1.00 91.75 359 SER A CA 1
ATOM 2832 C C . SER A 1 359 ? 5.883 -7.504 -3.348 1.00 91.75 359 SER A C 1
ATOM 2834 O O . SER A 1 359 ? 6.716 -8.253 -2.832 1.00 91.75 359 SER A O 1
ATOM 2836 N N . LEU A 1 360 ? 5.804 -7.317 -4.665 1.00 93.56 360 LEU A N 1
ATOM 2837 C CA . LEU A 1 360 ? 6.570 -8.067 -5.652 1.00 93.56 360 LEU A CA 1
ATOM 2838 C C . LEU A 1 360 ? 8.075 -7.806 -5.523 1.00 93.56 360 LEU A C 1
ATOM 2840 O O . LEU A 1 360 ? 8.857 -8.739 -5.634 1.00 93.56 360 LEU A O 1
ATOM 2844 N N . ASP A 1 361 ? 8.499 -6.582 -5.203 1.00 92.06 361 ASP A N 1
ATOM 2845 C CA . ASP A 1 361 ? 9.915 -6.270 -4.958 1.00 92.06 361 ASP A CA 1
ATOM 2846 C C . ASP A 1 361 ? 10.519 -7.120 -3.821 1.00 92.06 361 ASP A C 1
ATOM 2848 O O . ASP A 1 361 ? 11.610 -7.678 -3.957 1.00 92.06 361 ASP A O 1
ATOM 2852 N N . LYS A 1 362 ? 9.792 -7.266 -2.707 1.00 90.44 362 LYS A N 1
ATOM 2853 C CA . LYS A 1 362 ? 10.200 -8.102 -1.571 1.00 90.44 362 LYS A CA 1
ATOM 2854 C C . LYS A 1 362 ? 10.126 -9.579 -1.921 1.00 90.44 362 LYS A C 1
ATOM 2856 O O . LYS A 1 362 ? 11.012 -10.332 -1.523 1.00 90.44 362 LYS A O 1
ATOM 2861 N N . PHE A 1 363 ? 9.091 -9.980 -2.656 1.00 89.44 363 PHE A N 1
ATOM 2862 C CA . PHE A 1 363 ? 8.931 -11.350 -3.125 1.00 89.44 363 PHE A CA 1
ATOM 2863 C C . PHE A 1 363 ? 10.116 -11.779 -3.999 1.00 89.44 363 PHE A C 1
ATOM 2865 O O . PHE A 1 363 ? 10.697 -12.828 -3.739 1.00 89.44 363 PHE A O 1
ATOM 2872 N N . LEU A 1 364 ? 10.514 -10.939 -4.960 1.00 88.50 364 LEU A N 1
ATOM 2873 C CA . LEU A 1 364 ? 11.622 -11.185 -5.886 1.00 88.50 364 LEU A CA 1
ATOM 2874 C C . LEU A 1 364 ? 12.987 -11.181 -5.195 1.00 88.50 364 LEU A C 1
ATOM 2876 O O . LEU A 1 364 ? 13.842 -11.991 -5.533 1.00 88.50 364 LEU A O 1
ATOM 2880 N N . ARG A 1 365 ? 13.210 -10.299 -4.214 1.00 87.81 365 ARG A N 1
ATOM 2881 C CA . ARG A 1 365 ? 14.481 -10.254 -3.467 1.00 87.81 365 ARG A CA 1
ATOM 2882 C C . ARG A 1 365 ? 14.644 -11.407 -2.482 1.00 87.81 365 ARG A C 1
ATOM 2884 O O . ARG A 1 365 ? 15.749 -11.623 -1.988 1.00 87.81 365 ARG A O 1
ATOM 2891 N N . ASN A 1 366 ? 13.568 -12.120 -2.150 1.00 84.50 366 ASN A N 1
ATOM 2892 C CA . ASN A 1 366 ? 13.639 -13.246 -1.233 1.00 84.50 366 ASN A CA 1
ATOM 2893 C C . ASN A 1 366 ? 14.255 -14.460 -1.947 1.00 84.50 366 ASN A C 1
ATOM 2895 O O . ASN A 1 366 ? 13.629 -15.023 -2.847 1.00 84.50 366 ASN A O 1
ATOM 2899 N N . PRO A 1 367 ? 15.447 -14.924 -1.534 1.00 75.19 367 PRO A N 1
ATOM 2900 C CA . PRO A 1 367 ? 16.126 -15.992 -2.246 1.00 75.19 367 PRO A CA 1
ATOM 2901 C C . PRO A 1 367 ? 15.394 -17.338 -2.170 1.00 75.19 367 PRO A C 1
ATOM 2903 O O . PRO A 1 367 ? 15.580 -18.189 -3.035 1.00 75.19 367 PRO A O 1
ATOM 2906 N N . ASN A 1 368 ? 14.531 -17.524 -1.172 1.00 76.19 368 ASN A N 1
ATOM 2907 C CA . ASN A 1 368 ? 13.723 -18.733 -1.039 1.00 76.19 368 ASN A CA 1
ATOM 2908 C C . ASN A 1 368 ? 12.589 -18.812 -2.069 1.00 76.19 368 ASN A C 1
ATOM 2910 O O . ASN A 1 368 ? 12.024 -19.883 -2.266 1.00 76.19 368 ASN A O 1
ATOM 2914 N N . ASN A 1 369 ? 12.264 -17.693 -2.722 1.00 75.25 369 ASN A N 1
ATOM 2915 C CA . ASN A 1 369 ? 11.161 -17.620 -3.668 1.00 75.25 369 ASN A CA 1
ATOM 2916 C C . ASN A 1 369 ? 11.596 -17.801 -5.133 1.00 75.25 369 ASN A C 1
ATOM 2918 O O . ASN A 1 369 ? 10.758 -17.790 -6.033 1.00 75.25 369 ASN A O 1
ATOM 2922 N N . ASN A 1 370 ? 12.898 -17.978 -5.398 1.00 67.06 370 ASN A N 1
ATOM 2923 C CA . ASN A 1 370 ? 13.439 -17.999 -6.760 1.00 67.06 370 ASN A CA 1
ATOM 2924 C C . ASN A 1 370 ? 14.172 -19.306 -7.078 1.00 67.06 370 ASN A C 1
ATOM 2926 O O . ASN A 1 370 ? 15.183 -19.647 -6.463 1.00 67.06 370 ASN A O 1
ATOM 2930 N N . ARG A 1 371 ? 13.725 -19.987 -8.142 1.00 60.75 371 ARG A N 1
ATOM 2931 C CA . ARG A 1 371 ? 14.244 -21.304 -8.599 1.00 60.75 371 ARG A CA 1
ATOM 2932 C C . ARG A 1 371 ? 15.583 -21.104 -9.303 1.00 60.75 371 ARG A C 1
ATOM 2934 O O . ARG A 1 371 ? 16.326 -22.041 -9.559 1.00 60.75 371 ARG A O 1
ATOM 2941 N N . LEU A 1 372 ? 15.871 -19.839 -9.600 1.00 57.66 372 LEU A N 1
ATOM 2942 C CA . LEU A 1 372 ? 16.899 -19.355 -10.494 1.00 57.66 372 LEU A CA 1
ATOM 2943 C C . LEU A 1 372 ? 18.131 -18.822 -9.748 1.00 57.66 372 LEU A C 1
ATOM 2945 O O . LEU A 1 372 ? 19.063 -18.370 -10.404 1.00 57.66 372 LEU A O 1
ATOM 2949 N N . ASN A 1 373 ? 18.180 -18.850 -8.411 1.00 55.62 373 ASN A N 1
ATOM 2950 C CA . ASN A 1 373 ? 19.356 -18.365 -7.669 1.00 55.62 373 ASN A CA 1
ATOM 2951 C C . ASN A 1 373 ? 20.600 -19.240 -7.892 1.00 55.62 373 ASN A C 1
ATOM 2953 O O . ASN A 1 373 ? 21.720 -18.735 -7.892 1.00 55.62 373 ASN A O 1
ATOM 2957 N N . GLY A 1 374 ? 20.415 -20.537 -8.167 1.00 50.75 374 GLY A N 1
ATOM 2958 C CA . GLY A 1 374 ? 21.507 -21.421 -8.593 1.00 50.75 374 GLY A CA 1
ATOM 2959 C C . GLY A 1 374 ? 22.051 -21.093 -9.992 1.00 50.75 374 GLY A C 1
ATOM 2960 O O . GLY A 1 374 ? 23.210 -21.392 -10.291 1.00 50.75 374 GLY A O 1
ATOM 2961 N N . LEU A 1 375 ? 21.251 -20.435 -10.842 1.00 52.88 375 LEU A N 1
ATOM 2962 C CA . LEU A 1 375 ? 21.677 -20.021 -12.179 1.00 52.88 375 LEU A CA 1
ATOM 2963 C C . LEU A 1 375 ? 22.608 -18.808 -12.109 1.00 52.88 375 LEU A C 1
ATOM 2965 O O . LEU A 1 375 ? 23.633 -18.839 -12.777 1.00 52.88 375 LEU A O 1
ATOM 2969 N N . ASP A 1 376 ? 22.343 -17.806 -11.259 1.00 50.84 376 ASP A N 1
ATOM 2970 C CA . ASP A 1 376 ? 23.233 -16.633 -11.113 1.00 50.84 376 ASP A CA 1
ATOM 2971 C C . ASP A 1 376 ? 24.658 -17.034 -10.710 1.00 50.84 376 ASP A C 1
ATOM 2973 O O . ASP A 1 376 ? 25.624 -16.525 -11.271 1.00 50.84 376 ASP A O 1
ATOM 2977 N N . ALA A 1 377 ? 24.808 -17.996 -9.792 1.00 48.25 377 ALA A N 1
ATOM 2978 C CA . ALA A 1 377 ? 26.119 -18.524 -9.408 1.00 48.25 377 ALA A CA 1
ATOM 2979 C C . ALA A 1 377 ? 26.817 -19.260 -10.565 1.00 48.25 377 ALA A C 1
ATOM 2981 O O . ALA A 1 377 ? 28.042 -19.247 -10.665 1.00 48.25 377 ALA A O 1
ATOM 2982 N N . THR A 1 378 ? 26.042 -19.891 -11.449 1.00 44.78 378 THR A N 1
ATOM 2983 C CA . THR A 1 378 ? 26.557 -20.587 -12.631 1.00 44.78 378 THR A CA 1
ATOM 2984 C C . THR A 1 378 ? 26.986 -19.579 -13.700 1.00 44.78 378 THR A C 1
ATOM 2986 O O . THR A 1 378 ? 28.110 -19.670 -14.188 1.00 44.78 378 THR A O 1
ATOM 2989 N N . PHE A 1 379 ? 26.165 -18.566 -13.993 1.00 49.69 379 PHE A N 1
ATOM 2990 C CA . PHE A 1 379 ? 26.495 -17.474 -14.915 1.00 49.69 379 PHE A CA 1
ATOM 2991 C C . PHE A 1 379 ? 27.700 -16.648 -14.437 1.00 49.69 379 PHE A C 1
ATOM 2993 O O . PHE A 1 379 ? 28.624 -16.423 -15.216 1.00 49.69 379 PHE A O 1
ATOM 3000 N N . ALA A 1 380 ? 27.770 -16.302 -13.146 1.00 48.91 380 ALA A N 1
ATOM 3001 C CA . ALA A 1 380 ? 28.924 -15.613 -12.558 1.00 48.91 380 ALA A CA 1
ATOM 3002 C C . ALA A 1 380 ? 30.216 -16.447 -12.656 1.00 48.91 380 ALA A C 1
ATOM 3004 O O . ALA A 1 380 ? 31.311 -15.914 -12.834 1.00 48.91 380 ALA A O 1
ATOM 3005 N N . LYS A 1 381 ? 30.102 -17.780 -12.585 1.00 41.47 381 LYS A N 1
ATOM 3006 C CA . LYS A 1 381 ? 31.231 -18.696 -12.788 1.00 41.47 381 LYS A CA 1
ATOM 3007 C C . LYS A 1 381 ? 31.681 -18.712 -14.254 1.00 41.47 381 LYS A C 1
ATOM 3009 O O . LYS A 1 381 ? 32.882 -18.742 -14.503 1.00 41.47 381 LYS A O 1
ATOM 3014 N N . TYR A 1 382 ? 30.755 -18.636 -15.213 1.00 41.84 382 TYR A N 1
ATOM 3015 C CA . TYR A 1 382 ? 31.081 -18.503 -16.640 1.00 41.84 382 TYR A CA 1
ATOM 3016 C C . TYR A 1 382 ? 31.759 -17.163 -16.970 1.00 41.84 382 TYR A C 1
ATOM 3018 O O . TYR A 1 382 ? 32.744 -17.169 -17.709 1.00 41.84 382 TYR A O 1
ATOM 3026 N N . GLU A 1 383 ? 31.323 -16.050 -16.369 1.00 45.69 383 GLU A N 1
ATOM 3027 C CA . GLU A 1 383 ? 32.009 -14.750 -16.489 1.00 45.69 383 GLU A CA 1
ATOM 3028 C C . GLU A 1 383 ? 33.440 -14.794 -15.921 1.00 45.69 383 GLU A C 1
ATOM 3030 O O . GLU A 1 383 ? 34.367 -14.243 -16.518 1.00 45.69 383 GLU A O 1
ATOM 3035 N N . PHE A 1 384 ? 33.653 -15.504 -14.806 1.00 41.69 384 PHE A N 1
ATOM 3036 C CA . PHE A 1 384 ? 34.963 -15.622 -14.156 1.00 41.69 384 PHE A CA 1
ATOM 3037 C C . PHE A 1 384 ? 35.989 -16.446 -14.962 1.00 41.69 384 PHE A C 1
ATOM 3039 O O . PHE A 1 384 ? 37.189 -16.188 -14.875 1.00 41.69 384 PHE A O 1
ATOM 3046 N N . PHE A 1 385 ? 35.554 -17.416 -15.777 1.00 43.84 385 PHE A N 1
ATOM 3047 C CA . PHE A 1 385 ? 36.449 -18.286 -16.563 1.00 43.84 385 PHE A CA 1
ATOM 3048 C C . PHE A 1 385 ? 36.862 -17.724 -17.940 1.00 43.84 385 PHE A C 1
ATOM 3050 O O . PHE A 1 385 ? 37.469 -18.440 -18.739 1.00 43.84 385 PHE A O 1
ATOM 3057 N N . GLY A 1 386 ? 36.598 -16.444 -18.227 1.00 41.31 386 GLY A N 1
ATOM 3058 C CA . GLY A 1 386 ? 37.273 -15.713 -19.309 1.00 41.31 386 GLY A CA 1
ATOM 3059 C C . GLY A 1 386 ? 36.947 -16.145 -20.746 1.00 41.31 386 GLY A C 1
ATOM 3060 O O . GLY A 1 386 ? 37.657 -15.741 -21.669 1.00 41.31 386 GLY A O 1
ATOM 3061 N N . ARG A 1 387 ? 35.882 -16.926 -20.986 1.00 39.97 387 ARG A N 1
ATOM 3062 C CA . ARG A 1 387 ? 35.365 -17.130 -22.350 1.00 39.97 387 ARG A CA 1
ATOM 3063 C C . ARG A 1 387 ? 34.414 -15.994 -22.700 1.00 39.97 387 ARG A C 1
ATOM 3065 O O . ARG A 1 387 ? 33.298 -15.922 -22.209 1.00 39.97 387 ARG A O 1
ATOM 3072 N N . ARG A 1 388 ? 34.892 -15.105 -23.562 1.00 37.16 388 ARG A N 1
ATOM 3073 C CA . ARG A 1 388 ? 34.219 -13.896 -24.052 1.00 37.16 388 ARG A CA 1
ATOM 3074 C C . ARG A 1 388 ? 33.155 -14.192 -25.125 1.00 37.16 388 ARG A C 1
ATOM 3076 O O . ARG A 1 388 ? 33.023 -13.419 -26.067 1.00 37.16 388 ARG A O 1
ATOM 3083 N N . GLU A 1 389 ? 32.440 -15.309 -25.014 1.00 42.28 389 GLU A N 1
ATOM 3084 C CA . GLU A 1 389 ? 31.220 -15.543 -25.791 1.00 42.28 389 GLU A CA 1
ATOM 3085 C C . GLU A 1 389 ? 30.037 -15.264 -24.872 1.00 42.28 389 GLU A C 1
ATOM 3087 O O . GLU A 1 389 ? 29.830 -15.926 -23.858 1.00 42.28 389 GLU A O 1
ATOM 3092 N N . GLU A 1 390 ? 29.315 -14.206 -25.209 1.00 46.38 390 GLU A N 1
ATOM 3093 C CA . GLU A 1 390 ? 28.140 -13.704 -24.516 1.00 46.38 390 GLU A CA 1
ATOM 3094 C C . GLU A 1 390 ? 27.005 -14.738 -24.649 1.00 46.38 390 GLU A C 1
ATOM 3096 O O . GLU A 1 390 ? 26.167 -14.646 -25.541 1.00 46.38 390 GLU A O 1
ATOM 3101 N N . TYR A 1 391 ? 27.014 -15.791 -23.820 1.00 42.88 391 TYR A N 1
ATOM 3102 C CA . TYR A 1 391 ? 25.949 -16.798 -23.798 1.00 42.88 391 TYR A CA 1
ATOM 3103 C C . TYR A 1 391 ? 24.655 -16.139 -23.305 1.00 42.88 391 TYR A C 1
ATOM 3105 O O . TYR A 1 391 ? 24.401 -16.038 -22.103 1.00 42.88 391 TYR A O 1
ATOM 3113 N N . ARG A 1 392 ? 23.851 -15.651 -24.253 1.00 50.69 392 ARG A N 1
ATOM 3114 C CA . ARG A 1 392 ? 22.498 -15.148 -24.023 1.00 50.69 392 ARG A CA 1
ATOM 3115 C C . ARG A 1 392 ? 21.517 -16.274 -24.327 1.00 50.69 392 ARG A C 1
ATOM 3117 O O . ARG A 1 392 ? 21.520 -16.771 -25.453 1.00 50.69 392 ARG A O 1
ATOM 3124 N N . PRO A 1 393 ? 20.698 -16.710 -23.358 1.00 48.59 393 PRO A N 1
ATOM 3125 C CA . PRO A 1 393 ? 19.724 -17.751 -23.626 1.00 48.59 393 PRO A CA 1
ATOM 3126 C C . PRO A 1 393 ? 18.717 -17.251 -24.668 1.00 48.59 393 PRO A C 1
ATOM 3128 O O . PRO A 1 393 ? 18.053 -16.228 -24.474 1.00 48.59 393 PRO A O 1
ATOM 3131 N N . SER A 1 394 ? 18.604 -17.989 -25.773 1.00 45.09 394 SER A N 1
ATOM 3132 C CA . SER A 1 394 ? 17.475 -17.853 -26.688 1.00 45.09 394 SER A CA 1
ATOM 3133 C C . SER A 1 394 ? 16.179 -18.114 -25.914 1.00 45.09 394 SER A C 1
ATOM 3135 O O . SER A 1 394 ? 16.163 -18.916 -24.976 1.00 45.09 394 SER A O 1
ATOM 3137 N N . CYS A 1 395 ? 15.075 -17.470 -26.300 1.00 45.09 395 CYS A N 1
ATOM 3138 C CA . CYS A 1 395 ? 13.761 -17.694 -25.687 1.00 45.09 395 CYS A CA 1
ATOM 3139 C C . CYS A 1 395 ? 13.344 -19.180 -25.676 1.00 45.09 395 CYS A C 1
ATOM 3141 O O . CYS A 1 395 ? 12.579 -19.577 -24.806 1.00 45.09 395 CYS A O 1
ATOM 3143 N N . CYS A 1 396 ? 13.898 -20.006 -26.573 1.00 43.50 396 CYS A N 1
ATOM 3144 C CA . CYS A 1 396 ? 13.686 -21.454 -26.624 1.00 43.50 396 CYS A CA 1
ATOM 3145 C C . CYS A 1 396 ? 14.692 -22.312 -25.819 1.00 43.50 396 CYS A C 1
ATOM 3147 O O . CYS A 1 396 ? 14.427 -23.491 -25.608 1.00 43.50 396 CYS A O 1
ATOM 3149 N N . ASP A 1 397 ? 15.814 -21.765 -25.332 1.00 45.31 397 ASP A N 1
ATOM 3150 C CA . ASP A 1 397 ? 16.835 -22.534 -24.583 1.00 45.31 397 ASP A CA 1
ATOM 3151 C C . ASP A 1 397 ? 16.547 -22.644 -23.076 1.00 45.31 397 ASP A C 1
ATOM 3153 O O . ASP A 1 397 ? 17.143 -23.466 -22.371 1.00 45.31 397 ASP A O 1
ATOM 3157 N N . LEU A 1 398 ? 15.628 -21.823 -22.566 1.00 48.91 398 LEU A N 1
ATOM 3158 C CA . LEU A 1 398 ? 15.168 -21.864 -21.174 1.00 48.91 398 LEU A CA 1
ATOM 3159 C C . LEU A 1 398 ? 14.166 -23.002 -20.901 1.00 48.91 398 LEU A C 1
ATOM 3161 O O . LEU A 1 398 ? 13.926 -23.326 -19.738 1.00 48.91 398 LEU A O 1
ATOM 3165 N N . ASP A 1 399 ? 13.635 -23.627 -21.954 1.00 43.03 399 ASP A N 1
ATOM 3166 C CA . ASP A 1 399 ? 12.445 -24.484 -21.902 1.00 43.03 399 ASP A CA 1
ATOM 3167 C C . ASP A 1 399 ? 12.755 -25.971 -21.596 1.00 43.03 399 ASP A C 1
ATOM 3169 O O . ASP A 1 399 ? 11.930 -26.695 -21.048 1.00 43.03 399 ASP A O 1
ATOM 3173 N N . SER A 1 400 ? 13.962 -26.484 -21.879 1.00 37.56 400 SER A N 1
ATOM 3174 C CA . SER A 1 400 ? 14.101 -27.949 -22.070 1.00 37.56 400 SER A CA 1
ATOM 3175 C C . SER A 1 400 ? 14.879 -28.760 -21.025 1.00 37.56 400 SER A C 1
ATOM 3177 O O . SER A 1 400 ? 14.860 -29.986 -21.115 1.00 37.56 400 SER A O 1
ATOM 3179 N N . ARG A 1 401 ? 15.614 -28.167 -20.068 1.00 40.50 401 ARG A N 1
ATOM 3180 C CA . ARG A 1 401 ? 16.587 -28.956 -19.258 1.00 40.50 401 ARG A CA 1
ATOM 3181 C C . ARG A 1 401 ? 16.435 -28.976 -17.737 1.00 40.50 401 ARG A C 1
ATOM 3183 O O . ARG A 1 401 ? 17.144 -29.752 -17.106 1.00 40.50 401 ARG A O 1
ATOM 3190 N N . TYR A 1 402 ? 15.512 -28.221 -17.137 1.00 42.91 402 TYR A N 1
ATOM 3191 C CA . TYR A 1 402 ? 15.411 -28.166 -15.664 1.00 42.91 402 TYR A CA 1
ATOM 3192 C C . TYR A 1 402 ? 13.980 -28.225 -15.095 1.00 42.91 402 TYR A C 1
ATOM 3194 O O . TYR A 1 402 ? 13.786 -28.062 -13.893 1.00 42.91 402 TYR A O 1
ATOM 3202 N N . MET A 1 403 ? 12.977 -28.503 -15.931 1.00 36.03 403 MET A N 1
ATOM 3203 C CA . MET A 1 403 ? 11.554 -28.507 -15.562 1.00 36.03 403 MET A CA 1
ATOM 3204 C C . MET A 1 403 ? 11.025 -29.916 -15.237 1.00 36.03 403 MET A C 1
ATOM 3206 O O . MET A 1 403 ? 10.10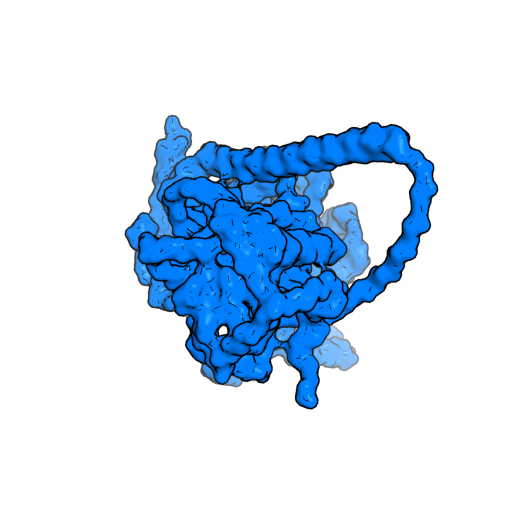1 -30.396 -15.880 1.00 36.03 403 MET A O 1
ATOM 3210 N N . VAL A 1 404 ? 11.573 -30.596 -14.225 1.00 34.34 404 VAL A N 1
ATOM 3211 C CA . VAL A 1 404 ? 10.834 -31.671 -13.534 1.00 34.34 404 VAL A CA 1
ATOM 3212 C C . VAL A 1 404 ? 11.183 -31.621 -12.052 1.00 34.34 404 VAL A C 1
ATOM 3214 O O . VAL A 1 404 ? 12.314 -31.925 -11.695 1.00 34.34 404 VAL A O 1
ATOM 3217 N N . MET A 1 405 ? 10.222 -31.247 -11.201 1.00 31.84 405 MET A N 1
ATOM 3218 C CA . MET A 1 405 ? 9.969 -31.903 -9.910 1.00 31.84 405 MET A CA 1
ATOM 3219 C C . MET A 1 405 ? 8.689 -31.355 -9.259 1.00 31.84 405 MET A C 1
ATOM 3221 O O . MET A 1 405 ? 8.355 -30.174 -9.361 1.00 31.84 405 MET A O 1
ATOM 3225 N N . GLU A 1 406 ? 7.950 -32.282 -8.661 1.00 32.62 406 GLU A N 1
ATOM 3226 C CA . GLU A 1 406 ? 6.554 -32.212 -8.234 1.00 32.62 406 GLU A CA 1
ATOM 3227 C C . GLU A 1 406 ? 6.245 -31.089 -7.229 1.00 32.62 406 GLU A C 1
ATOM 3229 O O . GLU A 1 406 ? 7.058 -30.735 -6.374 1.00 32.62 406 GLU A O 1
ATOM 3234 N N . ARG A 1 407 ? 5.015 -30.555 -7.299 1.00 40.06 407 ARG A N 1
ATOM 3235 C CA . ARG A 1 407 ? 4.425 -29.742 -6.225 1.00 40.06 407 ARG A CA 1
ATOM 3236 C C . ARG A 1 407 ? 4.202 -30.650 -5.014 1.00 40.06 407 ARG A C 1
ATOM 3238 O O . ARG A 1 407 ? 3.221 -31.390 -4.992 1.00 40.06 407 ARG A O 1
ATOM 3245 N N . THR A 1 408 ? 5.076 -30.603 -4.013 1.00 35.00 408 THR A N 1
ATOM 3246 C CA . THR A 1 408 ? 4.768 -31.211 -2.711 1.00 35.00 408 THR A CA 1
ATOM 3247 C C . THR A 1 408 ? 3.930 -30.240 -1.864 1.00 35.00 408 THR A C 1
ATOM 3249 O O . THR A 1 408 ? 4.092 -29.025 -2.002 1.00 35.00 408 THR A O 1
ATOM 3252 N N . PRO A 1 409 ? 3.025 -30.724 -0.992 1.00 36.75 409 PRO A N 1
ATOM 3253 C CA . PRO A 1 409 ? 2.034 -29.883 -0.303 1.00 36.75 409 PRO A CA 1
ATOM 3254 C C . PRO A 1 409 ? 2.606 -28.824 0.659 1.00 36.75 409 PRO A C 1
ATOM 3256 O O . PRO A 1 409 ? 1.878 -27.912 1.035 1.00 36.75 409 PRO A O 1
ATOM 3259 N N . ASP A 1 410 ? 3.896 -28.908 1.003 1.00 40.50 410 ASP A N 1
ATOM 3260 C CA . ASP A 1 410 ? 4.559 -28.058 2.006 1.00 40.50 410 ASP A CA 1
ATOM 3261 C C . ASP A 1 410 ? 5.618 -27.089 1.420 1.00 40.50 410 ASP A C 1
ATOM 3263 O O . ASP A 1 410 ? 6.508 -26.623 2.132 1.00 40.50 410 ASP A O 1
ATOM 3267 N N . THR A 1 411 ? 5.591 -26.782 0.115 1.00 41.06 411 THR A N 1
ATOM 3268 C CA . THR A 1 411 ? 6.726 -26.121 -0.568 1.00 41.06 411 THR A CA 1
ATOM 3269 C C . THR A 1 411 ? 6.696 -24.591 -0.624 1.00 41.06 411 THR A C 1
ATOM 3271 O O . THR A 1 411 ? 5.694 -23.966 -0.966 1.00 41.06 411 THR A O 1
ATOM 3274 N N . GLN A 1 412 ? 7.867 -23.989 -0.363 1.00 51.88 412 GLN A N 1
ATOM 3275 C CA . GLN A 1 412 ? 8.222 -22.617 -0.749 1.00 51.88 412 GLN A CA 1
ATOM 3276 C C . GLN A 1 412 ? 7.795 -22.346 -2.200 1.00 51.88 412 GLN A C 1
ATOM 3278 O O . GLN A 1 412 ? 8.037 -23.164 -3.086 1.00 51.88 412 GLN A O 1
ATOM 3283 N N . ILE A 1 413 ? 7.147 -21.205 -2.441 1.00 58.56 413 ILE A N 1
ATOM 3284 C CA . ILE A 1 413 ? 6.717 -20.780 -3.778 1.00 58.56 413 ILE A CA 1
ATOM 3285 C C . ILE A 1 413 ? 7.962 -20.408 -4.555 1.00 58.56 413 ILE A C 1
ATOM 3287 O O . ILE A 1 413 ? 8.649 -19.482 -4.146 1.00 58.56 413 ILE A O 1
ATOM 3291 N N . ILE A 1 414 ? 8.246 -21.094 -5.662 1.00 57.50 414 ILE A N 1
ATOM 3292 C CA . ILE A 1 414 ? 9.460 -20.828 -6.415 1.00 57.50 414 ILE A CA 1
ATOM 3293 C C . ILE A 1 414 ? 9.170 -20.415 -7.868 1.00 57.50 414 ILE A C 1
ATOM 3295 O O . ILE A 1 414 ? 8.689 -21.238 -8.644 1.00 57.50 414 ILE A O 1
ATOM 3299 N N . ALA A 1 415 ? 9.504 -19.170 -8.235 1.00 65.62 415 ALA A N 1
ATOM 3300 C CA . ALA A 1 415 ? 9.219 -18.573 -9.546 1.00 65.62 415 ALA A CA 1
ATOM 3301 C C . ALA A 1 415 ? 10.222 -18.980 -10.651 1.00 65.62 415 ALA A C 1
ATOM 3303 O O . ALA A 1 415 ? 11.443 -18.987 -10.434 1.00 65.62 415 ALA A O 1
ATOM 3304 N N . SER A 1 416 ? 9.691 -19.299 -11.835 1.00 77.50 416 SER A N 1
ATOM 3305 C CA . SER A 1 416 ? 10.383 -19.554 -13.111 1.00 77.50 416 SER A CA 1
ATOM 3306 C C . SER A 1 416 ? 10.426 -18.304 -14.008 1.00 77.50 416 SER A C 1
ATOM 3308 O O . SER A 1 416 ? 9.807 -17.295 -13.689 1.00 77.50 416 SER A O 1
ATOM 3310 N N . VAL A 1 417 ? 11.146 -18.345 -15.139 1.00 81.06 417 VAL A N 1
ATOM 3311 C CA . VAL A 1 417 ? 11.157 -17.216 -16.095 1.00 81.06 417 VAL A CA 1
ATOM 3312 C C . VAL A 1 417 ? 9.772 -16.977 -16.704 1.00 81.06 417 VAL A C 1
ATOM 3314 O O . VAL A 1 417 ? 9.379 -15.821 -16.842 1.00 81.06 417 VAL A O 1
ATOM 3317 N N . ASP A 1 418 ? 8.998 -18.033 -16.957 1.00 82.69 418 ASP A N 1
ATOM 3318 C CA . ASP A 1 418 ? 7.612 -17.904 -17.415 1.00 82.69 418 ASP A CA 1
ATOM 3319 C C . ASP A 1 418 ? 6.745 -17.203 -16.371 1.00 82.69 418 ASP A C 1
ATOM 3321 O O . ASP A 1 418 ? 5.967 -16.325 -16.727 1.00 82.69 418 ASP A O 1
ATOM 3325 N N . ASP A 1 419 ? 6.933 -17.497 -15.078 1.00 85.38 419 ASP A N 1
ATOM 3326 C CA . ASP A 1 419 ? 6.218 -16.795 -14.002 1.00 85.38 419 ASP A CA 1
ATOM 3327 C C . ASP A 1 419 ? 6.580 -15.298 -13.972 1.00 85.38 419 ASP A C 1
ATOM 3329 O O . ASP A 1 419 ? 5.712 -14.447 -13.778 1.00 85.38 419 ASP A O 1
ATOM 3333 N N . LEU A 1 420 ? 7.849 -14.951 -14.222 1.00 90.69 420 LEU A N 1
ATOM 3334 C CA . LEU A 1 420 ? 8.299 -13.556 -14.308 1.00 90.69 420 LEU A CA 1
ATOM 3335 C C . LEU A 1 420 ? 7.674 -12.822 -15.509 1.00 90.69 420 LEU A C 1
ATOM 3337 O O . LEU A 1 420 ? 7.213 -11.686 -15.369 1.00 90.69 420 LEU A O 1
ATOM 3341 N N . ILE A 1 421 ? 7.618 -13.465 -16.678 1.00 91.38 421 ILE A N 1
ATOM 3342 C CA . ILE A 1 421 ? 6.948 -12.920 -17.872 1.00 91.38 421 ILE A CA 1
ATOM 3343 C C . ILE A 1 421 ? 5.438 -12.809 -17.622 1.00 91.38 421 ILE A C 1
ATOM 3345 O O . ILE A 1 421 ? 4.819 -11.804 -17.980 1.00 91.38 421 ILE A O 1
ATOM 3349 N N . HIS A 1 422 ? 4.851 -13.794 -16.940 1.00 91.00 422 HIS A N 1
ATOM 3350 C CA . HIS A 1 422 ? 3.442 -13.819 -16.565 1.00 91.00 422 HIS A CA 1
ATOM 3351 C C . HIS A 1 422 ? 3.080 -12.688 -15.603 1.00 91.00 422 HIS A C 1
ATOM 3353 O O . HIS A 1 422 ? 2.028 -12.071 -15.769 1.00 91.00 422 HIS A O 1
ATOM 3359 N N . PHE A 1 423 ? 3.960 -12.326 -14.664 1.00 95.25 423 PHE A N 1
ATOM 3360 C CA . PHE A 1 423 ? 3.783 -11.114 -13.859 1.00 95.25 423 PHE A CA 1
ATOM 3361 C C . PHE A 1 423 ? 3.729 -9.862 -14.738 1.00 95.25 423 PHE A C 1
ATOM 3363 O O . PHE A 1 423 ? 2.826 -9.045 -14.565 1.00 95.25 423 PHE A O 1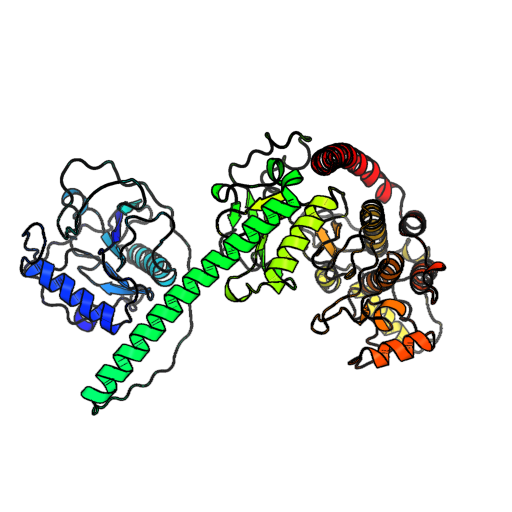
ATOM 3370 N N . GLY A 1 424 ? 4.633 -9.733 -15.714 1.00 97.44 424 GLY A N 1
ATOM 3371 C CA . GLY A 1 424 ? 4.607 -8.641 -16.694 1.00 97.44 424 GLY A CA 1
ATOM 3372 C C . GLY A 1 424 ? 3.286 -8.575 -17.468 1.00 97.44 424 GLY A C 1
ATOM 3373 O O . GLY A 1 424 ? 2.652 -7.521 -17.514 1.00 97.44 424 GLY A O 1
ATOM 3374 N N . TYR A 1 425 ? 2.830 -9.713 -17.996 1.00 96.44 425 TYR A N 1
ATOM 3375 C CA . TYR A 1 425 ? 1.555 -9.846 -18.708 1.00 96.44 425 TYR A CA 1
ATOM 3376 C C . TYR A 1 425 ? 0.361 -9.402 -17.849 1.00 96.44 425 TYR A C 1
ATOM 3378 O O . TYR A 1 425 ? -0.469 -8.604 -18.286 1.00 96.44 425 TYR A O 1
ATOM 3386 N N . GLN A 1 426 ? 0.297 -9.861 -16.597 1.00 95.56 426 GLN A N 1
ATOM 3387 C CA . GLN A 1 426 ? -0.758 -9.483 -15.657 1.00 95.56 426 GLN A CA 1
ATOM 3388 C C . GLN A 1 426 ? -0.751 -7.980 -15.323 1.00 95.56 426 GLN A C 1
ATOM 3390 O O . GLN A 1 426 ? -1.821 -7.375 -15.210 1.00 95.56 426 GLN A O 1
ATOM 3395 N N . ILE A 1 427 ? 0.430 -7.362 -15.190 1.00 98.25 427 ILE A N 1
ATOM 3396 C CA . ILE A 1 427 ? 0.550 -5.909 -14.986 1.00 98.25 427 ILE A CA 1
ATOM 3397 C C . ILE A 1 427 ? 0.015 -5.159 -16.208 1.00 98.25 427 ILE A C 1
ATOM 3399 O O . ILE A 1 427 ? -0.751 -4.213 -16.032 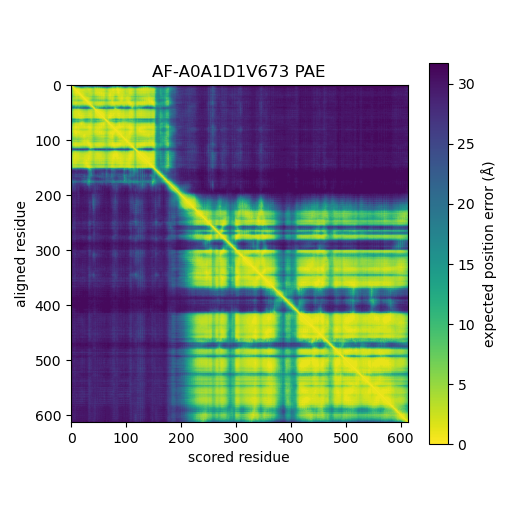1.00 98.25 427 ILE A O 1
ATOM 3403 N N . CYS A 1 428 ? 0.357 -5.584 -17.431 1.00 98.00 428 CYS A N 1
ATOM 3404 C CA . CYS A 1 428 ? -0.163 -4.951 -18.646 1.00 98.00 428 CYS A CA 1
ATOM 3405 C C . CYS A 1 428 ? -1.691 -4.999 -18.704 1.00 98.00 428 CYS A C 1
ATOM 3407 O O . CYS A 1 428 ? -2.307 -3.965 -18.946 1.00 98.00 428 CYS A O 1
ATOM 3409 N N . ARG A 1 429 ? -2.304 -6.147 -18.384 1.00 95.75 429 ARG A N 1
ATOM 3410 C CA . ARG A 1 429 ? -3.771 -6.279 -18.320 1.00 95.75 429 ARG A CA 1
ATOM 3411 C C . ARG A 1 429 ? -4.396 -5.321 -17.314 1.00 95.75 429 ARG A C 1
ATOM 3413 O O . ARG A 1 429 ? -5.369 -4.639 -17.616 1.00 95.75 429 ARG A O 1
ATOM 3420 N N . GLY A 1 430 ? -3.825 -5.248 -16.112 1.00 95.94 430 GLY A N 1
ATOM 3421 C CA . GLY A 1 430 ? -4.298 -4.322 -15.087 1.00 95.94 430 GLY A CA 1
ATOM 3422 C C . GLY A 1 430 ? -4.170 -2.857 -15.511 1.00 95.94 430 GLY A C 1
ATOM 3423 O O . GLY A 1 430 ? -5.112 -2.093 -15.326 1.00 95.94 430 GLY A O 1
ATOM 3424 N N . MET A 1 431 ? -3.048 -2.470 -16.117 1.00 97.62 431 MET A N 1
ATOM 3425 C CA . MET A 1 431 ? -2.817 -1.096 -16.573 1.00 97.62 431 MET A CA 1
ATOM 3426 C C . MET A 1 431 ? -3.654 -0.709 -17.795 1.00 97.62 431 MET A C 1
ATOM 3428 O O . MET A 1 431 ? -4.061 0.447 -17.897 1.00 97.62 431 MET A O 1
ATOM 3432 N N . ASP A 1 432 ? -3.959 -1.654 -18.686 1.00 95.88 432 ASP A N 1
ATOM 3433 C CA . ASP A 1 432 ? -4.900 -1.440 -19.789 1.00 95.88 432 ASP A CA 1
ATOM 3434 C C . ASP A 1 432 ? -6.306 -1.144 -19.252 1.00 95.88 432 ASP A C 1
ATOM 3436 O O . ASP A 1 432 ? -6.955 -0.180 -19.663 1.00 95.88 432 ASP A O 1
ATOM 3440 N N . PHE A 1 433 ? -6.731 -1.884 -18.222 1.00 94.06 433 PHE A N 1
ATOM 3441 C CA . PHE A 1 433 ? -7.973 -1.578 -17.524 1.00 94.06 433 PHE A CA 1
ATOM 3442 C C . PHE A 1 433 ? -7.919 -0.205 -16.835 1.00 94.06 433 PHE A C 1
ATOM 3444 O O . PHE A 1 433 ? -8.828 0.591 -17.045 1.00 94.06 433 PHE A O 1
ATOM 3451 N N . VAL A 1 434 ? -6.856 0.138 -16.091 1.00 94.12 434 VAL A N 1
ATOM 3452 C CA . VAL A 1 434 ? -6.691 1.488 -15.494 1.00 94.12 434 VAL A CA 1
ATOM 3453 C C . VAL A 1 434 ? -6.813 2.586 -16.559 1.00 94.12 434 VAL A C 1
ATOM 3455 O O . VAL A 1 434 ? -7.505 3.584 -16.345 1.00 94.12 434 VAL A O 1
ATOM 3458 N N . PHE A 1 435 ? -6.204 2.384 -17.728 1.00 92.62 435 PHE A N 1
ATOM 3459 C CA . PHE A 1 435 ? -6.309 3.313 -18.847 1.00 92.62 435 PHE A CA 1
ATOM 3460 C C . PHE A 1 435 ? -7.742 3.436 -19.377 1.00 92.62 435 PHE A C 1
ATOM 3462 O O . PHE A 1 435 ? -8.209 4.554 -19.596 1.00 92.62 435 PHE A O 1
ATOM 3469 N N . SER A 1 436 ? -8.472 2.323 -19.507 1.00 91.81 436 SER A N 1
ATOM 3470 C CA . SER A 1 436 ? -9.888 2.327 -19.915 1.00 91.81 436 SER A CA 1
ATOM 3471 C C . SER A 1 436 ? -10.790 3.117 -18.955 1.00 91.81 436 SER A C 1
ATOM 3473 O O . SER A 1 436 ? -11.821 3.651 -19.358 1.00 91.81 436 SER A O 1
ATOM 3475 N N . ARG A 1 437 ? -10.366 3.262 -17.691 1.00 89.12 437 ARG A N 1
ATOM 3476 C CA . ARG A 1 437 ? -11.016 4.099 -16.667 1.00 89.12 437 ARG A CA 1
ATOM 3477 C C . ARG A 1 437 ? -10.584 5.567 -16.724 1.00 89.12 437 ARG A C 1
ATOM 3479 O O . ARG A 1 437 ? -10.939 6.345 -15.841 1.00 89.12 437 ARG A O 1
ATOM 3486 N N . ASN A 1 438 ? -9.838 5.949 -17.762 1.00 89.19 438 ASN A N 1
ATOM 3487 C CA . ASN A 1 438 ? -9.270 7.275 -17.981 1.00 89.19 438 ASN A CA 1
ATOM 3488 C C . ASN A 1 438 ? -8.354 7.737 -16.832 1.00 89.19 438 ASN A C 1
ATOM 3490 O O . ASN A 1 438 ? -8.350 8.914 -16.467 1.00 89.19 438 ASN A O 1
ATOM 3494 N N . MET A 1 439 ? -7.587 6.806 -16.257 1.00 90.75 439 MET A N 1
ATOM 3495 C CA . MET A 1 439 ? -6.692 7.056 -15.127 1.00 90.75 439 MET A CA 1
ATOM 3496 C C . MET A 1 439 ? -5.220 6.851 -15.509 1.00 90.75 439 MET A C 1
ATOM 3498 O O . MET A 1 439 ? -4.886 6.023 -16.355 1.00 90.75 439 MET A O 1
ATOM 3502 N N . ILE A 1 440 ? -4.335 7.602 -14.851 1.00 91.50 440 ILE A N 1
ATOM 3503 C CA . ILE A 1 440 ? -2.873 7.473 -14.928 1.00 91.50 440 ILE A CA 1
ATOM 3504 C C . ILE A 1 440 ? -2.364 7.113 -13.529 1.00 91.50 440 ILE A C 1
ATOM 3506 O O . ILE A 1 440 ? -2.715 7.796 -12.560 1.00 91.50 440 ILE A O 1
ATOM 3510 N N . HIS A 1 441 ? -1.530 6.080 -13.410 1.00 92.38 441 HIS A N 1
ATOM 3511 C CA . HIS A 1 441 ? -1.025 5.560 -12.137 1.00 92.38 441 HIS A CA 1
ATOM 3512 C C . HIS A 1 441 ? 0.078 6.443 -11.531 1.00 92.38 441 HIS A C 1
ATOM 3514 O O . HIS A 1 441 ? 0.014 6.787 -10.348 1.00 92.38 441 HIS A O 1
ATOM 3520 N N . ARG A 1 442 ? 1.068 6.858 -12.338 1.00 91.25 442 ARG A N 1
ATOM 3521 C CA . ARG A 1 442 ? 2.170 7.798 -12.006 1.00 91.25 442 ARG A CA 1
ATOM 3522 C C . ARG A 1 442 ? 3.237 7.294 -11.032 1.00 91.25 442 ARG A C 1
ATOM 3524 O O . ARG A 1 442 ? 4.271 7.944 -10.888 1.00 91.25 442 ARG A O 1
ATOM 3531 N N . ASP A 1 443 ? 3.000 6.160 -10.382 1.00 91.19 443 ASP A N 1
ATOM 3532 C CA . ASP A 1 443 ? 3.968 5.494 -9.499 1.00 91.19 443 ASP A CA 1
ATOM 3533 C C . ASP A 1 443 ? 4.031 3.974 -9.746 1.00 91.19 443 ASP A C 1
ATOM 3535 O O . ASP A 1 443 ? 3.978 3.169 -8.820 1.00 91.19 443 ASP A O 1
ATOM 3539 N N . LEU A 1 444 ? 4.036 3.545 -11.012 1.00 96.19 444 LEU A N 1
ATOM 3540 C CA . LEU A 1 444 ? 4.106 2.117 -11.342 1.00 96.19 444 LEU A CA 1
ATOM 3541 C C . LEU A 1 444 ? 5.531 1.583 -11.104 1.00 96.19 444 LEU A C 1
ATOM 3543 O O . LEU A 1 444 ? 6.484 2.046 -11.729 1.00 96.19 444 LEU A O 1
ATOM 3547 N N . ALA A 1 445 ? 5.668 0.632 -10.180 1.00 96.31 445 ALA A N 1
ATOM 3548 C CA . ALA A 1 445 ? 6.935 0.012 -9.783 1.00 96.31 445 ALA A CA 1
ATOM 3549 C C . ALA A 1 445 ? 6.678 -1.320 -9.067 1.00 96.31 445 ALA A C 1
ATOM 3551 O O . ALA A 1 445 ? 5.607 -1.494 -8.480 1.00 96.31 445 ALA A O 1
ATOM 3552 N N . ALA A 1 446 ? 7.667 -2.219 -8.995 1.00 95.94 446 ALA A N 1
ATOM 3553 C CA . ALA A 1 446 ? 7.491 -3.532 -8.355 1.00 95.94 446 ALA A CA 1
ATOM 3554 C C . ALA A 1 446 ? 7.068 -3.448 -6.869 1.00 95.94 446 ALA A C 1
ATOM 3556 O O . ALA A 1 446 ? 6.347 -4.313 -6.377 1.00 95.94 446 ALA A O 1
ATOM 3557 N N . ARG A 1 447 ? 7.444 -2.378 -6.152 1.00 93.94 447 ARG A N 1
ATOM 3558 C CA . ARG A 1 447 ? 6.997 -2.109 -4.764 1.00 93.94 447 ARG A CA 1
ATOM 3559 C C . ARG A 1 447 ? 5.486 -1.872 -4.623 1.00 93.94 447 ARG A C 1
ATOM 3561 O O . ARG A 1 447 ? 4.940 -2.098 -3.547 1.00 93.94 447 ARG A O 1
ATOM 3568 N N . ASN A 1 448 ? 4.839 -1.425 -5.699 1.00 94.88 448 ASN A N 1
ATOM 3569 C CA . ASN A 1 448 ? 3.408 -1.119 -5.770 1.00 94.88 448 ASN A CA 1
ATOM 3570 C C . ASN A 1 448 ? 2.624 -2.238 -6.475 1.00 94.88 448 ASN A C 1
ATOM 3572 O O . ASN A 1 448 ? 1.435 -2.100 -6.746 1.00 94.88 448 ASN A O 1
ATOM 3576 N N . ILE A 1 449 ? 3.280 -3.367 -6.749 1.00 96.81 449 ILE A N 1
ATOM 3577 C CA . ILE A 1 449 ? 2.644 -4.593 -7.213 1.00 96.81 449 ILE A CA 1
ATOM 3578 C C . ILE A 1 449 ? 2.571 -5.562 -6.038 1.00 96.81 449 ILE A C 1
ATOM 3580 O O . ILE A 1 449 ? 3.584 -5.825 -5.396 1.00 96.81 449 ILE A O 1
ATOM 3584 N N . LEU A 1 450 ? 1.389 -6.096 -5.744 1.00 93.88 450 LEU A N 1
ATOM 3585 C CA . LEU A 1 450 ? 1.181 -7.105 -4.707 1.00 93.88 450 LEU A CA 1
ATOM 3586 C C . LEU A 1 450 ? 0.890 -8.480 -5.319 1.00 93.88 450 LEU A C 1
ATOM 3588 O O . LEU A 1 450 ? 0.425 -8.577 -6.455 1.00 93.88 450 LEU A O 1
ATOM 3592 N N . LEU A 1 451 ? 1.133 -9.539 -4.548 1.00 88.31 451 LEU A N 1
ATOM 3593 C CA . LEU A 1 451 ? 0.864 -10.923 -4.936 1.00 88.31 451 LEU A CA 1
ATOM 3594 C C . LEU A 1 451 ? -0.047 -11.627 -3.921 1.00 88.31 451 LEU A C 1
ATOM 3596 O O . LEU A 1 451 ? 0.158 -11.550 -2.704 1.00 88.31 451 LEU A O 1
ATOM 3600 N N . ASN A 1 452 ? -1.048 -12.354 -4.417 1.00 83.38 452 ASN A N 1
ATOM 3601 C CA . ASN A 1 452 ? -1.842 -13.274 -3.596 1.00 83.38 452 ASN A CA 1
ATOM 3602 C C . ASN A 1 452 ? -1.240 -14.694 -3.593 1.00 83.38 452 ASN A C 1
ATOM 3604 O O . ASN A 1 452 ? -0.279 -14.977 -4.304 1.00 83.38 452 ASN A O 1
ATOM 3608 N N . SER A 1 453 ? -1.814 -15.604 -2.803 1.00 79.31 453 SER A N 1
ATOM 3609 C CA . SER A 1 453 ? -1.357 -16.998 -2.676 1.00 79.31 453 SER A CA 1
ATOM 3610 C C . SER A 1 453 ? -1.379 -17.791 -3.988 1.00 79.31 453 SER A C 1
ATOM 3612 O O . SER A 1 453 ? -0.656 -18.774 -4.109 1.00 79.31 453 SER A O 1
ATOM 3614 N N . ALA A 1 454 ? -2.164 -17.357 -4.976 1.00 78.38 454 ALA A N 1
ATOM 3615 C CA . ALA A 1 454 ? -2.238 -17.951 -6.307 1.00 78.38 454 ALA A CA 1
ATOM 3616 C C . ALA A 1 454 ? -1.245 -17.322 -7.307 1.00 78.38 454 ALA A C 1
ATOM 3618 O O . ALA A 1 454 ? -1.385 -17.529 -8.509 1.00 78.38 454 ALA A O 1
ATOM 3619 N N . MET A 1 455 ? -0.280 -16.521 -6.836 1.00 82.62 455 MET A N 1
ATOM 3620 C CA . MET A 1 455 ? 0.649 -15.738 -7.665 1.00 82.62 455 MET A CA 1
ATOM 3621 C C . MET A 1 455 ? -0.045 -14.804 -8.672 1.00 82.62 455 MET A C 1
ATOM 3623 O O . MET A 1 455 ? 0.503 -14.460 -9.720 1.00 82.62 455 MET A O 1
ATOM 3627 N N . THR A 1 456 ? -1.266 -14.371 -8.356 1.00 85.94 456 THR A N 1
ATOM 3628 C CA . THR A 1 456 ? -1.952 -13.336 -9.130 1.00 85.94 456 THR A CA 1
ATOM 3629 C C . THR A 1 456 ? -1.418 -11.972 -8.721 1.00 85.94 456 THR A C 1
ATOM 3631 O O . THR A 1 456 ? -1.410 -11.629 -7.534 1.00 85.94 456 THR A O 1
ATOM 3634 N N . VAL A 1 457 ? -1.008 -11.191 -9.714 1.00 93.38 457 VAL A N 1
ATOM 3635 C CA . VAL A 1 457 ? -0.549 -9.812 -9.550 1.00 93.38 457 VAL A CA 1
ATOM 3636 C C . VAL A 1 457 ? -1.729 -8.884 -9.301 1.00 93.38 457 VAL A C 1
ATOM 3638 O O . VAL A 1 457 ? -2.741 -8.968 -9.994 1.00 93.38 457 VAL A O 1
ATOM 3641 N N . LYS A 1 458 ? -1.562 -7.967 -8.345 1.00 92.50 458 LYS A N 1
ATOM 3642 C CA . LYS A 1 458 ? -2.504 -6.909 -7.985 1.00 92.50 458 LYS A CA 1
ATOM 3643 C C . LYS A 1 458 ? -1.796 -5.552 -7.963 1.00 92.50 458 LYS A C 1
ATOM 3645 O O . LYS A 1 458 ? -0.957 -5.311 -7.098 1.00 92.50 458 LYS A O 1
ATOM 3650 N N . ILE A 1 459 ? -2.132 -4.663 -8.895 1.00 96.06 459 ILE A N 1
ATOM 3651 C CA . ILE A 1 459 ? -1.622 -3.282 -8.910 1.00 96.06 459 ILE A CA 1
ATOM 3652 C C . ILE A 1 459 ? -2.237 -2.507 -7.737 1.00 96.06 459 ILE A C 1
ATOM 3654 O O . ILE A 1 459 ? -3.453 -2.560 -7.532 1.00 96.06 459 ILE A O 1
ATOM 3658 N N . ALA A 1 460 ? -1.402 -1.816 -6.962 1.00 91.69 460 ALA A N 1
ATOM 3659 C CA . ALA A 1 460 ? -1.758 -1.132 -5.721 1.00 91.69 460 ALA A CA 1
ATOM 3660 C C . ALA A 1 460 ? -1.213 0.311 -5.670 1.00 91.69 460 ALA A C 1
ATOM 3662 O O . ALA A 1 460 ? -0.448 0.730 -6.523 1.00 91.69 460 ALA A O 1
ATOM 3663 N N . ASP A 1 461 ? -1.567 1.036 -4.603 1.00 83.81 461 ASP A N 1
ATOM 3664 C CA . ASP A 1 461 ? -1.117 2.404 -4.281 1.00 83.81 461 ASP A CA 1
ATOM 3665 C C . ASP A 1 461 ? -1.506 3.491 -5.302 1.00 83.81 461 ASP A C 1
ATOM 3667 O O . ASP A 1 461 ? -0.689 4.225 -5.856 1.00 83.81 461 ASP A O 1
ATOM 3671 N N . PHE A 1 462 ? -2.817 3.681 -5.457 1.00 78.56 462 PHE A N 1
ATOM 3672 C CA . PHE A 1 462 ? -3.411 4.745 -6.272 1.00 78.56 462 PHE A CA 1
ATOM 3673 C C . PHE A 1 462 ? -3.322 6.142 -5.619 1.00 78.56 462 PHE A C 1
ATOM 3675 O O . PHE A 1 462 ? -3.978 7.081 -6.072 1.00 78.56 462 PHE A O 1
ATOM 3682 N N . GLY A 1 463 ? -2.507 6.335 -4.573 1.00 71.56 463 GLY A N 1
ATOM 3683 C CA . GLY A 1 463 ? -2.378 7.627 -3.884 1.00 71.56 463 GLY A CA 1
ATOM 3684 C C . GLY A 1 463 ? -1.871 8.758 -4.792 1.00 71.56 463 GLY A C 1
ATOM 3685 O O . GLY A 1 463 ? -2.253 9.923 -4.635 1.00 71.56 463 GLY A O 1
ATOM 3686 N N . MET A 1 464 ? -1.058 8.419 -5.798 1.00 68.50 464 MET A N 1
ATOM 3687 C CA . MET A 1 464 ? -0.585 9.364 -6.819 1.00 68.50 464 MET A CA 1
ATOM 3688 C C . MET A 1 464 ? -1.434 9.370 -8.097 1.00 68.50 464 MET A C 1
ATOM 3690 O O . MET A 1 464 ? -1.263 10.286 -8.910 1.00 68.50 464 MET A O 1
ATOM 3694 N N . ALA A 1 465 ? -2.365 8.421 -8.247 1.00 70.81 465 ALA A N 1
ATOM 3695 C CA . ALA A 1 465 ? -3.154 8.238 -9.459 1.00 70.81 465 ALA A CA 1
ATOM 3696 C C . ALA A 1 465 ? -4.136 9.389 -9.689 1.00 70.81 465 ALA A C 1
ATOM 3698 O O . ALA A 1 465 ? -4.644 9.989 -8.737 1.00 70.81 465 ALA A O 1
ATOM 3699 N N . ARG A 1 466 ? -4.383 9.740 -10.950 1.00 75.12 466 ARG A N 1
ATOM 3700 C CA . ARG A 1 466 ? -5.257 10.859 -11.333 1.00 75.12 466 ARG A CA 1
ATOM 3701 C C . ARG A 1 466 ? -6.025 10.535 -12.604 1.00 75.12 466 ARG A C 1
ATOM 3703 O O . ARG A 1 466 ? -5.589 9.694 -13.384 1.00 75.12 466 ARG A O 1
ATOM 3710 N N . ASP A 1 467 ? -7.111 11.266 -12.825 1.00 74.25 467 ASP A N 1
ATOM 3711 C CA . ASP A 1 467 ? -7.749 11.322 -14.134 1.00 74.25 467 ASP A CA 1
ATOM 3712 C C . ASP A 1 467 ? -6.775 11.867 -15.180 1.00 74.25 467 ASP A C 1
ATOM 3714 O O . ASP A 1 467 ? -5.939 12.725 -14.887 1.00 74.25 467 ASP A O 1
ATOM 3718 N N . ASN A 1 468 ? -6.919 11.402 -16.416 1.00 65.81 468 ASN A N 1
ATOM 3719 C CA . ASN A 1 468 ? -6.109 11.781 -17.575 1.00 65.81 468 ASN A CA 1
ATOM 3720 C C . ASN A 1 468 ? -6.367 13.225 -18.076 1.00 65.81 468 ASN A C 1
ATOM 3722 O O . ASN A 1 468 ? -6.150 13.543 -19.241 1.00 65.81 468 ASN A O 1
ATOM 3726 N N . SER A 1 469 ? -6.869 14.114 -17.217 1.00 59.00 469 SER A N 1
ATOM 3727 C CA . SER A 1 469 ? -6.935 15.552 -17.487 1.00 59.00 469 SER A CA 1
ATOM 3728 C C . SER A 1 469 ? -5.561 16.180 -17.252 1.00 59.00 469 SER A C 1
ATOM 3730 O O . SER A 1 469 ? -4.924 15.865 -16.245 1.00 59.00 469 SER A O 1
ATOM 3732 N N . GLU A 1 470 ? -5.114 17.085 -18.128 1.00 49.94 470 GLU A N 1
ATOM 3733 C CA . GLU A 1 470 ? -3.832 17.790 -17.988 1.00 49.94 470 GLU A CA 1
ATOM 3734 C C . GLU A 1 470 ? -3.724 18.489 -16.620 1.00 49.94 470 GLU A C 1
ATOM 3736 O O . GLU A 1 470 ? -4.281 19.560 -16.388 1.00 49.94 470 GLU A O 1
ATOM 3741 N N . TYR A 1 471 ? -2.994 17.875 -15.689 1.00 49.47 471 TYR A N 1
ATOM 3742 C CA . TYR A 1 471 ? -2.732 18.426 -14.365 1.00 49.47 471 TYR A CA 1
ATOM 3743 C C . TYR A 1 471 ? -1.239 18.687 -14.205 1.00 49.47 471 TYR A C 1
ATOM 3745 O O . TYR A 1 471 ? -0.427 17.766 -14.250 1.00 49.47 471 TYR A O 1
ATOM 3753 N N . VAL A 1 472 ? -0.874 19.940 -13.939 1.00 51.72 472 VAL A N 1
ATOM 3754 C CA . VAL A 1 472 ? 0.482 20.301 -13.516 1.00 51.72 472 VAL A CA 1
ATOM 3755 C C . VAL A 1 472 ? 0.568 20.144 -12.000 1.00 51.72 472 VAL A C 1
ATOM 3757 O O . VAL A 1 472 ? -0.216 20.735 -11.260 1.00 51.72 472 VAL A O 1
ATOM 3760 N N . MET A 1 473 ? 1.527 19.345 -11.527 1.00 53.06 473 MET A N 1
ATOM 3761 C CA . MET A 1 473 ? 1.779 19.157 -10.097 1.00 53.06 473 MET A CA 1
ATOM 3762 C C . MET A 1 473 ? 2.110 20.510 -9.448 1.00 53.06 473 MET A C 1
ATOM 3764 O O . MET A 1 473 ? 3.136 21.103 -9.749 1.00 53.06 473 MET A O 1
ATOM 3768 N N . GLN A 1 474 ? 1.235 20.999 -8.564 1.00 46.31 474 GLN A N 1
ATOM 3769 C CA . GLN A 1 474 ? 1.333 22.346 -7.975 1.00 46.31 474 GLN A CA 1
ATOM 3770 C C . GLN A 1 474 ? 2.289 22.452 -6.772 1.00 46.31 474 GLN A C 1
ATOM 3772 O O . GLN A 1 474 ? 2.388 23.516 -6.170 1.00 46.31 474 GLN A O 1
ATOM 3777 N N . SER A 1 475 ? 2.969 21.373 -6.371 1.00 49.31 475 SER A N 1
ATOM 3778 C CA . SER A 1 475 ? 3.760 21.364 -5.137 1.00 49.31 475 SER A CA 1
ATOM 3779 C C . SER A 1 475 ? 5.140 20.758 -5.330 1.00 49.31 475 SER A C 1
ATOM 3781 O O . SER A 1 475 ? 5.276 19.602 -5.735 1.00 49.31 475 SER A O 1
ATOM 3783 N N . ASP A 1 476 ? 6.162 21.536 -4.964 1.00 54.09 476 ASP A N 1
ATOM 3784 C CA . ASP A 1 476 ? 7.549 21.126 -5.116 1.00 54.09 476 ASP A CA 1
ATOM 3785 C C . ASP A 1 476 ? 8.046 20.117 -4.067 1.00 54.09 476 ASP A C 1
ATOM 3787 O O . ASP A 1 476 ? 9.143 19.569 -4.201 1.00 54.09 476 ASP A O 1
ATOM 3791 N N . THR A 1 477 ? 7.233 19.818 -3.054 1.00 53.88 477 THR A N 1
ATOM 3792 C CA . THR A 1 477 ? 7.630 19.047 -1.866 1.00 53.88 477 THR A CA 1
ATOM 3793 C C . THR A 1 477 ? 7.371 17.542 -1.966 1.00 53.88 477 THR A C 1
ATOM 3795 O O . THR A 1 477 ? 7.745 16.806 -1.056 1.00 53.88 477 THR A O 1
ATOM 3798 N N . VAL A 1 478 ? 6.742 17.061 -3.045 1.00 61.88 478 VAL A N 1
ATOM 3799 C CA . VAL A 1 478 ? 6.459 15.627 -3.230 1.00 61.88 478 VAL A CA 1
ATOM 3800 C C . VAL A 1 478 ? 7.708 14.905 -3.727 1.00 61.88 478 VAL A C 1
ATOM 3802 O O . VAL A 1 478 ? 8.191 15.197 -4.822 1.00 61.88 478 VAL A O 1
ATOM 3805 N N . GLU A 1 479 ? 8.207 13.958 -2.933 1.00 67.31 479 GLU A N 1
ATOM 3806 C CA . GLU A 1 479 ? 9.282 13.047 -3.326 1.00 67.31 479 GLU A CA 1
ATOM 3807 C C . GLU A 1 479 ? 8.801 12.168 -4.490 1.00 67.31 479 GLU A C 1
ATOM 3809 O O . GLU A 1 479 ? 7.755 11.524 -4.407 1.00 67.31 479 GLU A O 1
ATOM 3814 N N . LEU A 1 480 ? 9.523 12.206 -5.612 1.00 76.88 480 LEU A N 1
ATOM 3815 C CA . LEU A 1 480 ? 9.133 11.510 -6.836 1.00 76.88 480 LEU A CA 1
ATOM 3816 C C . LEU A 1 480 ? 9.920 10.206 -6.998 1.00 76.88 480 LEU A C 1
ATOM 3818 O O . LEU A 1 480 ? 11.099 10.160 -6.635 1.00 76.88 480 LEU A O 1
ATOM 3822 N N . PRO A 1 481 ? 9.330 9.173 -7.625 1.00 87.44 481 PRO A N 1
ATOM 3823 C CA . PRO A 1 481 ? 9.994 7.900 -7.885 1.00 87.44 481 PRO A CA 1
ATOM 3824 C C . PRO A 1 481 ? 10.985 8.026 -9.050 1.00 87.44 481 PRO A C 1
ATOM 3826 O O . PRO A 1 481 ? 10.782 7.455 -10.117 1.00 87.44 481 PRO A O 1
ATOM 3829 N N . LEU A 1 482 ? 12.061 8.796 -8.859 1.00 88.88 482 LEU A N 1
ATOM 3830 C CA . LEU A 1 482 ? 12.921 9.308 -9.930 1.00 88.88 482 LEU A CA 1
ATOM 3831 C C . LEU A 1 482 ? 13.345 8.245 -10.958 1.00 88.88 482 LEU A C 1
ATOM 3833 O O . LEU A 1 482 ? 13.259 8.492 -12.154 1.00 88.88 482 LEU A O 1
ATOM 3837 N N . ARG A 1 483 ? 13.746 7.053 -10.499 1.00 93.38 483 ARG A N 1
ATOM 3838 C CA . ARG A 1 483 ? 14.214 5.946 -11.355 1.00 93.38 483 ARG A CA 1
ATOM 3839 C C . ARG A 1 483 ? 13.125 5.367 -12.273 1.00 93.38 483 ARG A C 1
ATOM 3841 O O . ARG A 1 483 ? 13.459 4.714 -13.247 1.00 93.38 483 ARG A O 1
ATOM 3848 N N . TRP A 1 484 ? 11.844 5.608 -12.008 1.00 95.50 484 TRP A N 1
ATOM 3849 C CA . TRP A 1 484 ? 10.728 5.120 -12.832 1.00 95.50 484 TRP A CA 1
ATOM 3850 C C . TRP A 1 484 ? 10.127 6.205 -13.726 1.00 95.50 484 TRP A C 1
ATOM 3852 O O . TRP A 1 484 ? 9.255 5.898 -14.537 1.00 95.50 484 TRP A O 1
ATOM 3862 N N . LEU A 1 485 ? 10.563 7.461 -13.594 1.00 92.94 485 LEU A N 1
ATOM 3863 C CA . LEU A 1 485 ? 9.990 8.572 -14.348 1.00 92.94 485 LEU A CA 1
ATOM 3864 C C . LEU A 1 485 ? 10.446 8.569 -15.808 1.00 92.94 485 LEU A C 1
ATOM 3866 O O . LEU A 1 485 ? 11.624 8.374 -16.109 1.00 92.94 485 LEU A O 1
ATOM 3870 N N . ALA A 1 486 ? 9.503 8.874 -16.697 1.00 94.38 486 ALA A N 1
ATOM 3871 C CA . ALA A 1 486 ? 9.778 9.124 -18.102 1.00 94.38 486 ALA A CA 1
ATOM 3872 C C . ALA A 1 486 ? 10.517 10.466 -18.309 1.00 94.38 486 ALA A C 1
ATOM 3874 O O . ALA A 1 486 ? 10.354 11.384 -17.493 1.00 94.38 486 ALA A O 1
ATOM 3875 N N . PRO A 1 487 ? 11.296 10.634 -19.397 1.00 92.62 487 PRO A N 1
ATOM 3876 C CA . PRO A 1 487 ? 12.058 11.858 -19.664 1.00 92.62 487 PRO A CA 1
ATOM 3877 C C . PRO A 1 487 ? 11.214 13.141 -19.627 1.00 92.62 487 PRO A C 1
ATOM 3879 O O . PRO A 1 487 ? 11.647 14.158 -19.075 1.00 92.62 487 PRO A O 1
ATOM 3882 N N . GLU A 1 488 ? 9.997 13.097 -20.171 1.00 91.00 488 GLU A N 1
ATOM 3883 C CA . GLU A 1 488 ? 9.053 14.216 -20.170 1.00 91.00 488 GLU A CA 1
ATOM 3884 C C . GLU A 1 488 ? 8.560 14.569 -18.760 1.00 91.00 488 GLU A C 1
ATOM 3886 O O . GLU A 1 488 ? 8.444 15.750 -18.433 1.00 91.00 488 GLU A O 1
ATOM 3891 N N . SER A 1 489 ? 8.354 13.567 -17.899 1.00 89.12 489 SER A N 1
ATOM 3892 C CA . SER A 1 489 ? 7.915 13.749 -16.510 1.00 89.12 489 SER A CA 1
ATOM 3893 C C . SER A 1 489 ? 9.033 14.276 -15.606 1.00 89.12 489 SER A C 1
ATOM 3895 O O . SER A 1 489 ? 8.749 14.952 -14.615 1.00 89.12 489 SER A O 1
ATOM 3897 N N . ILE A 1 490 ? 10.297 13.995 -15.947 1.00 87.19 490 ILE A N 1
ATOM 3898 C CA . ILE A 1 490 ? 11.480 14.578 -15.291 1.00 87.19 490 ILE A CA 1
ATOM 3899 C C . ILE A 1 490 ? 11.665 16.036 -15.728 1.00 87.19 490 ILE A C 1
ATOM 3901 O O . ILE A 1 490 ? 11.892 16.907 -14.892 1.00 87.19 490 ILE A O 1
ATOM 3905 N N . THR A 1 491 ? 11.577 16.298 -17.037 1.00 83.19 491 THR A N 1
ATOM 3906 C CA . THR A 1 491 ? 11.873 17.614 -17.629 1.00 83.19 491 THR A CA 1
ATOM 3907 C C . THR A 1 491 ? 10.793 18.639 -17.304 1.00 83.19 491 THR A C 1
ATOM 3909 O O . THR A 1 491 ? 11.096 19.764 -16.912 1.00 83.19 491 THR A O 1
ATOM 3912 N N . ARG A 1 492 ? 9.524 18.251 -17.438 1.00 78.12 492 ARG A N 1
ATOM 3913 C CA . ARG A 1 492 ? 8.374 19.071 -17.069 1.00 78.12 492 ARG A CA 1
ATOM 3914 C C . ARG A 1 492 ? 7.678 18.390 -15.902 1.00 78.12 492 ARG A C 1
ATOM 3916 O O . ARG A 1 492 ? 6.766 17.588 -16.101 1.00 78.12 492 ARG A O 1
ATOM 3923 N N . ARG A 1 493 ? 8.120 18.703 -14.678 1.00 70.25 493 ARG A N 1
ATOM 3924 C CA . ARG A 1 493 ? 7.521 18.163 -13.449 1.00 70.25 493 ARG A CA 1
ATOM 3925 C C . ARG A 1 493 ? 6.000 18.318 -13.508 1.00 70.25 493 ARG A C 1
ATOM 3927 O O . ARG A 1 493 ? 5.490 19.416 -13.706 1.00 70.25 493 ARG A O 1
ATOM 3934 N N . GLY A 1 494 ? 5.277 17.211 -13.360 1.00 62.19 494 GLY A N 1
ATOM 3935 C CA . GLY A 1 494 ? 3.818 17.209 -13.494 1.00 62.19 494 GLY A CA 1
ATOM 3936 C C . GLY A 1 494 ? 3.284 16.739 -14.846 1.00 62.19 494 GLY A C 1
ATOM 3937 O O . GLY A 1 494 ? 2.101 16.448 -14.918 1.00 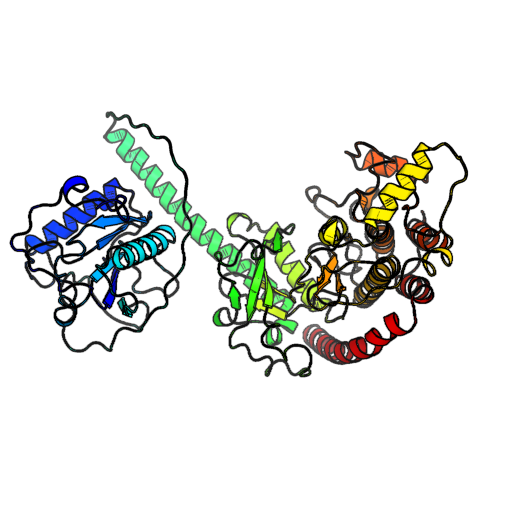62.19 494 GLY A O 1
ATOM 3938 N N . SER A 1 495 ? 4.111 16.599 -15.884 1.00 80.88 495 SER A N 1
ATOM 3939 C CA . SER A 1 495 ? 3.677 16.058 -17.176 1.00 80.88 495 SER A CA 1
ATOM 3940 C C . SER A 1 495 ? 3.602 14.533 -17.116 1.00 80.88 495 SER A C 1
ATOM 3942 O O . SER A 1 495 ? 4.609 13.846 -17.293 1.00 80.88 495 SER A O 1
ATOM 3944 N N . TYR A 1 496 ? 2.410 14.010 -16.842 1.00 83.94 496 TYR A N 1
ATOM 3945 C CA . TYR A 1 496 ? 2.122 12.578 -16.823 1.00 83.94 496 TYR A CA 1
ATOM 3946 C C . TYR A 1 496 ? 1.015 12.264 -17.820 1.00 83.94 496 TYR A C 1
ATOM 3948 O O . TYR A 1 496 ? 0.055 13.017 -17.952 1.00 83.94 496 TYR A O 1
ATOM 3956 N N . ASN A 1 497 ? 1.157 11.138 -18.502 1.00 89.75 497 ASN A N 1
ATOM 3957 C CA . ASN A 1 497 ? 0.158 10.562 -19.394 1.00 89.75 497 ASN A CA 1
ATOM 3958 C C . ASN A 1 497 ? 0.298 9.032 -19.376 1.00 89.75 497 ASN A C 1
ATOM 3960 O O . ASN A 1 497 ? 1.220 8.487 -18.762 1.00 89.75 497 ASN A O 1
ATOM 3964 N N . ILE A 1 498 ? -0.566 8.324 -20.097 1.00 92.19 498 ILE A N 1
ATOM 3965 C CA . ILE A 1 498 ? -0.481 6.861 -20.158 1.00 92.19 498 ILE A CA 1
ATOM 3966 C C . ILE A 1 498 ? 0.871 6.352 -20.692 1.00 92.19 498 ILE A C 1
ATOM 3968 O O . ILE A 1 498 ? 1.382 5.333 -20.239 1.00 92.19 498 ILE A O 1
ATOM 3972 N N . LYS A 1 499 ? 1.516 7.086 -21.605 1.00 96.06 499 LYS A N 1
ATOM 3973 C CA . LYS A 1 499 ? 2.823 6.721 -22.173 1.00 96.06 499 LYS A CA 1
ATOM 3974 C C . LYS A 1 499 ? 3.969 6.909 -21.174 1.00 96.06 499 LYS A C 1
ATOM 3976 O O . LYS A 1 499 ? 4.998 6.243 -21.299 1.00 96.06 499 LYS A O 1
ATOM 3981 N N . SER A 1 500 ? 3.800 7.766 -20.168 1.00 95.44 500 SER A N 1
ATOM 3982 C CA . SER A 1 500 ? 4.717 7.847 -19.027 1.00 95.44 500 SER A CA 1
ATOM 3983 C C . SER A 1 500 ? 4.577 6.634 -18.097 1.00 95.44 500 SER A C 1
ATOM 3985 O O . SER A 1 500 ? 5.593 6.120 -17.638 1.00 95.44 500 SER A O 1
ATOM 3987 N N . ASP A 1 501 ? 3.367 6.084 -17.919 1.00 96.88 501 ASP A N 1
ATOM 3988 C CA . ASP A 1 501 ? 3.184 4.811 -17.201 1.00 96.88 501 ASP A CA 1
ATOM 3989 C C . ASP A 1 501 ? 3.758 3.623 -17.990 1.00 96.88 501 ASP A C 1
ATOM 3991 O O . ASP A 1 501 ? 4.314 2.706 -17.390 1.00 96.88 501 ASP A O 1
ATOM 3995 N N . VAL A 1 502 ? 3.693 3.643 -19.329 1.00 98.50 502 VAL A N 1
ATOM 3996 C CA . VAL A 1 502 ? 4.349 2.632 -20.186 1.00 98.50 502 VAL A CA 1
ATOM 3997 C C . VAL A 1 502 ? 5.869 2.630 -19.978 1.00 98.50 502 VAL A C 1
ATOM 3999 O O . VAL A 1 502 ? 6.482 1.567 -19.874 1.00 98.50 502 VAL A O 1
ATOM 4002 N N . TRP A 1 503 ? 6.488 3.806 -19.834 1.00 98.31 503 TRP A N 1
ATOM 4003 C CA . TRP A 1 503 ? 7.905 3.900 -19.470 1.00 98.31 503 TRP A CA 1
ATOM 4004 C C . TRP A 1 503 ? 8.178 3.256 -18.104 1.00 98.31 503 TRP A C 1
ATOM 4006 O O . TRP A 1 503 ? 9.080 2.419 -17.976 1.00 98.31 503 TRP A O 1
ATOM 4016 N N . SER A 1 504 ? 7.383 3.612 -17.089 1.00 98.19 504 SER A N 1
ATOM 4017 C CA . SER A 1 504 ? 7.493 3.042 -15.741 1.00 98.19 504 SER A CA 1
ATOM 4018 C C . SER A 1 504 ? 7.266 1.525 -15.733 1.00 98.19 504 SER A C 1
ATOM 4020 O O . SER A 1 504 ? 7.953 0.808 -15.002 1.00 98.19 504 SER A O 1
ATOM 4022 N N . PHE A 1 505 ? 6.382 1.010 -16.592 1.00 98.69 505 PHE A N 1
ATOM 4023 C CA . PHE A 1 505 ? 6.199 -0.424 -16.809 1.00 98.69 505 PHE A CA 1
ATOM 4024 C C . PHE A 1 505 ? 7.468 -1.082 -17.356 1.00 98.69 505 PHE A C 1
ATOM 4026 O O . PHE A 1 505 ? 7.876 -2.107 -16.821 1.00 98.69 505 PHE A O 1
ATOM 4033 N N . GLY A 1 506 ? 8.137 -0.487 -18.349 1.00 98.69 506 GLY A N 1
ATOM 4034 C CA . GLY A 1 506 ? 9.416 -1.007 -18.847 1.00 98.69 506 GLY A CA 1
ATOM 4035 C C . GLY A 1 506 ? 10.458 -1.146 -17.730 1.00 98.69 506 GLY A C 1
ATOM 4036 O O . GLY A 1 506 ? 11.108 -2.184 -17.611 1.00 98.69 506 GLY A O 1
ATOM 4037 N N . VAL A 1 507 ? 10.559 -0.139 -16.849 1.00 98.56 507 VAL A N 1
ATOM 4038 C CA . VAL A 1 507 ? 11.436 -0.195 -15.660 1.00 98.56 507 VAL A CA 1
ATOM 4039 C C . VAL A 1 507 ? 10.973 -1.274 -14.673 1.00 98.56 507 VAL A C 1
ATOM 4041 O O . VAL A 1 507 ? 11.796 -2.010 -14.140 1.00 98.56 507 VAL A O 1
ATOM 4044 N N . THR A 1 508 ? 9.666 -1.424 -14.467 1.00 98.44 508 THR A N 1
ATOM 4045 C CA . THR A 1 508 ? 9.093 -2.464 -13.594 1.00 98.44 508 THR A CA 1
ATOM 4046 C C . THR A 1 508 ? 9.370 -3.871 -14.130 1.00 98.44 508 THR A C 1
ATOM 4048 O O . THR A 1 508 ? 9.743 -4.760 -13.371 1.00 98.44 508 THR A O 1
ATOM 4051 N N . LEU A 1 509 ? 9.253 -4.089 -15.441 1.00 98.25 509 LEU A N 1
ATOM 4052 C CA . LEU A 1 509 ? 9.580 -5.362 -16.082 1.00 98.25 509 LEU A CA 1
ATOM 4053 C C . LEU A 1 509 ? 11.078 -5.678 -15.948 1.00 98.25 509 LEU A C 1
ATOM 4055 O O . LEU A 1 509 ? 11.454 -6.830 -15.722 1.00 98.25 509 LEU A O 1
ATOM 4059 N N . TRP A 1 510 ? 11.931 -4.651 -16.013 1.00 97.75 510 TRP A N 1
ATOM 4060 C CA . TRP A 1 510 ? 13.354 -4.778 -15.706 1.00 97.75 510 TRP A CA 1
ATOM 4061 C C . TRP A 1 510 ? 13.592 -5.178 -14.242 1.00 97.75 510 TRP A C 1
ATOM 4063 O O . TRP A 1 510 ? 14.396 -6.075 -13.987 1.00 97.75 510 TRP A O 1
ATOM 4073 N N . GLU A 1 511 ? 12.875 -4.591 -13.273 1.00 97.12 511 GLU A N 1
ATOM 4074 C CA . GLU A 1 511 ? 12.940 -5.024 -11.865 1.00 97.12 511 GLU A CA 1
ATOM 4075 C C . GLU A 1 511 ? 12.563 -6.502 -11.724 1.00 97.12 511 GLU A C 1
ATOM 4077 O O . GLU A 1 511 ? 13.255 -7.251 -11.041 1.00 97.12 511 GLU A O 1
ATOM 4082 N N . ILE A 1 512 ? 11.502 -6.945 -12.403 1.00 94.75 512 ILE A N 1
ATOM 4083 C CA . ILE A 1 512 ? 11.032 -8.334 -12.353 1.00 94.75 512 ILE A CA 1
ATOM 4084 C C . ILE A 1 512 ? 12.118 -9.300 -12.840 1.00 94.75 512 ILE A C 1
ATOM 4086 O O . ILE A 1 512 ? 12.489 -10.237 -12.131 1.00 94.75 512 ILE A O 1
ATOM 4090 N N . LEU A 1 513 ? 12.686 -9.045 -14.020 1.00 92.12 513 LEU A N 1
ATOM 4091 C CA . LEU A 1 513 ? 13.666 -9.940 -14.650 1.00 92.12 513 LEU A CA 1
ATOM 4092 C C . LEU A 1 513 ? 15.081 -9.812 -14.073 1.00 92.12 513 LEU A C 1
ATOM 4094 O O . LEU A 1 513 ? 15.926 -10.682 -14.290 1.00 92.12 513 LEU A O 1
ATOM 4098 N N . SER A 1 514 ? 15.337 -8.763 -13.294 1.00 90.12 514 SER A N 1
ATOM 4099 C CA . SER A 1 514 ? 16.547 -8.615 -12.483 1.00 90.12 514 SER A CA 1
ATOM 4100 C C . SER A 1 514 ? 16.380 -9.118 -11.044 1.00 90.12 514 SER A C 1
ATOM 4102 O O . SER A 1 514 ? 17.322 -9.011 -10.263 1.00 90.12 514 SER A O 1
ATOM 4104 N N . LEU A 1 515 ? 15.218 -9.685 -10.690 1.00 89.75 515 LEU A N 1
ATOM 4105 C CA . LEU A 1 515 ? 14.882 -10.152 -9.338 1.00 89.75 515 LEU A CA 1
ATOM 4106 C C . LEU A 1 515 ? 14.946 -9.044 -8.269 1.00 89.75 515 LEU A C 1
ATOM 4108 O O . LEU A 1 515 ? 15.403 -9.240 -7.143 1.00 89.75 515 LEU A O 1
ATOM 4112 N N . GLY A 1 516 ? 14.456 -7.858 -8.623 1.00 90.31 516 GLY A N 1
ATOM 4113 C CA . GLY A 1 516 ? 14.303 -6.723 -7.719 1.00 90.31 516 GLY A CA 1
ATOM 4114 C C . GLY A 1 516 ? 15.582 -5.915 -7.493 1.00 90.31 516 GLY A C 1
ATOM 4115 O O . GLY A 1 516 ? 15.673 -5.224 -6.469 1.00 90.31 516 GLY A O 1
ATOM 4116 N N . ARG A 1 517 ? 16.565 -5.973 -8.407 1.00 91.56 517 ARG A N 1
ATOM 4117 C CA . ARG A 1 517 ? 17.718 -5.051 -8.383 1.00 91.56 517 ARG A CA 1
ATOM 4118 C C . ARG A 1 517 ? 17.252 -3.599 -8.476 1.00 91.56 517 ARG A C 1
ATOM 4120 O O . ARG A 1 517 ? 16.153 -3.306 -8.945 1.00 91.56 517 ARG A O 1
ATOM 4127 N N . THR A 1 518 ? 18.094 -2.675 -8.030 1.00 92.31 518 THR A N 1
ATOM 4128 C CA . THR A 1 518 ? 17.794 -1.245 -8.128 1.00 92.31 518 THR A CA 1
ATOM 4129 C C . THR A 1 518 ? 18.016 -0.770 -9.570 1.00 92.31 518 THR A C 1
ATOM 4131 O O . THR A 1 518 ? 19.132 -0.901 -10.077 1.00 92.31 518 THR A O 1
ATOM 4134 N N . PRO A 1 519 ? 17.015 -0.173 -10.246 1.00 95.25 519 PRO A N 1
ATOM 4135 C CA . PRO A 1 519 ? 17.203 0.332 -11.607 1.00 95.25 519 PRO A CA 1
ATOM 4136 C C . PRO A 1 519 ? 18.295 1.405 -11.667 1.00 95.25 519 PRO A C 1
ATOM 4138 O O . PRO A 1 519 ? 18.321 2.281 -10.807 1.00 95.25 519 PRO A O 1
ATOM 4141 N N . TYR A 1 520 ? 19.140 1.400 -12.697 1.00 94.75 520 TYR A N 1
ATOM 4142 C CA . TYR A 1 520 ? 20.225 2.363 -12.960 1.00 94.75 520 TYR A CA 1
ATOM 4143 C C . TYR A 1 520 ? 21.399 2.303 -11.975 1.00 94.75 520 TYR A C 1
ATOM 4145 O O . TYR A 1 520 ? 22.206 3.229 -11.930 1.00 94.75 520 TYR A O 1
ATOM 4153 N N . GLU A 1 521 ? 21.482 1.281 -11.123 1.00 91.06 521 GLU A N 1
ATOM 4154 C CA . GLU A 1 521 ? 22.568 1.162 -10.143 1.00 91.06 521 GLU A CA 1
ATOM 4155 C C . GLU A 1 521 ? 23.935 0.921 -10.803 1.00 91.06 521 GLU A C 1
ATOM 4157 O O . GLU A 1 521 ? 24.935 1.460 -10.331 1.00 91.06 521 GLU A O 1
ATOM 4162 N N . GLU A 1 522 ? 23.969 0.189 -11.920 1.00 88.81 522 GLU A N 1
ATOM 4163 C CA . GLU A 1 522 ? 25.196 -0.100 -12.673 1.00 88.81 522 GLU A CA 1
ATOM 4164 C C . GLU A 1 522 ? 25.573 1.041 -13.632 1.00 88.81 522 GLU A C 1
ATOM 4166 O O . GLU A 1 522 ? 26.748 1.377 -13.776 1.00 88.81 522 GLU A O 1
ATOM 4171 N N . GLU A 1 523 ? 24.586 1.651 -14.290 1.00 91.75 523 GLU A N 1
ATOM 4172 C CA . GLU A 1 523 ? 24.784 2.715 -15.277 1.00 91.75 523 GLU A CA 1
ATOM 4173 C C . GLU A 1 523 ? 25.084 4.063 -14.621 1.00 91.75 523 GLU A C 1
ATOM 4175 O O . GLU A 1 523 ? 25.905 4.834 -15.119 1.00 91.75 523 GLU A O 1
ATOM 4180 N N . LEU A 1 524 ? 24.419 4.343 -13.496 1.00 89.50 524 LEU A N 1
ATOM 4181 C CA . LEU A 1 524 ? 24.572 5.563 -12.712 1.00 89.50 524 LEU A CA 1
ATOM 4182 C C . LEU A 1 524 ? 24.805 5.205 -11.234 1.00 89.50 524 LEU A C 1
ATOM 4184 O O . LEU A 1 524 ? 23.938 5.471 -10.382 1.00 89.50 524 LEU A O 1
ATOM 4188 N N . PRO A 1 525 ? 25.984 4.639 -10.894 1.00 82.44 525 PRO A N 1
ATOM 4189 C CA . PRO A 1 525 ? 26.366 4.432 -9.508 1.00 82.44 525 PRO A CA 1
ATOM 4190 C C . PRO A 1 525 ? 26.321 5.797 -8.832 1.00 82.44 525 PRO A C 1
ATOM 4192 O O . PRO A 1 525 ? 27.024 6.710 -9.264 1.00 82.44 525 PRO A O 1
ATOM 4195 N N . LYS A 1 526 ? 25.492 5.946 -7.791 1.00 80.88 526 LYS A N 1
ATOM 4196 C CA . LYS A 1 526 ? 25.255 7.224 -7.092 1.00 80.88 526 LYS A CA 1
ATOM 4197 C C . LYS A 1 526 ? 24.356 8.238 -7.824 1.00 80.88 526 LYS A C 1
ATOM 4199 O O . LYS A 1 526 ? 24.605 9.442 -7.784 1.00 80.88 526 LYS A O 1
ATOM 4204 N N . LEU A 1 527 ? 23.277 7.770 -8.450 1.00 83.19 527 LEU A N 1
ATOM 4205 C CA . LEU A 1 527 ? 22.179 8.646 -8.870 1.00 83.19 527 LEU A CA 1
ATOM 4206 C C . LEU A 1 527 ? 21.554 9.364 -7.652 1.00 83.19 527 LEU A C 1
ATOM 4208 O O . LEU A 1 527 ? 20.796 8.752 -6.895 1.00 83.19 527 LEU A O 1
ATOM 4212 N N . TYR A 1 528 ? 21.873 10.650 -7.484 1.00 76.94 528 TYR A N 1
ATOM 4213 C CA . TYR A 1 528 ? 21.395 11.504 -6.385 1.00 76.94 528 TYR A CA 1
ATOM 4214 C C . TYR A 1 528 ? 20.501 12.655 -6.855 1.00 76.94 528 TYR A C 1
ATOM 4216 O O . TYR A 1 528 ? 19.826 13.270 -6.031 1.00 76.94 528 TYR A O 1
ATOM 4224 N N . SER A 1 529 ? 20.496 12.974 -8.153 1.00 84.25 529 SER A N 1
ATOM 4225 C CA . SER A 1 529 ? 19.718 14.091 -8.693 1.00 84.25 529 SER A CA 1
ATOM 4226 C C . SER A 1 529 ? 18.952 13.724 -9.959 1.00 84.25 529 SER A C 1
ATOM 4228 O O . SER A 1 529 ? 19.371 12.883 -10.756 1.00 84.25 529 SER A O 1
ATOM 4230 N N . SER A 1 530 ? 17.826 14.407 -10.171 1.00 84.19 530 SER A N 1
ATOM 4231 C CA . SER A 1 530 ? 17.044 14.295 -11.404 1.00 84.19 530 SER A CA 1
ATOM 4232 C C . SER A 1 530 ? 17.837 14.698 -12.645 1.00 84.19 530 SER A C 1
ATOM 4234 O O . SER A 1 530 ? 17.619 14.139 -13.714 1.00 84.19 530 SER A O 1
ATOM 4236 N N . GLU A 1 531 ? 18.798 15.609 -12.495 1.00 87.94 531 GLU A N 1
ATOM 4237 C CA . GLU A 1 531 ? 19.634 16.116 -13.581 1.00 87.94 531 GLU A CA 1
ATOM 4238 C C . GLU A 1 531 ? 20.584 15.059 -14.158 1.00 87.94 531 GLU A C 1
ATOM 4240 O O . GLU A 1 531 ? 20.762 14.982 -15.376 1.00 87.94 531 GLU A O 1
ATOM 4245 N N . GLN A 1 532 ? 21.155 14.201 -13.305 1.00 90.25 532 GLN A N 1
ATOM 4246 C CA . GLN A 1 532 ? 22.007 13.094 -13.751 1.00 90.25 532 GLN A CA 1
ATOM 4247 C C . GLN A 1 532 ? 21.217 12.110 -14.617 1.00 90.25 532 GLN A C 1
ATOM 4249 O O . GLN A 1 532 ? 21.649 11.766 -15.719 1.00 90.25 532 GLN A O 1
ATOM 4254 N N . LEU A 1 533 ? 20.034 11.699 -14.144 1.00 90.88 533 LEU A N 1
ATOM 4255 C CA . LEU A 1 533 ? 19.161 10.808 -14.905 1.00 90.88 533 LEU A CA 1
ATOM 4256 C C . LEU A 1 533 ? 18.684 11.481 -16.195 1.00 90.88 533 LEU A C 1
ATOM 4258 O O . LEU A 1 533 ? 18.742 10.870 -17.257 1.00 90.88 533 LEU A O 1
ATOM 4262 N N . ARG A 1 534 ? 18.279 12.756 -16.132 1.00 89.69 534 ARG A N 1
ATOM 4263 C CA . ARG A 1 534 ? 17.858 13.528 -17.308 1.00 89.69 534 ARG A CA 1
ATOM 4264 C C . ARG A 1 534 ? 18.948 13.559 -18.377 1.00 89.69 534 ARG A C 1
ATOM 4266 O O . ARG A 1 534 ? 18.655 13.291 -19.538 1.00 89.69 534 ARG A O 1
ATOM 4273 N N . THR A 1 535 ? 20.190 13.839 -17.987 1.00 92.19 535 THR A N 1
ATOM 4274 C CA . THR A 1 535 ? 21.340 13.894 -18.903 1.00 92.19 535 THR A CA 1
ATOM 4275 C C . THR A 1 535 ? 21.606 12.533 -19.544 1.00 92.19 535 THR A C 1
ATOM 4277 O O . THR A 1 535 ? 21.737 12.448 -20.764 1.00 92.19 535 THR A O 1
ATOM 4280 N N . PHE A 1 536 ? 21.608 11.462 -18.746 1.00 94.50 536 PHE A N 1
ATOM 4281 C CA . PHE A 1 536 ? 21.799 10.095 -19.234 1.00 94.50 536 PHE A CA 1
ATOM 4282 C C . PHE A 1 536 ? 20.705 9.663 -20.221 1.00 94.50 536 PHE A C 1
ATOM 4284 O O . PHE A 1 536 ? 20.995 9.123 -21.288 1.00 94.50 536 PHE A O 1
ATOM 4291 N N . LEU A 1 537 ? 19.437 9.935 -19.905 1.00 94.19 537 LEU A N 1
ATOM 4292 C CA . LEU A 1 537 ? 18.321 9.591 -20.788 1.00 94.19 537 LEU A CA 1
ATOM 4293 C C . LEU A 1 537 ? 18.326 10.441 -22.069 1.00 94.19 537 LEU A C 1
ATOM 4295 O O . LEU A 1 537 ? 18.014 9.920 -23.145 1.00 94.19 537 LEU A O 1
ATOM 4299 N N . ALA A 1 538 ? 18.719 11.718 -21.972 1.00 91.00 538 ALA A N 1
ATOM 4300 C CA . ALA A 1 538 ? 18.854 12.627 -23.110 1.00 91.00 538 ALA A CA 1
ATOM 4301 C C . ALA A 1 538 ? 19.967 12.200 -24.080 1.00 91.00 538 ALA A C 1
ATOM 4303 O O . ALA A 1 538 ? 19.804 12.368 -25.288 1.00 91.00 538 ALA A O 1
ATOM 4304 N N . SER A 1 539 ? 21.044 11.575 -23.586 1.00 92.88 539 SER A N 1
ATOM 4305 C CA . SER A 1 539 ? 22.081 10.945 -24.418 1.00 92.88 539 SER A CA 1
ATOM 4306 C C . SER A 1 539 ? 21.695 9.547 -24.923 1.00 92.88 539 SER A C 1
ATOM 4308 O O . SER A 1 539 ? 22.562 8.769 -25.312 1.00 92.88 539 SER A O 1
ATOM 4310 N N . ASN A 1 540 ? 20.400 9.216 -24.904 1.00 92.56 540 ASN A N 1
ATOM 4311 C CA . ASN A 1 540 ? 19.841 7.918 -25.282 1.00 92.56 540 ASN A CA 1
ATOM 4312 C C . ASN A 1 540 ? 20.323 6.733 -24.419 1.00 92.56 540 ASN A C 1
ATOM 4314 O O . ASN A 1 540 ? 20.229 5.580 -24.835 1.00 92.56 540 ASN A O 1
ATOM 4318 N N . GLY A 1 541 ? 20.809 6.997 -23.203 1.00 94.75 541 GLY A N 1
ATOM 4319 C CA . GLY A 1 541 ? 21.138 5.959 -22.230 1.00 94.75 541 GLY A CA 1
ATOM 4320 C C . GLY A 1 541 ? 19.887 5.206 -21.773 1.00 94.75 541 GLY A C 1
ATOM 4321 O O . GLY A 1 541 ? 18.829 5.809 -21.578 1.00 94.75 541 GLY A O 1
ATOM 4322 N N . ARG A 1 542 ? 19.992 3.884 -21.621 1.00 96.38 542 ARG A N 1
ATOM 4323 C CA . ARG A 1 542 ? 18.926 2.983 -21.150 1.00 96.38 542 ARG A CA 1
ATOM 4324 C C . ARG A 1 542 ? 19.504 1.950 -20.184 1.00 96.38 542 ARG A C 1
ATOM 4326 O O . ARG A 1 542 ? 20.717 1.753 -20.163 1.00 96.38 542 ARG A O 1
ATOM 4333 N N . LEU A 1 543 ? 18.631 1.321 -19.398 1.00 96.25 543 LEU A N 1
ATOM 4334 C CA . LEU A 1 543 ? 18.997 0.178 -18.561 1.00 96.25 543 LEU A CA 1
ATOM 4335 C C . LEU A 1 543 ? 19.516 -0.963 -19.433 1.00 96.25 543 LEU A C 1
ATOM 4337 O O . LEU A 1 543 ? 18.945 -1.236 -20.490 1.00 96.25 543 LEU A O 1
ATOM 4341 N N . ARG A 1 544 ? 20.566 -1.639 -18.976 1.00 94.25 544 ARG A N 1
ATOM 4342 C CA . ARG A 1 544 ? 21.105 -2.834 -19.632 1.00 94.25 544 ARG A CA 1
ATOM 4343 C C . ARG A 1 544 ? 20.128 -4.002 -19.540 1.00 94.25 544 ARG A C 1
ATOM 4345 O O . ARG A 1 544 ? 19.322 -4.084 -18.617 1.00 94.25 544 ARG A O 1
ATOM 4352 N N . GLN A 1 545 ? 20.233 -4.932 -20.482 1.00 92.88 545 GLN A N 1
ATOM 4353 C CA . GLN A 1 545 ? 19.437 -6.156 -20.503 1.00 92.88 545 GLN A CA 1
ATOM 4354 C C . GLN A 1 545 ? 19.641 -6.973 -19.215 1.00 92.88 545 GLN A C 1
ATOM 4356 O O . GLN A 1 545 ? 20.780 -7.320 -18.897 1.00 92.88 545 GLN A O 1
ATOM 4361 N N . PRO A 1 546 ? 18.570 -7.302 -18.466 1.00 88.19 546 PRO A N 1
ATOM 4362 C CA . PRO A 1 546 ? 18.667 -8.230 -17.346 1.00 88.19 546 PRO A CA 1
ATOM 4363 C C . PRO A 1 546 ? 19.110 -9.615 -17.811 1.00 88.19 546 PRO A C 1
ATOM 4365 O O . PRO A 1 546 ? 18.659 -10.091 -18.848 1.00 88.19 546 PRO A O 1
ATOM 4368 N N . ILE A 1 547 ? 19.894 -10.315 -16.990 1.00 77.31 547 ILE A N 1
ATOM 4369 C CA . ILE A 1 547 ? 20.450 -11.639 -17.323 1.00 77.31 547 ILE A CA 1
ATOM 4370 C C . ILE A 1 547 ? 19.392 -12.701 -17.680 1.00 77.31 547 ILE A C 1
ATOM 4372 O O . ILE A 1 547 ? 19.674 -13.644 -18.410 1.00 77.31 547 ILE A O 1
ATOM 4376 N N . ARG A 1 548 ? 18.161 -12.547 -17.172 1.00 77.75 548 ARG A N 1
ATOM 4377 C CA . ARG A 1 548 ? 17.032 -13.466 -17.409 1.00 77.75 548 ARG A CA 1
ATOM 4378 C C . ARG A 1 548 ? 16.089 -13.001 -18.518 1.00 77.75 548 ARG A C 1
ATOM 4380 O O . ARG A 1 548 ? 15.124 -13.697 -18.812 1.00 77.75 548 ARG A O 1
ATOM 4387 N N . ALA A 1 549 ? 16.326 -11.828 -19.101 1.00 84.19 549 ALA A N 1
ATOM 4388 C CA . ALA A 1 549 ? 15.537 -11.332 -20.215 1.00 84.19 549 ALA A CA 1
ATOM 4389 C C . ALA A 1 549 ? 16.154 -11.831 -21.525 1.00 84.19 549 ALA A C 1
ATOM 4391 O O . ALA A 1 549 ? 17.286 -11.475 -21.851 1.00 84.19 549 ALA A O 1
ATOM 4392 N N . CYS A 1 550 ? 15.408 -12.620 -22.297 1.00 84.81 550 CYS A N 1
ATOM 4393 C CA . CYS A 1 550 ? 15.784 -12.904 -23.680 1.00 84.81 550 CYS A CA 1
ATOM 4394 C C . CYS A 1 550 ? 15.661 -11.633 -24.540 1.00 84.81 550 CYS A C 1
ATOM 4396 O O . CYS A 1 550 ? 15.010 -10.659 -24.145 1.00 84.81 550 CYS A O 1
ATOM 4398 N N . ASP A 1 551 ? 16.254 -11.650 -25.733 1.00 87.94 551 ASP A N 1
ATOM 4399 C CA . ASP A 1 551 ? 16.283 -10.481 -26.621 1.00 87.94 551 ASP A CA 1
ATOM 4400 C C . ASP A 1 551 ? 14.878 -9.990 -26.993 1.00 87.94 551 ASP A C 1
ATOM 4402 O O . ASP A 1 551 ? 14.649 -8.786 -27.079 1.00 87.94 551 ASP A O 1
ATOM 4406 N N . THR A 1 552 ? 13.906 -10.898 -27.128 1.00 92.06 552 THR A N 1
ATOM 4407 C CA . THR A 1 552 ? 12.504 -10.539 -27.382 1.00 92.06 552 THR A CA 1
ATOM 4408 C C . THR A 1 552 ? 11.915 -9.717 -26.237 1.00 92.06 552 THR A C 1
ATOM 4410 O O . THR A 1 552 ? 11.348 -8.650 -26.464 1.00 92.06 552 THR A O 1
ATOM 4413 N N . VAL A 1 553 ? 12.081 -10.175 -24.992 1.00 93.06 553 VAL A N 1
ATOM 4414 C CA . VAL A 1 553 ? 11.543 -9.490 -23.806 1.00 93.06 553 VAL A CA 1
ATOM 4415 C C . VAL A 1 553 ? 12.284 -8.178 -23.544 1.00 93.06 553 VAL A C 1
ATOM 4417 O O . VAL A 1 553 ? 11.666 -7.177 -23.177 1.00 93.06 553 VAL A O 1
ATOM 4420 N N . TYR A 1 554 ? 13.595 -8.137 -23.781 1.00 96.38 554 TYR A N 1
ATOM 4421 C CA . TYR A 1 554 ? 14.348 -6.888 -23.706 1.00 96.38 554 TYR A CA 1
ATOM 4422 C C . TYR A 1 554 ? 13.936 -5.900 -24.808 1.00 96.38 554 TYR A C 1
ATOM 4424 O O . TYR A 1 554 ? 13.792 -4.710 -24.532 1.00 96.38 554 TYR A O 1
ATOM 4432 N N . GLY A 1 555 ? 13.635 -6.382 -26.016 1.00 97.75 555 GLY A N 1
ATOM 4433 C CA . GLY A 1 555 ? 13.057 -5.573 -27.090 1.00 97.75 555 GLY A CA 1
ATOM 4434 C C . GLY A 1 555 ? 11.736 -4.911 -26.681 1.00 97.75 555 GLY A C 1
ATOM 4435 O O . GLY A 1 555 ? 11.527 -3.733 -26.970 1.00 97.75 555 GLY A O 1
ATOM 4436 N N . ILE A 1 556 ? 10.884 -5.615 -25.926 1.00 98.19 556 ILE A N 1
ATOM 4437 C CA . ILE A 1 556 ? 9.666 -5.038 -25.330 1.00 98.19 556 ILE A CA 1
ATOM 4438 C C . ILE A 1 556 ? 10.019 -3.897 -24.359 1.00 98.19 556 ILE A C 1
ATOM 4440 O O . ILE A 1 556 ? 9.440 -2.813 -24.455 1.00 98.19 556 ILE A O 1
ATOM 4444 N N . MET A 1 557 ? 11.004 -4.082 -23.469 1.00 98.50 557 MET A N 1
ATOM 4445 C CA . MET A 1 557 ? 11.462 -3.005 -22.572 1.00 98.50 557 MET A CA 1
ATOM 4446 C C . MET A 1 557 ? 11.980 -1.790 -23.353 1.00 98.50 557 MET A C 1
ATOM 4448 O O . MET A 1 557 ? 11.656 -0.650 -23.021 1.00 98.50 557 MET A O 1
ATOM 4452 N N . GLN A 1 558 ? 12.750 -2.018 -24.419 1.00 98.31 558 GLN A N 1
ATOM 4453 C CA . GLN A 1 558 ? 13.288 -0.946 -25.257 1.00 98.31 558 GLN A CA 1
ATOM 4454 C C . GLN A 1 558 ? 12.182 -0.148 -25.960 1.00 98.31 558 GLN A C 1
ATOM 4456 O O . GLN A 1 558 ? 12.270 1.081 -25.992 1.00 98.31 558 GLN A O 1
ATOM 4461 N N . LYS A 1 559 ? 11.121 -0.810 -26.447 1.00 98.44 559 LYS A N 1
ATOM 4462 C CA . LYS A 1 559 ? 9.921 -0.139 -26.985 1.00 98.44 559 LYS A CA 1
ATOM 4463 C C . LYS A 1 559 ? 9.255 0.751 -25.929 1.00 98.44 559 LYS A C 1
ATOM 4465 O O . LYS A 1 559 ? 8.916 1.897 -26.217 1.00 98.44 559 LYS A O 1
ATOM 4470 N N . CYS A 1 560 ? 9.122 0.269 -24.690 1.00 98.69 560 CYS A N 1
ATOM 4471 C CA . CYS A 1 560 ? 8.596 1.072 -23.578 1.00 98.69 560 CYS A CA 1
ATOM 4472 C C . CYS A 1 560 ? 9.451 2.315 -23.283 1.00 98.69 560 CYS A C 1
ATOM 4474 O O . CYS A 1 560 ? 8.923 3.333 -22.835 1.00 98.69 560 CYS A O 1
ATOM 4476 N N . TRP A 1 561 ? 10.758 2.254 -23.549 1.00 98.31 561 TRP A N 1
ATOM 4477 C CA . TRP A 1 561 ? 11.692 3.360 -23.344 1.00 98.31 561 TRP A CA 1
ATOM 4478 C C . TRP A 1 561 ? 12.011 4.158 -24.616 1.00 98.31 561 TRP A C 1
ATOM 4480 O O . TRP A 1 561 ? 13.059 4.819 -24.689 1.00 98.31 561 TRP A O 1
ATOM 4490 N N . ALA A 1 562 ? 11.130 4.134 -25.620 1.00 97.75 562 ALA A N 1
ATOM 4491 C CA . ALA A 1 562 ? 11.245 5.032 -26.763 1.00 97.75 562 ALA A CA 1
ATOM 4492 C C . ALA A 1 562 ? 11.272 6.499 -26.293 1.00 97.75 562 ALA A C 1
ATOM 4494 O O . ALA A 1 562 ? 10.600 6.882 -25.326 1.00 97.75 562 ALA A O 1
ATOM 4495 N N . LYS A 1 563 ? 12.116 7.310 -26.946 1.00 93.62 563 LYS A N 1
ATOM 4496 C CA . LYS A 1 563 ? 12.341 8.710 -26.561 1.00 93.62 563 LYS A CA 1
ATOM 4497 C C . LYS A 1 563 ? 11.040 9.505 -26.654 1.00 93.62 563 LYS A C 1
ATOM 4499 O O . LYS A 1 563 ? 10.634 10.108 -25.662 1.00 93.62 563 LYS A O 1
ATOM 4504 N N . GLU A 1 564 ? 10.384 9.441 -27.809 1.00 94.50 564 GLU A N 1
ATOM 4505 C CA . GLU A 1 564 ? 9.102 10.097 -28.030 1.00 94.50 564 GLU A CA 1
ATOM 4506 C C . GLU A 1 564 ? 7.970 9.268 -27.400 1.00 94.50 564 GLU A C 1
ATOM 4508 O O . GLU A 1 564 ? 7.877 8.063 -27.652 1.00 94.50 564 GLU A O 1
ATOM 4513 N N . PRO A 1 565 ? 7.090 9.869 -26.572 1.00 95.12 565 PRO A N 1
ATOM 4514 C CA . PRO A 1 565 ? 6.000 9.137 -25.927 1.00 95.12 565 PRO A CA 1
ATOM 4515 C C . PRO A 1 565 ? 5.044 8.450 -26.909 1.00 95.12 565 PRO A C 1
ATOM 4517 O O . PRO A 1 565 ? 4.483 7.407 -26.583 1.00 95.12 565 PRO A O 1
ATOM 4520 N N . THR A 1 566 ? 4.860 9.018 -28.102 1.00 95.81 566 THR A N 1
ATOM 4521 C CA . THR A 1 566 ? 3.990 8.480 -29.159 1.00 95.81 566 THR A CA 1
ATOM 4522 C C . THR A 1 566 ? 4.480 7.155 -29.728 1.00 95.81 566 THR A C 1
ATOM 4524 O O . THR A 1 566 ? 3.655 6.354 -30.154 1.00 95.81 566 THR A O 1
ATOM 4527 N N . ASP A 1 567 ? 5.790 6.910 -29.684 1.00 97.56 567 ASP A N 1
ATOM 4528 C CA . ASP A 1 567 ? 6.420 5.711 -30.248 1.00 97.56 567 ASP A CA 1
ATOM 4529 C C . ASP A 1 567 ? 6.394 4.531 -29.269 1.00 97.56 567 ASP A C 1
ATOM 4531 O O . ASP A 1 567 ? 6.685 3.391 -29.635 1.00 97.56 567 ASP A O 1
ATOM 4535 N N . ARG A 1 568 ? 6.062 4.794 -28.001 1.00 98.38 568 ARG A N 1
ATOM 4536 C CA . ARG A 1 568 ? 5.885 3.747 -26.993 1.00 98.38 568 ARG A CA 1
ATOM 4537 C C . ARG A 1 568 ? 4.573 3.008 -27.284 1.00 98.38 568 ARG A C 1
ATOM 4539 O O . ARG A 1 568 ? 3.599 3.665 -27.654 1.00 98.38 568 ARG A O 1
ATOM 4546 N N . PRO A 1 569 ? 4.488 1.688 -27.066 1.00 98.25 569 PRO A N 1
ATOM 4547 C CA . PRO A 1 569 ? 3.271 0.918 -27.321 1.00 98.25 569 PRO A CA 1
ATOM 4548 C C . PRO A 1 569 ? 2.132 1.279 -26.354 1.00 98.25 569 PRO A C 1
ATOM 4550 O O . PRO A 1 569 ? 2.294 2.061 -25.410 1.00 98.25 569 PRO A O 1
ATOM 4553 N N . LEU A 1 570 ? 0.936 0.764 -26.614 1.00 97.25 570 LEU A N 1
ATOM 4554 C CA . LEU A 1 570 ? -0.174 0.751 -25.655 1.00 97.25 570 LEU A CA 1
ATOM 4555 C C . LEU A 1 570 ? -0.103 -0.491 -24.752 1.00 97.25 570 LEU A C 1
ATOM 4557 O O . LEU A 1 570 ? 0.520 -1.492 -25.098 1.00 97.25 570 LEU A O 1
ATOM 4561 N N . PHE A 1 571 ? -0.770 -0.457 -23.594 1.00 98.00 571 PHE A N 1
ATOM 4562 C CA . PHE A 1 571 ? -0.810 -1.617 -22.695 1.00 98.00 571 PHE A CA 1
ATOM 4563 C C . PHE A 1 571 ? -1.522 -2.830 -23.312 1.00 98.00 571 PHE A C 1
ATOM 4565 O O . PHE A 1 571 ? -1.067 -3.955 -23.101 1.00 98.00 571 PHE A O 1
ATOM 4572 N N . ALA A 1 572 ? -2.556 -2.628 -24.132 1.00 96.75 572 ALA A N 1
ATOM 4573 C CA . ALA A 1 572 ? -3.166 -3.692 -24.933 1.00 96.75 572 ALA A CA 1
ATOM 4574 C C . ALA A 1 572 ? -2.161 -4.385 -25.879 1.00 96.75 572 ALA A C 1
ATOM 4576 O O . ALA A 1 572 ? -2.127 -5.612 -25.962 1.00 96.75 572 ALA A O 1
ATOM 4577 N N . GLU A 1 573 ? -1.295 -3.616 -26.547 1.00 98.06 573 GLU A N 1
ATOM 4578 C CA . GLU A 1 573 ? -0.260 -4.152 -27.445 1.00 98.06 573 GLU A CA 1
ATOM 4579 C C . GLU A 1 573 ? 0.789 -4.944 -26.655 1.00 98.06 573 GLU A C 1
ATOM 4581 O O . GLU A 1 573 ? 1.116 -6.073 -27.012 1.00 98.06 573 GLU A O 1
ATOM 4586 N N . LEU A 1 574 ? 1.248 -4.400 -25.522 1.00 98.25 574 LEU A N 1
ATOM 4587 C CA . LEU A 1 574 ? 2.174 -5.085 -24.613 1.00 98.25 574 LEU A CA 1
ATOM 4588 C C . LEU A 1 574 ? 1.585 -6.380 -24.039 1.00 98.25 574 LEU A C 1
ATOM 4590 O O . LEU A 1 574 ? 2.292 -7.378 -23.910 1.00 98.25 574 LEU A O 1
ATOM 4594 N N . THR A 1 575 ? 0.288 -6.377 -23.724 1.00 96.25 575 THR A N 1
ATOM 4595 C CA . THR A 1 575 ? -0.443 -7.568 -23.273 1.00 96.25 575 THR A CA 1
ATOM 4596 C C . THR A 1 575 ? -0.420 -8.650 -24.347 1.00 96.25 575 THR A C 1
ATOM 4598 O O . THR A 1 575 ? -0.145 -9.809 -24.039 1.00 96.25 575 THR A O 1
ATOM 4601 N N . ALA A 1 576 ? -0.670 -8.284 -25.607 1.00 95.06 576 ALA A N 1
ATOM 4602 C CA . ALA A 1 576 ? -0.621 -9.221 -26.724 1.00 95.06 576 ALA A CA 1
ATOM 4603 C C . ALA A 1 576 ? 0.801 -9.759 -26.960 1.00 95.06 576 ALA A C 1
ATOM 4605 O O . ALA A 1 576 ? 0.971 -10.970 -27.095 1.00 95.06 576 ALA A O 1
ATOM 4606 N N . GLU A 1 577 ? 1.820 -8.890 -26.958 1.00 95.75 577 GLU A N 1
ATOM 4607 C CA . GLU A 1 577 ? 3.220 -9.291 -27.161 1.00 95.75 577 GLU A CA 1
ATOM 4608 C C . GLU A 1 577 ? 3.716 -10.239 -26.059 1.00 95.75 577 GLU A C 1
ATOM 4610 O O . GLU A 1 577 ? 4.265 -11.295 -26.365 1.00 95.75 577 GLU A O 1
ATOM 4615 N N . LEU A 1 578 ? 3.481 -9.920 -24.780 1.00 93.81 578 LEU A N 1
ATOM 4616 C CA . LEU A 1 578 ? 3.871 -10.801 -23.670 1.00 93.81 578 LEU A CA 1
ATOM 4617 C C . LEU A 1 578 ? 3.033 -12.082 -23.628 1.00 93.81 578 LEU A C 1
ATOM 4619 O O . LEU A 1 578 ? 3.555 -13.142 -23.294 1.00 93.81 578 LEU A O 1
ATOM 4623 N N . GLY A 1 579 ? 1.753 -12.007 -24.000 1.00 91.31 579 GLY A N 1
ATOM 4624 C CA . GLY A 1 579 ? 0.874 -13.170 -24.098 1.00 91.31 579 GLY A CA 1
ATOM 4625 C C . GLY A 1 579 ? 1.377 -14.200 -25.109 1.00 91.31 579 GLY A C 1
ATOM 4626 O O . GLY A 1 579 ? 1.339 -15.393 -24.831 1.00 91.31 579 GLY A O 1
ATOM 4627 N N . GLN A 1 580 ? 1.927 -13.771 -26.248 1.00 91.56 580 GLN A N 1
ATOM 4628 C CA . GLN A 1 580 ? 2.497 -14.687 -27.249 1.00 91.56 580 GLN A CA 1
ATOM 4629 C C . GLN A 1 580 ? 3.705 -15.484 -26.736 1.00 91.56 580 GLN A C 1
ATOM 4631 O O . GLN A 1 580 ? 4.003 -16.546 -27.278 1.00 91.56 580 GLN A O 1
ATOM 4636 N N . LEU A 1 581 ? 4.382 -14.993 -25.695 1.00 88.81 581 LEU A N 1
ATOM 4637 C CA . LEU A 1 581 ? 5.517 -15.670 -25.065 1.00 88.81 581 LEU A CA 1
ATOM 4638 C C . LEU A 1 581 ? 5.088 -16.687 -24.000 1.00 88.81 581 LEU A C 1
ATOM 4640 O O . LEU A 1 581 ? 5.929 -17.424 -23.498 1.00 88.81 581 LEU A O 1
ATOM 4644 N N . LEU A 1 582 ? 3.803 -16.717 -23.634 1.00 85.81 582 LEU A N 1
ATOM 4645 C CA . LEU A 1 582 ? 3.286 -17.526 -22.536 1.00 85.81 582 LEU A CA 1
ATOM 4646 C C . LEU A 1 582 ? 2.483 -18.728 -23.048 1.00 85.81 582 LEU A C 1
ATOM 4648 O O . LEU A 1 582 ? 1.698 -18.591 -23.993 1.00 85.81 582 LEU A O 1
ATOM 4652 N N . PRO A 1 583 ? 2.564 -19.891 -22.375 1.00 81.50 583 PRO A N 1
ATOM 4653 C CA . PRO A 1 583 ? 1.726 -21.038 -22.698 1.00 81.50 583 PRO A CA 1
ATOM 4654 C C . PRO A 1 583 ? 0.223 -20.687 -22.686 1.00 81.50 583 PRO A C 1
ATOM 4656 O O . PRO A 1 583 ? -0.236 -19.997 -21.770 1.00 81.50 583 PRO A O 1
ATOM 4659 N N . PRO A 1 584 ? -0.599 -21.216 -23.617 1.00 79.88 584 PRO A N 1
ATOM 4660 C CA . PRO A 1 584 ? -2.022 -20.864 -23.711 1.00 79.88 584 PRO A CA 1
ATOM 4661 C C . PRO A 1 584 ? -2.822 -21.078 -22.415 1.00 79.88 584 PRO A C 1
ATOM 4663 O O . PRO A 1 584 ? -3.715 -20.295 -22.089 1.00 79.88 584 PRO A O 1
ATOM 4666 N N . HIS A 1 585 ? -2.484 -22.110 -21.635 1.00 77.62 585 HIS A N 1
ATOM 4667 C CA . HIS A 1 585 ? -3.169 -22.418 -20.377 1.00 77.62 585 HIS A CA 1
ATOM 4668 C C . HIS A 1 585 ? -2.991 -21.322 -19.309 1.00 77.62 585 HIS A C 1
ATOM 4670 O O . HIS A 1 585 ? -3.879 -21.135 -18.479 1.00 77.62 585 HIS A O 1
ATOM 4676 N N . MET A 1 586 ? -1.885 -20.565 -19.345 1.00 78.31 586 MET A N 1
ATOM 4677 C CA . MET A 1 586 ? -1.639 -19.445 -18.428 1.00 78.31 586 MET A CA 1
ATOM 4678 C C . MET A 1 586 ? -2.478 -18.204 -18.762 1.00 78.31 586 MET A C 1
ATOM 4680 O O . MET A 1 586 ? -2.605 -17.315 -17.922 1.00 78.31 586 MET A O 1
ATOM 4684 N N . GLN A 1 587 ? -3.061 -18.144 -19.965 1.00 76.50 587 GLN A N 1
ATOM 4685 C CA . GLN A 1 587 ? -3.893 -17.031 -20.434 1.00 76.50 587 GLN A CA 1
ATOM 4686 C C . GLN A 1 587 ? -5.392 -17.311 -20.232 1.00 76.50 587 GLN A C 1
ATOM 4688 O O . GLN A 1 587 ? -6.143 -16.427 -19.822 1.00 76.50 587 GLN A O 1
ATOM 4693 N N . GLN A 1 588 ? -5.835 -18.554 -20.457 1.00 70.19 588 GLN A N 1
ATOM 4694 C CA . GLN A 1 588 ? -7.258 -18.936 -20.429 1.00 70.19 588 GLN A CA 1
ATOM 4695 C C . GLN A 1 588 ? -7.952 -18.712 -19.076 1.00 70.19 588 GLN A C 1
ATOM 4697 O O . GLN A 1 588 ? -9.149 -18.427 -19.046 1.00 70.19 588 GLN A O 1
ATOM 4702 N N . VAL A 1 589 ? -7.219 -18.800 -17.959 1.00 69.88 589 VAL A N 1
ATOM 4703 C CA . VAL A 1 589 ? -7.761 -18.582 -16.602 1.00 69.88 589 VAL A CA 1
ATOM 4704 C C . VAL A 1 589 ? -8.360 -17.178 -16.445 1.00 69.88 589 VAL A C 1
ATOM 4706 O O . VAL A 1 589 ? -9.299 -16.990 -15.670 1.00 69.88 589 VAL A O 1
ATOM 4709 N N . TYR A 1 590 ? -7.866 -16.199 -17.204 1.00 72.25 590 TYR A N 1
ATOM 4710 C CA . TYR A 1 590 ? -8.292 -14.812 -17.073 1.00 72.25 590 TYR A CA 1
ATOM 4711 C C . TYR A 1 590 ? -9.603 -14.478 -17.783 1.00 72.25 590 TYR A C 1
ATOM 4713 O O . TYR A 1 590 ? -10.333 -13.630 -17.284 1.00 72.25 590 TYR A O 1
ATOM 4721 N N . LEU A 1 591 ? -9.954 -15.185 -18.862 1.00 66.31 591 LEU A N 1
ATOM 4722 C CA . LEU A 1 591 ? -11.200 -14.938 -19.603 1.00 66.31 591 LEU A CA 1
ATOM 4723 C C . LEU A 1 591 ? -12.432 -15.064 -18.693 1.00 66.31 591 LEU A C 1
ATOM 4725 O O . LEU A 1 591 ? -13.302 -14.201 -18.686 1.00 66.31 591 LEU A O 1
ATOM 4729 N N . LYS A 1 592 ? -12.454 -16.099 -17.846 1.00 65.00 592 LYS A N 1
ATOM 4730 C CA . LYS A 1 592 ? -13.545 -16.334 -16.891 1.00 65.00 592 LYS A CA 1
ATOM 4731 C C . LYS A 1 592 ? -13.608 -15.273 -15.783 1.00 65.00 592 LYS A C 1
ATOM 4733 O O . LYS A 1 592 ? -14.688 -14.904 -15.339 1.00 65.00 592 LYS A O 1
ATOM 4738 N N . LEU A 1 593 ? -12.453 -14.796 -15.314 1.00 69.25 593 LEU A N 1
ATOM 4739 C CA . LEU A 1 593 ? -12.377 -13.794 -14.242 1.00 69.25 593 LEU A CA 1
ATOM 4740 C C . LEU A 1 593 ? -12.772 -12.393 -14.730 1.00 69.25 593 LEU A C 1
ATOM 4742 O O . LEU A 1 593 ? -13.251 -11.580 -13.938 1.00 69.25 593 LEU A O 1
ATOM 4746 N N . ASP A 1 594 ? -12.584 -12.104 -16.015 1.00 71.44 594 ASP A N 1
ATOM 4747 C CA . ASP A 1 594 ? -12.983 -10.830 -16.614 1.00 71.44 594 ASP A CA 1
ATOM 4748 C C . ASP A 1 594 ? -14.505 -10.707 -16.748 1.00 71.44 594 ASP A C 1
ATOM 4750 O O . ASP A 1 594 ? -15.059 -9.641 -16.467 1.00 71.44 594 ASP A O 1
ATOM 4754 N N . GLU A 1 595 ? -15.198 -11.792 -17.107 1.00 69.56 595 GLU A N 1
ATOM 4755 C CA . GLU A 1 595 ? -16.666 -11.821 -17.195 1.00 69.56 595 GLU A CA 1
ATOM 4756 C C . GLU A 1 595 ? -17.334 -11.450 -15.858 1.00 69.56 595 GLU A C 1
ATOM 4758 O O . GLU A 1 595 ? -18.213 -10.585 -15.817 1.00 69.56 595 GLU A O 1
ATOM 4763 N N . GLU A 1 596 ? -16.871 -12.032 -14.744 1.00 68.06 596 GLU A N 1
ATOM 4764 C CA . GLU A 1 596 ? -17.410 -11.764 -13.399 1.00 68.06 596 GLU A CA 1
ATOM 4765 C C . GLU A 1 596 ? -17.222 -10.294 -12.971 1.00 68.06 596 GLU A C 1
ATOM 4767 O O . GLU A 1 596 ? -18.101 -9.696 -12.341 1.00 68.06 596 GLU A O 1
ATOM 4772 N N . ASN A 1 597 ? -16.092 -9.680 -13.334 1.00 78.69 597 ASN A N 1
ATOM 4773 C CA . ASN A 1 597 ? -15.806 -8.280 -13.004 1.00 78.69 597 ASN A CA 1
ATOM 4774 C C . ASN A 1 597 ? -16.562 -7.291 -13.905 1.00 78.69 597 ASN A C 1
ATOM 4776 O O . ASN A 1 597 ? -16.909 -6.194 -13.459 1.00 78.69 597 ASN A O 1
ATOM 4780 N N . SER A 1 598 ? -16.859 -7.676 -15.147 1.00 77.75 598 SER A N 1
ATOM 4781 C CA . SER A 1 598 ? -17.510 -6.802 -16.131 1.00 77.75 598 SER A CA 1
ATOM 4782 C C . SER A 1 598 ? -18.921 -6.398 -15.690 1.00 77.75 598 SER A C 1
ATOM 4784 O O . SER A 1 598 ? -19.242 -5.209 -15.650 1.00 77.75 598 SER A O 1
ATOM 4786 N N . ALA A 1 599 ? -19.727 -7.358 -15.220 1.00 75.81 599 ALA A N 1
ATOM 4787 C CA . ALA A 1 599 ? -21.077 -7.090 -14.711 1.00 75.81 599 ALA A CA 1
ATOM 4788 C C . ALA A 1 599 ? -21.085 -6.133 -13.500 1.00 75.81 599 ALA A C 1
ATOM 4790 O O . ALA A 1 599 ? -22.007 -5.331 -13.323 1.00 75.81 599 ALA A O 1
ATOM 4791 N N . PHE A 1 600 ? -20.051 -6.198 -12.655 1.00 77.56 600 PHE A N 1
ATOM 4792 C CA . PHE A 1 600 ? -19.901 -5.280 -11.528 1.00 77.56 600 PHE A CA 1
ATOM 4793 C C . PHE A 1 600 ? -19.618 -3.849 -11.998 1.00 77.56 600 PHE A C 1
ATOM 4795 O O . PHE A 1 600 ? -20.259 -2.908 -11.520 1.00 77.56 600 PHE A O 1
ATOM 4802 N N . ASN A 1 601 ? -18.682 -3.694 -12.935 1.00 84.38 601 ASN A N 1
ATOM 4803 C CA . ASN A 1 601 ? -18.254 -2.389 -13.434 1.00 84.38 601 ASN A CA 1
ATOM 4804 C C . ASN A 1 601 ? -19.377 -1.667 -14.190 1.00 84.38 601 ASN A C 1
ATOM 4806 O O . ASN A 1 601 ? -19.607 -0.489 -13.935 1.00 84.38 601 ASN A O 1
ATOM 4810 N N . GLU A 1 602 ? -20.166 -2.374 -15.005 1.00 83.12 602 GLU A N 1
ATOM 4811 C CA . GLU A 1 602 ? -21.335 -1.780 -15.677 1.00 83.12 602 GLU A CA 1
ATOM 4812 C C . GLU A 1 602 ? -22.336 -1.162 -14.692 1.00 83.12 602 GLU A C 1
ATOM 4814 O O . GLU A 1 602 ? -22.941 -0.116 -14.949 1.00 83.12 602 GLU A O 1
ATOM 4819 N N . LYS A 1 603 ? -22.544 -1.824 -13.550 1.00 76.88 603 LYS A N 1
ATOM 4820 C CA . LYS A 1 603 ? -23.443 -1.331 -12.507 1.00 76.88 603 LYS A CA 1
ATOM 4821 C C . LYS A 1 603 ? -22.864 -0.095 -11.821 1.00 76.88 603 LYS A C 1
ATOM 4823 O O . LYS A 1 603 ? -23.607 0.849 -11.569 1.00 76.88 603 LYS A O 1
ATOM 4828 N N . LEU A 1 604 ? -21.563 -0.115 -11.531 1.00 78.19 604 LEU A N 1
ATOM 4829 C CA . LEU A 1 604 ? -20.838 1.001 -10.926 1.00 78.19 604 LEU A CA 1
ATOM 4830 C C . LEU A 1 604 ? -20.899 2.255 -11.806 1.00 78.19 604 LEU A C 1
ATOM 4832 O O . LEU A 1 604 ? -21.180 3.342 -11.304 1.00 78.19 604 LEU A O 1
ATOM 4836 N N . ASP A 1 605 ? -20.698 2.089 -13.113 1.00 81.06 605 ASP A N 1
ATOM 4837 C CA . ASP A 1 605 ? -20.737 3.189 -14.075 1.00 81.06 605 ASP A CA 1
ATOM 4838 C C . ASP A 1 605 ? -22.121 3.835 -14.119 1.00 81.06 605 ASP A C 1
ATOM 4840 O O . ASP A 1 605 ? -22.235 5.056 -14.017 1.00 81.06 605 ASP A O 1
ATOM 4844 N N . LYS A 1 606 ? -23.190 3.028 -14.167 1.00 79.50 606 LYS A N 1
ATOM 4845 C CA . LYS A 1 606 ? -24.571 3.536 -14.103 1.00 79.50 606 LYS A CA 1
ATOM 4846 C C . LYS A 1 606 ? -24.817 4.388 -12.858 1.00 79.50 606 LYS A C 1
ATOM 4848 O O . LYS A 1 606 ? -25.403 5.461 -12.976 1.00 79.50 606 LYS A O 1
ATOM 4853 N N . ASP A 1 607 ? -24.367 3.934 -11.689 1.00 74.19 607 ASP A N 1
ATOM 4854 C CA . ASP A 1 607 ? -24.535 4.689 -10.443 1.00 74.19 607 ASP A CA 1
ATOM 4855 C C . ASP A 1 607 ? -23.762 6.020 -10.479 1.00 74.19 607 ASP A C 1
ATOM 4857 O O . ASP A 1 607 ? -24.303 7.047 -10.074 1.00 74.19 607 ASP A O 1
ATOM 4861 N N . TYR A 1 608 ? -22.530 6.021 -11.006 1.00 74.88 608 TYR A N 1
ATOM 4862 C CA . TYR A 1 608 ? -21.710 7.230 -11.141 1.00 74.88 608 TYR A CA 1
ATOM 4863 C C . TYR A 1 608 ? -22.354 8.270 -12.070 1.00 74.88 608 TYR A C 1
ATOM 4865 O O . TYR A 1 608 ? -22.432 9.449 -11.712 1.00 74.88 608 TYR A O 1
ATOM 4873 N N . TYR A 1 609 ? -22.852 7.848 -13.238 1.00 70.94 609 TYR A N 1
ATOM 4874 C CA . TYR A 1 609 ? -23.508 8.750 -14.191 1.00 70.94 609 TYR A CA 1
ATOM 4875 C C . TYR A 1 609 ? -24.802 9.353 -13.629 1.00 70.94 609 TYR A C 1
ATOM 4877 O O . TYR A 1 609 ? -25.031 10.548 -13.793 1.00 70.94 609 TYR A O 1
ATOM 4885 N N . LEU A 1 610 ? -25.625 8.565 -12.926 1.00 64.75 610 LEU A N 1
ATOM 4886 C CA . LEU A 1 610 ? -26.903 9.032 -12.368 1.00 64.75 610 LEU A CA 1
ATOM 4887 C C . LEU A 1 610 ? -26.756 10.136 -11.311 1.00 64.75 610 LEU A C 1
ATOM 4889 O O . LEU A 1 610 ? -27.695 10.892 -11.094 1.00 64.75 610 LEU A O 1
ATOM 4893 N N . THR A 1 611 ? -25.605 10.230 -10.647 1.00 60.81 611 THR A N 1
ATOM 4894 C CA . THR A 1 611 ? -25.343 11.246 -9.614 1.00 60.81 611 THR A CA 1
ATOM 4895 C C . THR A 1 611 ? -24.646 12.510 -10.120 1.00 60.81 611 THR A C 1
ATOM 4897 O O . THR A 1 611 ? -24.484 13.446 -9.342 1.00 60.81 611 THR A O 1
ATOM 4900 N N . HIS A 1 612 ? -24.197 12.526 -11.381 1.00 62.94 612 HIS A N 1
ATOM 4901 C CA . HIS A 1 612 ? -23.485 13.657 -12.001 1.00 62.94 612 HIS A CA 1
ATOM 4902 C C . HIS A 1 612 ? -24.259 14.286 -13.180 1.00 62.94 612 HIS A C 1
ATOM 4904 O O . HIS A 1 612 ? -23.705 15.122 -13.896 1.00 62.94 612 HIS A O 1
ATOM 4910 N N . LEU A 1 613 ? -25.521 13.883 -13.365 1.00 43.56 613 LEU A N 1
ATOM 4911 C CA . LEU A 1 613 ? -26.556 14.596 -14.124 1.00 43.56 613 LEU A CA 1
ATOM 4912 C C . LEU A 1 613 ? -27.286 15.561 -13.187 1.00 43.56 613 LEU A C 1
ATOM 4914 O O . LEU A 1 613 ? -27.620 16.673 -13.652 1.00 43.56 613 LEU A O 1
#

Sequence (613 aa):
MGSNCSWIITRTEWNARPPKNVTMLALPGPHIVLSQTAMSESLTFDVCRAEVRKIQNLHMDGGTTTGEVFDDIAMNFLICGDGTVFEGRGWAKRGAHRREWNGKSHSIYFMGDYRETSDRLPPRAALDAARRLIQCGVDSHFVEQNYTLYGSYLNAGVPVACHCGPIDRESPPWNPVTPFAASTPKPQVSMTGDTRNDKYLYGVLGGVIGFTLVCLFFMWLWKRRSGTRFLEKKVRLQCAWALIRYEIPPKHVCLVDPLAGPDKYLGKGNFGVVVKGRLVNWRVSELRTDSTLIKTATDQFVAIKFLPDHKKSEWTMNNFAQEMEMLMKVGRHVNIVNFIGVVLVGEPMIVMEYCSLGSLDKFLRNPNNNRLNGLDATFAKYEFFGRREEYRPSCCDLDSRYMVMERTPDTQIIASVDDLIHFGYQICRGMDFVFSRNMIHRDLAARNILLNSAMTVKIADFGMARDNSEYVMQSDTVELPLRWLAPESITRRGSYNIKSDVWSFGVTLWEILSLGRTPYEEELPKLYSSEQLRTFLASNGRLRQPIRACDTVYGIMQKCWAKEPTDRPLFAELTAELGQLLPPHMQQVYLKLDEENSAFNEKLDKDYYLTHL

Nearest PDB structures (foldseek):
  2xyn-assembly3_C  TM=8.896E-01  e=3.778E-21  Homo sapiens
  6u2h-assembly1_D  TM=8.226E-01  e=5.885E-18  Homo sapiens
  7vds-assembly1_A  TM=7.128E-01  e=2.547E-15  Homo sapiens
  7vdp-assembly2_B  TM=7.082E-01  e=2.641E-14  Homo sapiens
  7vdq-assembly2_B  TM=7.083E-01  e=2.541E-12  Homo sapiens

pLDDT: mean 74.32, std 20.32, range [23.98, 98.69]

Radius of gyration: 31.79 Å; Cα contacts (8 Å, |Δi|>4): 906; chains: 1; bounding box: 68×66×92 Å

Organism: Ramazzottius varieornatus (NCBI:txid947166)

Mean predicted aligned error: 18.84 Å

Foldseek 3Di:
DDDLPPQACECVNLVFDDFQDFDWADFQFQAEEEEAQAAAQDDDPVRVSVVLNVQQCCQQVQVFPVSHHGRTRQAQWEAHLQQHIYGGVHLTTFGQAAPVCRRRYHYYYYYHDQADDLPDDRHPSRLQSVLSVVVSCCVVRSHPPNHWYFYDHNDDDDDDDDGPHHDDDDDDGTDTDDHDDDDDDDDDDDDDDDDDDDVPVCVVVVVVVVVVVVVVVVVLVCVLVVLLVVLLVLLCVLVVLPAVQFADEPVQKAQDDPVPDDQQFLDQDPQWTKGKIFGHPPPCPVVPADDDQPDDPVQRIWIKTFGDSVRRDPVSSVLVSVQVSLLLLLFDDLQAFHWRHWHSPDTTITITGDAPCGFQLVLLQPPQAAPCPVVVVVVVVVVVVPPPDPPADALVNQPPDDPDDDDDVDGRHYDDLLLLLLLLLSVLVSLLSCVVSQKFQQDDARNQWGHHPVRRIHGHDSSVMDGQDQDADPDPPDDHPLLLFALCCLVRVRDDHSLRVLSSSLVRSQCSLQSNDDFCCVVDVPPPDSVVVNVCVVVVHDTDDRSSDHPQNNVLSVLSNDNDSVSRDHSVVSSVSSCVSHDPVSVVVRVVRVVSRVVRVVVSVVSVVVVVD

Solvent-accessible surface area (backbone atoms only — not comparable to full-atom values): 35150 Å² total; per-residue (Å²): 142,82,80,82,58,82,79,47,41,41,42,74,80,52,63,58,77,83,59,80,58,85,54,73,33,63,71,50,18,52,27,36,38,40,41,62,68,68,41,82,51,88,39,56,74,70,53,41,38,53,46,54,46,50,51,29,48,29,26,48,71,36,65,21,75,68,55,53,65,37,46,39,42,39,39,12,28,39,29,29,35,72,26,53,38,38,40,50,51,35,82,61,30,40,30,62,61,33,84,92,42,17,67,50,31,50,35,40,28,37,48,18,65,58,78,86,62,101,81,57,69,77,42,67,44,22,52,53,36,51,41,53,50,52,49,35,31,35,78,68,52,44,25,37,93,84,46,48,37,30,49,58,70,85,81,84,86,87,87,86,76,89,58,73,50,61,78,75,96,80,75,83,82,65,57,80,59,86,89,73,91,88,88,90,89,88,88,88,87,87,90,86,85,87,86,90,88,52,79,69,61,50,48,55,50,47,50,50,51,51,51,49,52,50,50,50,49,51,49,47,52,48,51,54,56,46,52,43,52,48,48,36,53,49,43,52,68,77,39,50,67,50,41,90,77,26,60,44,64,59,91,29,58,43,72,58,62,87,85,76,52,83,73,40,64,73,44,71,55,100,68,32,42,29,28,39,24,34,63,45,97,64,69,66,78,78,53,89,66,77,83,77,82,77,76,48,95,82,61,45,49,24,29,35,36,32,64,53,78,95,60,72,42,72,70,42,43,50,39,52,45,46,22,52,49,47,45,63,67,64,45,58,48,84,23,33,60,34,63,64,30,33,26,54,71,76,71,51,32,42,35,28,61,53,44,79,55,39,33,41,31,62,43,46,58,34,72,76,32,40,72,52,61,69,50,54,60,50,53,54,49,48,65,71,68,70,60,91,66,86,84,67,62,51,83,73,67,77,70,78,84,78,88,79,82,80,90,56,98,86,62,74,65,58,47,51,71,67,53,47,50,48,49,47,28,38,48,25,51,29,50,34,50,40,44,76,60,45,36,31,53,82,66,57,40,40,73,33,26,29,21,30,90,84,70,47,41,20,45,49,75,46,58,69,37,41,64,73,61,96,55,70,63,90,61,91,81,69,88,68,70,67,85,38,55,29,70,60,32,66,74,41,65,38,51,75,47,65,46,36,42,35,24,6,42,25,48,26,47,48,24,53,43,47,38,44,52,70,78,51,49,85,85,38,70,82,77,82,51,71,64,62,54,49,52,41,46,73,72,69,51,72,78,76,78,36,93,69,44,25,71,70,58,40,49,53,33,51,38,22,59,37,88,54,56,84,71,23,67,52,41,64,55,50,26,53,59,45,46,75,78,46,65,70,76,80,54,58,66,49,60,65,52,49,57,66,30,47,64,53,38,58,53,52,50,53,43,49,53,70,70,75,112

InterPro domains:
  IPR000719 Protein kinase domain [PS50011] (260-591)
  IPR001245 Serine-threonine/tyrosine-protein kinase, catalytic domain [PF07714] (264-578)
  IPR001245 Serine-threonine/tyrosine-protein kinase, catalytic domain [PR00109] (352-365)
  IPR001245 Serine-threonine/tyrosine-protein kinase, catalytic domain [PR00109] (480-490)
  IPR001245 Serine-threonine/tyrosine-protein kinase, catalytic domain [PR00109] (549-571)
  IPR002502 N-acetylmuramoyl-L-alanine amidase domain [PF01510] (31-151)
  IPR002502 N-acetylmuramoyl-L-alanine amidase domain [cd06583] (28-151)
  IPR006619 Peptidoglycan recognition protein family domain, metazoa/bacteria [SM00701] (6-158)
  IPR008266 Tyrosine-protein kinase, active site [PS00109] (439-451)
  IPR011009 Protein kinase-like domain superfamily [SSF56112] (264-575)
  IPR020635 Tyrosine-protein kinase, catalytic domain [SM00219] (263-578)
  IPR036505 N-acetylmuramoyl-L-alanine amidase/PGRP domain superfamily [G3DSA:3.40.80.10] (1-163)
  IPR036505 N-acetylmuramoyl-L-alanine amidase/PGRP domain superfamily [SSF55846] (5-152)
  IPR050122 Receptor Tyrosine Kinase [PTHR24416] (176-583)